Protein 8YHN (pdb70)

Solvent-accessible surface area: 17480 Å² total; per-residue (Å²): 164,48,83,11,150,65,109,68,19,14,60,72,4,29,77,25,5,44,96,20,25,97,81,22,100,20,40,105,30,136,100,69,80,16,43,12,0,0,37,20,72,12,0,10,54,15,10,152,33,101,98,9,1,54,25,17,104,93,118,40,83,26,123,121,10,70,98,127,49,56,70,86,135,38,96,40,8,54,42,11,29,55,73,4,10,66,26,22,11,58,106,78,7,82,67,4,51,41,1,0,51,107,16,13,35,115,73,31,13,108,73,12,83,92,54,0,60,54,24,2,15,85,18,0,62,154,5,50,92,83,38,12,31,46,0,16,57,62,4,2,57,38,6,1,22,16,0,6,2,69,12,20,31,18,75,139,94,36,37,84,47,7,46,72,31,6,61,58,2,40,13,18,128,94,115,70,92,108,40,9,65,41,0,27,42,4,2,67,93,10,16,78,66,14,101,47,25,15,58,110,46,64,93,120,100,42,156,22,4,11,12,22,2,69,66,10,122,53,111,76,48,57,23,70,79,38,12,17,2,3,1,14,5,33,18,5,27,60,21,18,77,22,10,4,5,14,13,0,3,4,5,38,5,0,29,155,29,93,94,27,10,60,39,0,67,92,64,71,88,32,6,85,46,0,8,35,1,7,13,1,46,16,2,5,52,2,32,49,68,11,39,0,4,46,107,6,112,8,89,62,56,61,0,57,133,21,16,28,0,0,0,8,0,0,0,0,0,9,5,80,96,46,1,77,102,10,116,46,11,52,1,84,22,140,87,31,74,25,12,9,25,24,7,30,75,20,96,46,40,20,0,76,9,15,77,36,5,14,26,19,6,12,43,9,1,4,106,81,1,68,97,4,28,60,95,50,94,27,57,56,77,93,42,46,64,38,12,2,2,99,13,1,49,5,36,70

Nearest PDB structures (foldseek):
  3ejb-assembly4_H  TM=9.447E-01  e=6.466E-29  Bacillus subtilis
  5vws-assembly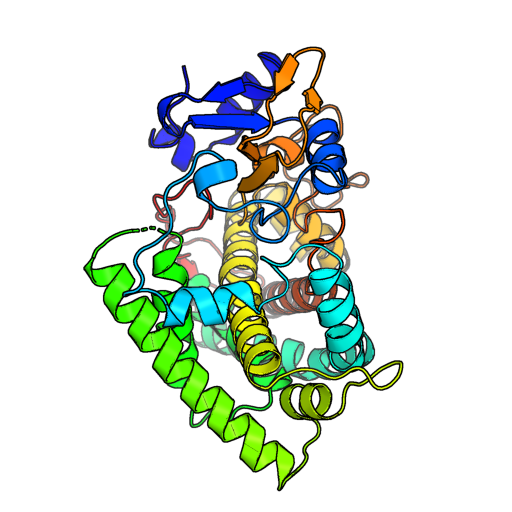1_A  TM=9.503E-01  e=2.070E-23  Thermobispora bispora DSM 43833
  5z9j-assembly1_A  TM=8.826E-01  e=1.158E-23  Streptomyces himastatinicus ATCC 53653
  8euk-assembly1_A  TM=8.694E-01  e=1.475E-22  Pseudomonas sp.
  1cpt-assembly1_A  TM=8.653E-01  e=2.455E-21  Pseudomonas sp.

Organism: Streptomyces avermitilis (strain ATCC 31267 / DSM 46492 / JCM 5070 / NBRC 14893 / NCIMB 12804 / NRRL 8165 / MA-4680) (NCBI:txid227882)

Structure (mmCIF, N/CA/C/O backbone):
data_8YHN
#
_entry.id   8YHN
#
_cell.length_a   59.128
_cell.length_b   66.440
_cell.length_c   111.756
_cell.angle_alpha   90.000
_cell.angle_beta   90.000
_cell.angle_gamma   90.000
#
_symmetry.space_group_name_H-M   'P 21 21 21'
#
loop_
_entity.id
_entity.type
_entity.pdbx_description
1 polymer 'Cytochrome P450'
2 non-polymer 'PROTOPORPHYRIN IX CONTAINING FE'
3 non-polymer GLYCEROL
4 water water
#
loop_
_atom_site.group_PDB
_atom_site.id
_atom_site.type_symbol
_atom_site.label_atom_id
_atom_site.label_alt_id
_atom_site.label_comp_id
_atom_site.label_asym_id
_atom_site.label_entity_id
_atom_site.label_seq_id
_atom_site.pdbx_PDB_ins_code
_atom_site.Cartn_x
_atom_site.Cartn_y
_atom_site.Cartn_z
_atom_site.occupancy
_atom_site.B_iso_or_equiv
_atom_site.auth_seq_id
_atom_site.auth_comp_id
_atom_site.auth_asym_id
_atom_site.auth_atom_id
_atom_site.pdbx_PDB_model_num
ATOM 1 N N . ALA A 1 8 ? 20.515 -10.097 -46.035 1.000 52.340 8 ALA A N 1
ATOM 2 C CA . ALA A 1 8 ? 21.998 -10.115 -45.800 1.000 52.996 8 ALA A CA 1
ATOM 3 C C . ALA A 1 8 ? 22.304 -9.707 -44.356 1.000 53.174 8 ALA A C 1
ATOM 4 O O . ALA A 1 8 ? 23.128 -8.796 -44.164 1.000 63.195 8 ALA A O 1
ATOM 6 N N . PHE A 1 9 ? 21.685 -10.351 -43.368 1.000 46.358 9 PHE A N 1
ATOM 7 C CA . PHE A 1 9 ? 21.765 -9.909 -41.953 1.000 43.629 9 PHE A CA 1
ATOM 8 C C . PHE A 1 9 ? 22.216 -11.078 -41.082 1.000 39.361 9 PHE A C 1
ATOM 9 O O . PHE A 1 9 ? 21.699 -12.196 -41.243 1.000 43.512 9 PHE A O 1
ATOM 17 N N . ASP A 1 10 ? 23.182 -10.828 -40.204 1.000 36.928 10 ASP A N 1
ATOM 18 C CA . ASP A 1 10 ? 23.670 -11.834 -39.234 1.000 35.310 10 ASP A CA 1
ATOM 19 C C . ASP A 1 10 ? 23.746 -11.158 -37.875 1.000 32.932 10 ASP A C 1
ATOM 20 O O . ASP A 1 10 ? 24.720 -10.481 -37.568 1.000 31.343 10 ASP A O 1
ATOM 25 N N . PRO A 1 11 ? 22.732 -11.352 -37.003 1.000 35.616 11 PRO A N 1
ATOM 26 C CA . PRO A 1 11 ? 22.717 -10.719 -35.683 1.000 34.640 11 PRO A CA 1
ATOM 27 C C . PRO A 1 11 ? 23.821 -11.252 -34.764 1.000 32.389 11 PRO A C 1
ATOM 28 O O . PRO A 1 11 ? 24.073 -10.635 -33.745 1.000 30.920 11 PRO A O 1
ATOM 32 N N . TRP A 1 12 ? 24.466 -12.359 -35.136 1.000 32.123 12 TRP A N 1
ATOM 33 C CA . TRP A 1 12 ? 25.653 -12.858 -34.389 1.000 32.834 12 TRP A CA 1
ATOM 34 C C . TRP A 1 12 ? 26.954 -12.143 -34.805 1.000 32.674 12 TRP A C 1
ATOM 35 O O . TRP A 1 12 ? 27.946 -12.328 -34.098 1.000 37.220 12 TRP A O 1
ATOM 46 N N . ASP A 1 13 ? 26.979 -11.362 -35.887 1.000 34.414 13 ASP A N 1
ATOM 47 C CA . ASP A 1 13 ? 28.232 -10.726 -36.396 1.000 37.343 13 ASP A CA 1
ATOM 48 C C . ASP A 1 13 ? 28.787 -9.841 -35.276 1.000 43.509 13 ASP A C 1
ATOM 49 O O . ASP A 1 13 ? 28.054 -9.021 -34.703 1.000 37.746 13 ASP A O 1
ATOM 54 N N . PRO A 1 14 ? 30.084 -9.984 -34.902 1.000 44.948 14 PRO A N 1
ATOM 55 C CA . PRO A 1 14 ? 30.640 -9.234 -33.770 1.000 42.395 14 PRO A CA 1
ATOM 56 C C . PRO A 1 14 ? 30.552 -7.706 -33.937 1.000 34.331 14 PRO A C 1
ATOM 57 O O . PRO A 1 14 ? 30.463 -7.047 -32.941 1.000 41.753 14 PRO A O 1
ATOM 61 N N . ALA A 1 15 ? 30.573 -7.179 -35.163 1.000 32.574 15 ALA A N 1
ATOM 62 C CA . ALA A 1 15 ? 30.332 -5.742 -35.457 1.000 34.074 15 ALA A CA 1
ATOM 63 C C . ALA A 1 15 ? 28.891 -5.359 -35.059 1.000 33.457 15 ALA A C 1
ATOM 64 O O . ALA A 1 15 ? 28.717 -4.285 -34.464 1.000 36.299 15 ALA A O 1
ATOM 66 N N . PHE A 1 16 ? 27.894 -6.208 -35.337 1.000 34.503 16 PHE A N 1
ATOM 67 C CA . PHE A 1 16 ? 26.473 -5.939 -34.983 1.000 32.370 16 PHE A CA 1
ATOM 68 C C . PHE A 1 16 ? 26.344 -5.932 -33.457 1.000 32.387 16 PHE A C 1
ATOM 69 O O . PHE A 1 16 ? 25.779 -4.970 -32.891 1.000 29.389 16 PHE A O 1
ATOM 77 N N . LEU A 1 17 ? 26.942 -6.916 -32.791 1.000 33.411 17 LEU A N 1
ATOM 78 C CA . LEU A 1 17 ? 26.937 -6.982 -31.304 1.000 33.145 17 LEU A CA 1
ATOM 79 C C . LEU A 1 17 ? 27.606 -5.735 -30.723 1.000 30.849 17 LEU A C 1
ATOM 80 O O . LEU A 1 17 ? 27.127 -5.226 -29.694 1.000 29.380 17 LEU A O 1
ATOM 85 N N . ALA A 1 18 ? 28.660 -5.229 -31.355 1.000 29.800 18 ALA A N 1
ATOM 86 C CA . ALA A 1 18 ? 29.386 -4.033 -30.874 1.000 29.571 18 ALA A CA 1
ATOM 87 C C . ALA A 1 18 ? 28.496 -2.802 -31.077 1.000 28.129 18 ALA A C 1
ATOM 88 O O . ALA A 1 18 ? 28.401 -1.967 -30.151 1.000 27.660 18 ALA A O 1
ATOM 90 N N . ASP A 1 19 ? 27.902 -2.673 -32.260 1.000 28.612 19 ASP A N 1
ATOM 91 C CA . ASP A 1 19 ? 27.116 -1.470 -32.648 1.000 30.243 19 ASP A CA 1
ATOM 92 C C . ASP A 1 19 ? 26.078 -1.864 -33.684 1.000 27.595 19 ASP A C 1
ATOM 93 O O . ASP A 1 19 ? 26.379 -1.885 -34.865 1.000 27.588 19 ASP A O 1
ATOM 98 N N . PRO A 1 20 ? 24.834 -2.179 -33.263 1.000 25.309 20 PRO A N 1
ATOM 99 C CA . PRO A 1 20 ? 23.808 -2.669 -34.174 1.000 24.473 20 PRO A CA 1
ATOM 100 C C . PRO A 1 20 ? 23.114 -1.567 -34.979 1.000 25.596 20 PRO A C 1
ATOM 101 O O . PRO A 1 20 ? 22.395 -1.916 -35.891 1.000 27.333 20 PRO A O 1
ATOM 105 N N . TYR A 1 21 ? 23.301 -0.291 -34.614 1.000 25.785 21 TYR A N 1
ATOM 106 C CA . TYR A 1 21 ? 22.472 0.841 -35.112 1.000 25.592 21 TYR A CA 1
ATOM 107 C C . TYR A 1 21 ? 22.700 1.124 -36.607 1.000 26.798 21 TYR A C 1
ATOM 108 O O . TYR A 1 21 ? 21.756 1.460 -37.321 1.000 26.833 21 TYR A O 1
ATOM 117 N N . PRO A 1 22 ? 23.913 0.987 -37.194 1.000 29.587 22 PRO A N 1
ATOM 118 C CA . PRO A 1 22 ? 24.048 1.101 -38.655 1.000 29.725 22 PRO A CA 1
ATOM 119 C C . PRO A 1 22 ? 23.240 0.035 -39.415 1.000 29.122 22 PRO A C 1
ATOM 120 O O . PRO A 1 22 ? 22.605 0.328 -40.371 1.000 30.247 22 PRO A O 1
ATOM 124 N N . ALA A 1 23 ? 23.278 -1.207 -38.959 1.000 28.588 23 ALA A N 1
ATOM 125 C CA . ALA A 1 23 ? 22.481 -2.296 -39.557 1.000 27.950 23 ALA A CA 1
ATOM 126 C C . ALA A 1 23 ? 20.978 -1.971 -39.432 1.000 28.075 23 ALA A C 1
ATOM 127 O O . ALA A 1 23 ? 20.244 -2.162 -40.419 1.000 30.589 23 ALA A O 1
ATOM 129 N N . TYR A 1 24 ? 20.529 -1.454 -38.285 1.000 26.525 24 TYR A N 1
ATOM 130 C CA . TYR A 1 24 ? 19.126 -1.011 -38.104 1.000 25.300 24 TYR A CA 1
ATOM 131 C C . TYR A 1 24 ? 18.791 0.013 -39.190 1.000 25.406 24 TYR A C 1
ATOM 132 O O . TYR A 1 24 ? 17.694 -0.063 -39.740 1.000 24.448 24 TYR A O 1
ATOM 141 N N . ALA A 1 25 ? 19.695 0.965 -39.457 1.000 25.338 25 ALA A N 1
ATOM 142 C CA . ALA A 1 25 ? 19.521 2.000 -40.505 1.000 27.157 25 ALA A CA 1
ATOM 143 C C . ALA A 1 25 ? 19.220 1.320 -41.851 1.000 28.756 25 ALA A C 1
ATOM 144 O O . ALA A 1 25 ? 18.228 1.692 -42.504 1.000 33.467 25 ALA A O 1
ATOM 146 N N . ASP A 1 26 ? 20.035 0.336 -42.227 1.000 30.886 26 ASP A N 1
ATOM 147 C CA . ASP A 1 26 ? 19.903 -0.466 -43.475 1.000 33.326 26 ASP A CA 1
ATOM 148 C C . ASP A 1 26 ? 18.553 -1.169 -43.495 1.000 32.424 26 ASP A C 1
ATOM 149 O O . ASP A 1 26 ? 17.829 -1.037 -44.519 1.000 33.389 26 ASP A O 1
ATOM 154 N N . LEU A 1 27 ? 18.188 -1.838 -42.399 1.000 30.044 27 LEU A N 1
ATOM 155 C CA . LEU A 1 27 ? 16.883 -2.554 -42.338 1.000 31.818 27 LEU A CA 1
ATOM 156 C C . LEU A 1 27 ? 15.766 -1.560 -42.604 1.000 29.623 27 LEU A C 1
ATOM 157 O O . LEU A 1 27 ? 14.894 -1.848 -43.462 1.000 32.099 27 LEU A O 1
ATOM 162 N N . ARG A 1 28 ? 15.776 -0.432 -41.899 1.000 27.782 28 ARG A N 1
ATOM 163 C CA . ARG A 1 28 ? 14.687 0.560 -42.039 1.000 27.229 28 ARG A CA 1
ATOM 164 C C . ARG A 1 28 ? 14.594 1.002 -43.511 1.000 33.689 28 ARG A C 1
ATOM 165 O O . ARG A 1 28 ? 13.457 1.049 -44.034 1.000 32.431 28 ARG A O 1
ATOM 173 N N . ALA A 1 29 ? 15.736 1.301 -44.152 1.000 36.797 29 ALA A N 1
ATOM 174 C CA . ALA A 1 29 ? 15.823 1.768 -45.561 1.000 38.053 29 ALA A CA 1
ATOM 175 C C . ALA A 1 29 ? 15.297 0.689 -46.522 1.000 39.195 29 ALA A C 1
ATOM 176 O O . ALA A 1 29 ? 14.665 1.056 -47.514 1.000 43.438 29 ALA A O 1
ATOM 178 N N . LYS A 1 30 ? 15.528 -0.586 -46.225 1.000 38.225 30 LYS A N 1
ATOM 179 C CA . LYS A 1 30 ? 15.188 -1.724 -47.116 1.000 39.166 30 LYS A CA 1
ATOM 180 C C . LYS A 1 30 ? 13.688 -2.032 -47.051 1.000 39.325 30 LYS A C 1
ATOM 181 O O . LYS A 1 30 ? 13.218 -2.725 -47.969 1.000 38.357 30 LYS A O 1
ATOM 183 N N . GLY A 1 31 ? 12.945 -1.546 -46.050 1.000 37.479 31 GLY A N 1
ATOM 184 C CA . GLY A 1 31 ? 11.503 -1.869 -45.939 1.000 38.908 31 GLY A CA 1
ATOM 185 C C . GLY A 1 31 ? 10.946 -1.776 -44.525 1.000 38.011 31 GLY A C 1
ATOM 186 O O . GLY A 1 31 ? 11.680 -1.329 -43.623 1.000 38.692 31 GLY A O 1
ATOM 187 N N . ARG A 1 32 ? 9.677 -2.174 -44.350 1.000 36.165 32 ARG A N 1
ATOM 188 C CA . ARG A 1 32 ? 8.922 -2.069 -43.072 1.000 33.270 32 ARG A CA 1
ATOM 189 C C . ARG A 1 32 ? 8.709 -3.442 -42.423 1.000 30.836 32 ARG A C 1
ATOM 190 O O . ARG A 1 32 ? 8.504 -3.479 -41.209 1.000 29.788 32 ARG A O 1
ATOM 198 N N . VAL A 1 33 ? 8.759 -4.539 -43.174 1.000 31.148 33 VAL A N 1
ATOM 199 C CA . VAL A 1 33 ? 8.782 -5.903 -42.584 1.000 32.672 33 VAL A CA 1
ATOM 200 C C . VAL A 1 33 ? 9.702 -6.767 -43.455 1.000 36.352 33 VAL A C 1
ATOM 201 O O . VAL A 1 33 ? 9.621 -6.683 -44.695 1.000 36.879 33 VAL A O 1
ATOM 205 N N . HIS A 1 34 ? 10.586 -7.534 -42.819 1.000 36.273 34 HIS A N 1
ATOM 206 C CA . HIS A 1 34 ? 11.556 -8.431 -43.488 1.000 33.800 34 HIS A CA 1
ATOM 207 C C . HIS A 1 34 ? 11.436 -9.814 -42.849 1.000 35.591 34 HIS A C 1
ATOM 208 O O . HIS A 1 34 ? 11.611 -9.896 -41.628 1.000 38.159 34 HIS A O 1
ATOM 215 N N . TYR A 1 35 ? 11.128 -10.855 -43.633 1.000 38.376 35 TYR A N 1
ATOM 216 C CA . TYR A 1 35 ? 11.192 -12.276 -43.191 1.000 39.866 35 TYR A CA 1
ATOM 217 C C . TYR A 1 35 ? 12.657 -12.675 -42.974 1.000 33.623 35 TYR A C 1
ATOM 218 O O . TYR A 1 35 ? 13.436 -12.412 -43.838 1.000 33.930 35 TYR A O 1
ATOM 227 N N . TYR A 1 36 ? 12.999 -13.292 -41.851 1.000 34.643 36 TYR A N 1
ATOM 228 C CA . TYR A 1 36 ? 14.375 -13.737 -41.529 1.000 35.765 36 TYR A CA 1
ATOM 229 C C . TYR A 1 36 ? 14.373 -15.266 -41.374 1.000 37.032 36 TYR A C 1
ATOM 230 O O . TYR A 1 36 ? 13.954 -15.763 -40.303 1.000 34.439 36 TYR A O 1
ATOM 239 N N . GLU A 1 37 ? 14.837 -15.988 -42.403 1.000 40.699 37 GLU A N 1
ATOM 240 C CA . GLU A 1 37 ? 14.724 -17.473 -42.481 1.000 44.707 37 GLU A CA 1
ATOM 241 C C . GLU A 1 37 ? 15.342 -18.103 -41.243 1.000 41.547 37 GLU A C 1
ATOM 242 O O . GLU A 1 37 ? 14.698 -18.921 -40.599 1.000 46.018 37 GLU A O 1
ATOM 248 N N . PRO A 1 38 ? 16.596 -17.767 -40.860 1.000 43.897 38 PRO A N 1
ATOM 249 C CA . PRO A 1 38 ? 17.253 -18.445 -39.743 1.000 45.503 38 PRO A CA 1
ATOM 250 C C . PRO A 1 38 ? 16.407 -18.605 -38.466 1.000 49.564 38 PRO A C 1
ATOM 251 O O . PRO A 1 38 ? 16.453 -19.681 -37.904 1.000 52.388 38 PRO A O 1
ATOM 255 N N . THR A 1 39 ? 15.674 -17.572 -38.028 1.000 50.611 39 THR A N 1
ATOM 256 C CA . THR A 1 39 ? 14.792 -17.624 -36.821 1.000 46.842 39 THR A CA 1
ATOM 257 C C . THR A 1 39 ? 13.323 -17.792 -37.224 1.000 41.865 39 THR A C 1
ATOM 258 O O . THR A 1 39 ? 12.487 -17.807 -36.328 1.000 40.911 39 THR A O 1
ATOM 262 N N . ASN A 1 40 ? 13.027 -17.883 -38.520 1.000 39.650 40 ASN A N 1
ATOM 263 C CA . ASN A 1 40 ? 11.638 -17.944 -39.041 1.000 39.182 40 ASN A CA 1
ATOM 264 C C . ASN A 1 40 ? 10.851 -16.811 -38.372 1.000 37.516 40 ASN A C 1
ATOM 265 O O . ASN A 1 40 ? 9.841 -17.077 -37.712 1.000 38.315 40 ASN A O 1
ATOM 270 N N . GLN A 1 41 ? 11.333 -15.579 -38.495 1.000 35.444 41 GLN A N 1
ATOM 271 C CA . GLN A 1 41 ? 10.670 -14.413 -37.857 1.000 37.010 41 GLN A CA 1
ATOM 272 C C . GLN A 1 41 ? 10.547 -13.269 -38.861 1.000 34.291 41 GLN A C 1
ATOM 273 O O . GLN A 1 41 ? 11.377 -13.187 -39.766 1.000 29.643 41 GLN A O 1
ATOM 279 N N . TRP A 1 42 ? 9.525 -12.427 -38.701 1.000 34.100 42 TRP A N 1
ATOM 280 C CA . TRP A 1 42 ? 9.338 -11.188 -39.502 1.000 32.361 42 TRP A CA 1
ATOM 281 C C . TRP A 1 42 ? 9.844 -9.965 -38.721 1.000 29.392 42 TRP A C 1
ATOM 282 O O . TRP A 1 42 ? 9.264 -9.625 -37.690 1.000 33.489 42 TRP A O 1
ATOM 293 N N . LEU A 1 43 ? 10.878 -9.306 -39.222 1.000 28.956 43 LEU A N 1
ATOM 294 C CA . LEU A 1 43 ? 11.586 -8.215 -38.509 1.000 29.230 43 LEU A CA 1
ATOM 295 C C . LEU A 1 43 ? 10.874 -6.898 -38.812 1.000 26.912 43 LEU A C 1
ATOM 296 O O . LEU A 1 43 ? 10.698 -6.634 -40.008 1.000 27.276 43 LEU A O 1
ATOM 301 N N . VAL A 1 44 ? 10.483 -6.137 -37.770 1.000 24.430 44 VAL A N 1
ATOM 302 C CA . VAL A 1 44 ? 9.850 -4.792 -37.914 1.000 25.084 44 VAL A CA 1
ATOM 303 C C . VAL A 1 44 ? 10.736 -3.728 -37.261 1.000 24.205 44 VAL A C 1
ATOM 304 O O . VAL A 1 44 ? 10.873 -3.649 -36.041 1.000 20.510 44 VAL A O 1
ATOM 308 N N . PRO A 1 45 ? 11.399 -2.886 -38.077 1.000 25.076 45 PRO A N 1
ATOM 309 C CA . PRO A 1 45 ? 12.331 -1.892 -37.549 1.000 25.472 45 PRO A CA 1
ATOM 310 C C . PRO A 1 45 ? 11.896 -0.424 -37.399 1.000 26.325 45 PRO A C 1
ATOM 311 O O . PRO A 1 45 ? 12.701 0.328 -36.834 1.000 26.576 45 PRO A O 1
ATOM 315 N N . HIS A 1 46 ? 10.733 -0.012 -37.916 1.000 23.335 46 HIS A N 1
ATOM 316 C CA . HIS A 1 46 ? 10.276 1.407 -37.881 1.000 24.633 46 HIS A CA 1
ATOM 317 C C . HIS A 1 46 ? 9.458 1.627 -36.607 1.000 24.392 46 HIS A C 1
ATOM 318 O O . HIS A 1 46 ? 8.658 0.739 -36.277 1.000 23.214 46 HIS A O 1
ATOM 325 N N . HIS A 1 47 ? 9.623 2.787 -35.960 1.000 22.153 47 HIS A N 1
ATOM 326 C CA . HIS A 1 47 ? 8.919 3.185 -34.712 1.000 22.457 47 HIS A CA 1
ATOM 327 C C . HIS A 1 47 ? 7.378 3.149 -34.898 1.000 24.532 47 HIS A C 1
ATOM 328 O O . HIS A 1 47 ? 6.679 2.600 -34.014 1.000 22.993 47 HIS A O 1
ATOM 335 N N . ALA A 1 48 ? 6.849 3.698 -35.994 1.000 23.724 48 ALA A N 1
ATOM 336 C CA . ALA A 1 48 ? 5.390 3.777 -36.265 1.000 25.772 48 ALA A CA 1
ATOM 337 C C . ALA A 1 48 ? 4.803 2.360 -36.332 1.000 23.343 48 ALA A C 1
ATOM 338 O O . ALA A 1 48 ? 3.753 2.128 -35.765 1.000 25.562 48 ALA A O 1
ATOM 340 N N . ASP A 1 49 ? 5.493 1.436 -36.999 1.000 26.336 49 ASP A N 1
ATOM 341 C CA . ASP A 1 49 ? 5.054 0.022 -37.161 1.000 25.934 49 ASP A CA 1
ATOM 342 C C . ASP A 1 49 ? 5.124 -0.692 -35.808 1.000 26.089 49 ASP A C 1
ATOM 343 O O . ASP A 1 49 ? 4.116 -1.307 -35.404 1.000 23.519 49 ASP A O 1
ATOM 348 N N . VAL A 1 50 ? 6.254 -0.581 -35.103 1.000 24.400 50 VAL A N 1
ATOM 349 C CA . VAL A 1 50 ? 6.414 -1.229 -33.776 1.000 23.977 50 VAL A CA 1
ATOM 350 C C . VAL A 1 50 ? 5.298 -0.728 -32.847 1.000 24.544 50 VAL A C 1
ATOM 351 O O . VAL A 1 50 ? 4.630 -1.566 -32.204 1.000 23.446 50 VAL A O 1
ATOM 355 N N . SER A 1 51 ? 5.096 0.583 -32.769 1.000 24.610 51 SER A N 1
ATOM 356 C CA . SER A 1 51 ? 4.054 1.215 -31.911 1.000 27.028 51 SER A CA 1
ATOM 357 C C . SER A 1 51 ? 2.690 0.616 -32.240 1.000 24.092 51 SER A C 1
ATOM 358 O O . SER A 1 51 ? 2.003 0.188 -31.303 1.000 25.640 51 SER A O 1
ATOM 361 N N . ALA A 1 52 ? 2.337 0.582 -33.518 1.000 26.657 52 ALA A N 1
ATOM 362 C CA . ALA A 1 52 ? 1.016 0.099 -34.010 1.000 30.120 52 ALA A CA 1
ATOM 363 C C . ALA A 1 52 ? 0.842 -1.380 -33.638 1.000 30.877 52 ALA A C 1
ATOM 364 O O . ALA A 1 52 ? -0.149 -1.708 -32.958 1.000 32.289 52 ALA A O 1
ATOM 366 N N . LEU A 1 53 ? 1.817 -2.229 -33.976 1.000 30.548 53 LEU A N 1
ATOM 367 C CA . LEU A 1 53 ? 1.739 -3.704 -33.753 1.000 27.595 53 LEU A CA 1
ATOM 368 C C . LEU A 1 53 ? 1.621 -4.042 -32.260 1.000 25.291 53 LEU A C 1
ATOM 369 O O . LEU A 1 53 ? 0.817 -4.923 -31.916 1.000 28.915 53 LEU A O 1
ATOM 374 N N . LEU A 1 54 ? 2.343 -3.357 -31.378 1.000 22.298 54 LEU A N 1
ATOM 375 C CA . LEU A 1 54 ? 2.194 -3.563 -29.904 1.000 21.780 54 LEU A CA 1
ATOM 376 C C . LEU A 1 54 ? 0.757 -3.244 -29.438 1.000 21.320 54 LEU A C 1
ATOM 377 O O . LEU A 1 54 ? 0.359 -3.703 -28.342 1.000 21.252 54 LEU A O 1
ATOM 382 N N . ARG A 1 55 ? -0.018 -2.493 -30.208 1.000 23.236 55 ARG A N 1
ATOM 383 C CA . ARG A 1 55 ? -1.410 -2.118 -29.809 1.000 23.410 55 ARG A CA 1
ATOM 384 C C . ARG A 1 55 ? -2.443 -2.911 -30.609 1.000 25.571 55 ARG A C 1
ATOM 385 O O . ARG A 1 55 ? -3.651 -2.769 -30.330 1.000 27.407 55 ARG A O 1
ATOM 393 N N . ASP A 1 56 ? -2.006 -3.715 -31.569 1.000 27.058 56 ASP A N 1
ATOM 394 C CA . ASP A 1 56 ? -2.910 -4.545 -32.402 1.000 26.676 56 ASP A CA 1
ATOM 395 C C . ASP A 1 56 ? -3.439 -5.747 -31.600 1.000 31.146 56 ASP A C 1
ATOM 396 O O . ASP A 1 56 ? -2.617 -6.553 -31.118 1.000 29.553 56 ASP A O 1
ATOM 401 N N . ARG A 1 57 ? -4.775 -5.886 -31.522 1.000 30.291 57 ARG A N 1
ATOM 402 C CA . ARG A 1 57 ? -5.507 -6.994 -30.849 1.000 30.331 57 ARG A CA 1
ATOM 403 C C . ARG A 1 57 ? -5.285 -8.327 -31.601 1.000 27.821 57 ARG A C 1
ATOM 404 O O . ARG A 1 57 ? -5.512 -9.354 -31.023 1.000 27.755 57 ARG A O 1
ATOM 406 N N . ARG A 1 58 ? -4.826 -8.321 -32.845 1.000 26.260 58 ARG A N 1
ATOM 407 C CA . ARG A 1 58 ? -4.543 -9.559 -33.619 1.000 26.929 58 ARG A CA 1
ATOM 408 C C . ARG A 1 58 ? -3.179 -10.179 -33.286 1.000 27.104 58 ARG A C 1
ATOM 409 O O . ARG A 1 58 ? -2.875 -11.209 -33.910 1.000 25.218 58 ARG A O 1
ATOM 417 N N . LEU A 1 59 ? -2.392 -9.580 -32.384 1.000 27.259 59 LEU A N 1
ATOM 418 C CA . LEU A 1 59 ? -1.057 -10.089 -31.943 1.000 28.924 59 LEU A CA 1
ATOM 419 C C . LEU A 1 59 ? -1.086 -10.286 -30.433 1.000 25.265 59 LEU A C 1
ATOM 420 O O . LEU A 1 59 ? -1.870 -9.614 -29.769 1.000 27.048 59 LEU A O 1
ATOM 425 N N . GLY A 1 60 ? -0.258 -11.193 -29.942 1.000 22.953 60 GLY A N 1
ATOM 426 C CA . GLY A 1 60 ? -0.155 -11.511 -28.515 1.000 22.341 60 GLY A CA 1
ATOM 427 C C . GLY A 1 60 ? 1.172 -12.150 -28.165 1.000 21.828 60 GLY A C 1
ATOM 428 O O . GLY A 1 60 ? 1.870 -12.677 -29.063 1.000 20.227 60 GLY A O 1
ATOM 429 N N . ARG A 1 61 ? 1.496 -12.103 -26.875 1.000 22.897 61 ARG A N 1
ATOM 430 C CA . ARG A 1 61 ? 2.657 -12.817 -26.295 1.000 23.014 61 ARG A CA 1
ATOM 431 C C . ARG A 1 61 ? 2.270 -14.273 -26.022 1.000 23.637 61 ARG A C 1
ATOM 432 O O . ARG A 1 61 ? 3.155 -15.040 -25.620 1.000 23.803 61 ARG A O 1
ATOM 440 N N . ALA A 1 62 ? 1.006 -14.648 -26.228 1.000 22.934 62 ALA A N 1
ATOM 441 C CA . ALA A 1 62 ? 0.577 -16.064 -26.173 1.000 22.412 62 ALA A CA 1
ATOM 442 C C . ALA A 1 62 ? -0.511 -16.341 -27.214 1.000 24.246 62 ALA A C 1
ATOM 443 O O . ALA A 1 62 ? -1.170 -15.394 -27.715 1.000 22.624 62 ALA A O 1
ATOM 445 N N . TYR A 1 63 ? -0.693 -17.621 -27.544 1.000 25.368 63 TYR A N 1
ATOM 446 C CA . TYR A 1 63 ? -1.710 -18.080 -28.517 1.000 23.071 63 TYR A CA 1
ATOM 447 C C . TYR A 1 63 ? -2.625 -19.163 -27.940 1.000 23.170 63 TYR A C 1
ATOM 448 O O . TYR A 1 63 ? -3.681 -19.325 -28.580 1.000 20.868 63 TYR A O 1
ATOM 457 N N . GLN A 1 64 ? -2.267 -19.830 -26.831 1.000 21.974 64 GLN A N 1
ATOM 458 C CA . GLN A 1 64 ? -2.977 -21.029 -26.300 1.000 25.389 64 GLN A CA 1
ATOM 459 C C . GLN A 1 64 ? -4.378 -20.698 -25.782 1.000 26.240 64 GLN A C 1
ATOM 460 O O . GLN A 1 64 ? -5.192 -21.646 -25.659 1.000 26.935 64 GLN A O 1
ATOM 466 N N . HIS A 1 65 ? -4.663 -19.427 -25.500 1.000 24.405 65 HIS A N 1
ATOM 467 C CA . HIS A 1 65 ? -6.011 -18.978 -25.083 1.000 25.585 65 HIS A CA 1
ATOM 468 C C . HIS A 1 65 ? -6.947 -19.095 -26.295 1.000 23.617 65 HIS A C 1
ATOM 469 O O . HIS A 1 65 ? -8.161 -19.121 -26.089 1.000 24.003 65 HIS A O 1
ATOM 476 N N . ARG A 1 66 ? -6.398 -19.130 -27.510 1.000 23.261 66 ARG A N 1
ATOM 477 C CA . ARG A 1 66 ? -7.174 -19.149 -28.770 1.000 23.983 66 ARG A CA 1
ATOM 478 C C . ARG A 1 66 ? -6.977 -20.453 -29.549 1.000 24.530 66 ARG A C 1
ATOM 479 O O . ARG A 1 66 ? -7.941 -20.899 -30.199 1.000 22.342 66 ARG A O 1
ATOM 487 N N . TYR A 1 67 ? -5.788 -21.044 -29.513 1.000 24.378 67 TYR A N 1
ATOM 488 C CA . TYR A 1 67 ? -5.442 -22.213 -30.365 1.000 23.590 67 TYR A CA 1
ATOM 489 C C . TYR A 1 67 ? -4.609 -23.220 -29.574 1.000 24.067 67 TYR A C 1
ATOM 490 O O . TYR A 1 67 ? -3.733 -22.802 -28.780 1.000 21.951 67 TYR A O 1
ATOM 499 N N . THR A 1 68 ? -4.876 -24.515 -29.786 1.000 21.881 68 THR A N 1
ATOM 500 C CA . THR A 1 68 ? -3.927 -25.591 -29.427 1.000 24.641 68 THR A CA 1
ATOM 501 C C . THR A 1 68 ? -2.613 -25.323 -30.176 1.000 22.256 68 THR A C 1
ATOM 502 O O . THR A 1 68 ? -2.665 -24.758 -31.305 1.000 22.654 68 THR A O 1
ATOM 506 N N . HIS A 1 69 ? -1.494 -25.755 -29.595 1.000 23.400 69 HIS A N 1
ATOM 507 C CA . HIS A 1 69 ? -0.161 -25.724 -30.248 1.000 23.419 69 HIS A CA 1
ATOM 508 C C . HIS A 1 69 ? -0.320 -26.262 -31.649 1.000 24.621 69 HIS A C 1
ATOM 509 O O . HIS A 1 69 ? 0.114 -25.604 -32.586 1.000 26.580 69 HIS A O 1
ATOM 516 N N . GLU A 1 70 ? -0.957 -27.427 -31.759 1.000 25.469 70 GLU A N 1
ATOM 517 C CA . GLU A 1 70 ? -1.051 -28.184 -33.029 1.000 24.614 70 GLU A CA 1
ATOM 518 C C . GLU A 1 70 ? -1.908 -27.391 -34.016 1.000 26.140 70 GLU A C 1
ATOM 519 O O . GLU A 1 70 ? -1.465 -27.218 -35.178 1.000 27.965 70 GLU A O 1
ATOM 525 N N . ASP A 1 71 ? -3.075 -26.888 -33.602 1.000 24.734 71 ASP A N 1
ATOM 526 C CA . ASP A 1 71 ? -3.894 -26.039 -34.513 1.000 23.992 71 ASP A CA 1
ATOM 527 C C . ASP A 1 71 ? -3.127 -24.758 -34.875 1.000 26.951 71 ASP A C 1
ATOM 528 O O . ASP A 1 71 ? -3.389 -24.192 -35.954 1.000 26.941 71 ASP A O 1
ATOM 533 N N . PHE A 1 72 ? -2.210 -24.294 -34.027 1.000 27.477 72 PHE A N 1
ATOM 534 C CA . PHE A 1 72 ? -1.379 -23.109 -34.348 1.000 30.890 72 PHE A CA 1
ATOM 535 C C . PHE A 1 72 ? -0.139 -23.498 -35.159 1.000 31.590 72 PHE A C 1
ATOM 536 O O . PHE A 1 72 ? 0.644 -22.603 -35.437 1.000 39.240 72 PHE A O 1
ATOM 544 N N . GLY A 1 73 ? 0.054 -24.772 -35.503 1.000 32.849 73 GLY A N 1
ATOM 545 C CA . GLY A 1 73 ? 1.182 -25.222 -36.338 1.000 31.900 73 GLY A CA 1
ATOM 546 C C . GLY A 1 73 ? 2.475 -25.264 -35.549 1.000 34.862 73 GLY A C 1
ATOM 547 O O . GLY A 1 73 ? 3.542 -25.006 -36.128 1.000 39.086 73 GLY A O 1
ATOM 548 N N . ARG A 1 74 ? 2.405 -25.578 -34.262 1.000 35.939 74 ARG A N 1
ATOM 549 C CA . ARG A 1 74 ? 3.603 -25.620 -33.398 1.000 38.124 74 ARG A CA 1
ATOM 550 C C . ARG A 1 74 ? 3.602 -26.912 -32.585 1.000 41.591 74 ARG A C 1
ATOM 551 O O . ARG A 1 74 ? 2.553 -27.619 -32.533 1.000 37.339 74 ARG A O 1
ATOM 559 N N . THR A 1 75 ? 4.737 -27.168 -31.942 1.000 40.250 75 THR A N 1
ATOM 560 C CA . THR A 1 75 ? 5.031 -28.378 -31.142 1.000 40.901 75 THR A CA 1
ATOM 561 C C . THR A 1 75 ? 4.982 -27.980 -29.675 1.000 39.387 75 THR A C 1
ATOM 562 O O . THR A 1 75 ? 5.559 -26.954 -29.339 1.000 42.448 75 THR A O 1
ATOM 566 N N . ALA A 1 76 ? 4.293 -28.749 -28.840 1.000 42.278 76 ALA A N 1
ATOM 567 C CA . ALA A 1 76 ? 4.121 -28.446 -27.401 1.000 41.962 76 ALA A CA 1
ATOM 568 C C . ALA A 1 76 ? 5.475 -28.566 -26.704 1.000 43.053 76 ALA A C 1
ATOM 569 O O . ALA A 1 76 ? 6.309 -29.357 -27.117 1.000 42.028 76 ALA A O 1
ATOM 571 N N . PRO A 1 77 ? 5.739 -27.799 -25.626 1.000 45.061 77 PRO A N 1
ATOM 572 C CA . PRO A 1 77 ? 7.012 -27.902 -24.918 1.000 48.130 77 PRO A CA 1
ATOM 573 C C . PRO A 1 77 ? 7.091 -29.149 -24.040 1.000 51.862 77 PRO A C 1
ATOM 574 O O . PRO A 1 77 ? 6.063 -29.649 -23.588 1.000 52.643 77 PRO A O 1
ATOM 578 N N . PRO A 1 78 ? 8.314 -29.654 -23.747 1.000 54.547 78 PRO A N 1
ATOM 579 C CA . PRO A 1 78 ? 8.506 -30.778 -22.833 1.000 55.721 78 PRO A CA 1
ATOM 580 C C . PRO A 1 78 ? 7.709 -30.625 -21.527 1.000 58.308 78 PRO A C 1
ATOM 581 O O . PRO A 1 78 ? 7.747 -29.551 -20.959 1.000 61.301 78 PRO A O 1
ATOM 585 N N . ALA A 1 79 ? 7.027 -31.690 -21.085 1.000 56.291 79 ALA A N 1
ATOM 586 C CA . ALA A 1 79 ? 6.290 -31.753 -19.799 1.000 57.602 79 ALA A CA 1
ATOM 587 C C . ALA A 1 79 ? 7.281 -31.786 -18.625 1.000 59.983 79 ALA A C 1
ATOM 588 O O . ALA A 1 79 ? 6.856 -31.479 -17.492 1.000 55.059 79 ALA A O 1
ATOM 590 N N . GLU A 1 80 ? 8.555 -32.110 -18.881 1.000 60.545 80 GLU A N 1
ATOM 591 C CA . GLU A 1 80 ? 9.642 -32.061 -17.861 1.000 62.296 80 GLU A CA 1
ATOM 592 C C . GLU A 1 80 ? 9.853 -30.606 -17.426 1.000 62.468 80 GLU A C 1
ATOM 593 O O . GLU A 1 80 ? 10.448 -30.399 -16.363 1.000 63.233 80 GLU A O 1
ATOM 599 N N . HIS A 1 81 ? 9.387 -29.634 -18.214 1.000 61.366 81 HIS A N 1
ATOM 600 C CA . HIS A 1 81 ? 9.558 -28.188 -17.918 1.000 62.342 81 HIS A CA 1
ATOM 601 C C . HIS A 1 81 ? 8.261 -27.631 -17.346 1.000 60.006 81 HIS A C 1
ATOM 602 O O . HIS A 1 81 ? 8.157 -26.395 -17.251 1.000 68.479 81 HIS A O 1
ATOM 609 N N . GLU A 1 82 ? 7.328 -28.499 -16.945 1.000 54.773 82 GLU A N 1
ATOM 610 C CA . GLU A 1 82 ? 5.987 -28.066 -16.468 1.000 56.178 82 GLU A CA 1
ATOM 611 C C . GLU A 1 82 ? 6.148 -26.993 -15.388 1.000 57.335 82 GLU A C 1
ATOM 612 O O . GLU A 1 82 ? 5.480 -25.968 -15.458 1.000 59.388 82 GLU A O 1
ATOM 618 N N . PRO A 1 83 ? 7.018 -27.167 -14.362 1.000 59.595 83 PRO A N 1
ATOM 619 C CA . PRO A 1 83 ? 7.090 -26.210 -13.258 1.000 56.688 83 PRO A CA 1
ATOM 620 C C . PRO A 1 83 ? 7.483 -24.805 -13.730 1.000 52.339 83 PRO A C 1
ATOM 621 O O . PRO A 1 83 ? 6.886 -23.876 -13.256 1.000 55.345 83 PRO A O 1
ATOM 625 N N . PHE A 1 84 ? 8.442 -24.686 -14.651 1.000 50.904 84 PHE A N 1
ATOM 626 C CA . PHE A 1 84 ? 8.786 -23.384 -15.284 1.000 50.966 84 PHE A CA 1
ATOM 627 C C . PHE A 1 84 ? 7.545 -22.834 -16.005 1.000 51.935 84 PHE A C 1
ATOM 628 O O . PHE A 1 84 ? 7.126 -21.712 -15.682 1.000 52.722 84 PHE A O 1
ATOM 636 N N . HIS A 1 85 ? 6.963 -23.606 -16.930 1.000 50.057 85 HIS A N 1
ATOM 637 C CA . HIS A 1 85 ? 5.862 -23.157 -17.828 1.000 51.402 85 HIS A CA 1
ATOM 638 C C . HIS A 1 85 ? 4.648 -22.735 -16.994 1.000 48.988 85 HIS A C 1
ATOM 639 O O . HIS A 1 85 ? 4.025 -21.706 -17.335 1.000 48.437 85 HIS A O 1
ATOM 646 N N . THR A 1 86 ? 4.373 -23.438 -15.898 1.000 49.248 86 THR A N 1
ATOM 647 C CA . THR A 1 86 ? 3.279 -23.109 -14.946 1.000 50.563 86 THR A CA 1
ATOM 648 C C . THR A 1 86 ? 3.535 -21.741 -14.310 1.000 50.592 86 THR A C 1
ATOM 649 O O . THR A 1 86 ? 2.607 -20.905 -14.334 1.000 54.079 86 THR A O 1
ATOM 653 N N . LEU A 1 87 ? 4.736 -21.538 -13.756 1.000 46.652 87 LEU A N 1
ATOM 654 C CA . LEU A 1 87 ? 5.150 -20.266 -13.099 1.000 46.598 87 LEU A CA 1
ATOM 655 C C . LEU A 1 87 ? 5.085 -19.136 -14.134 1.000 43.302 87 LEU A C 1
ATOM 656 O O . LEU A 1 87 ? 4.511 -18.099 -13.824 1.000 48.615 87 LEU A O 1
ATOM 661 N N . ASN A 1 88 ? 5.587 -19.385 -15.341 1.000 46.783 88 ASN A N 1
ATOM 662 C CA . ASN A 1 88 ? 5.630 -18.405 -16.455 1.000 46.384 88 ASN A CA 1
ATOM 663 C C . ASN A 1 88 ? 4.204 -18.027 -16.861 1.000 47.355 88 ASN A C 1
ATOM 664 O O . ASN A 1 88 ? 3.915 -16.818 -16.925 1.000 47.488 88 ASN A O 1
ATOM 669 N N . ASP A 1 89 ? 3.341 -19.020 -17.101 1.000 49.195 89 ASP A N 1
ATOM 670 C CA . ASP A 1 89 ? 2.034 -18.807 -17.769 1.000 48.947 89 ASP A CA 1
ATOM 671 C C . ASP A 1 89 ? 1.011 -18.226 -16.794 1.000 48.057 89 ASP A C 1
ATOM 672 O O . ASP A 1 89 ? -0.086 -17.922 -17.260 1.000 50.247 89 ASP A O 1
ATOM 677 N N . HIS A 1 90 ? 1.327 -18.027 -15.515 1.000 48.119 90 HIS A N 1
ATOM 678 C CA . HIS A 1 90 ? 0.384 -17.325 -14.591 1.000 49.201 90 HIS A CA 1
ATOM 679 C C . HIS A 1 90 ? 0.868 -15.888 -14.313 1.000 47.553 90 HIS A C 1
ATOM 680 O O . HIS A 1 90 ? 0.179 -15.173 -13.566 1.000 53.218 90 HIS A O 1
ATOM 687 N N . GLY A 1 91 ? 1.982 -15.464 -14.916 1.000 43.288 91 GLY A N 1
ATOM 688 C CA . GLY A 1 91 ? 2.463 -14.066 -14.869 1.000 42.642 91 GLY A CA 1
ATOM 689 C C . GLY A 1 91 ? 1.870 -13.250 -16.008 1.000 38.349 91 GLY A C 1
ATOM 690 O O . GLY A 1 91 ? 1.717 -13.805 -17.126 1.000 35.858 91 GLY A O 1
ATOM 691 N N . MET A 1 92 ? 1.541 -11.982 -15.757 1.000 34.074 92 MET A N 1
ATOM 692 C CA . MET A 1 92 ? 0.779 -11.159 -16.726 1.000 32.619 92 MET A CA 1
ATOM 693 C C . MET A 1 92 ? 1.582 -10.891 -18.022 1.000 30.459 92 MET A C 1
ATOM 694 O O . MET A 1 92 ? 0.935 -10.636 -19.046 1.000 29.078 92 MET A O 1
ATOM 699 N N . LEU A 1 93 ? 2.923 -10.974 -18.023 1.000 27.411 93 LEU A N 1
ATOM 700 C CA . LEU A 1 93 ? 3.744 -10.736 -19.243 1.000 27.512 93 LEU A CA 1
ATOM 701 C C . LEU A 1 93 ? 3.328 -11.703 -20.356 1.000 27.637 93 LEU A C 1
ATOM 702 O O . LEU A 1 93 ? 3.339 -11.278 -21.522 1.000 26.820 93 LEU A O 1
ATOM 707 N N . ASP A 1 94 ? 2.987 -12.955 -20.025 1.000 28.330 94 ASP A N 1
ATOM 708 C CA . ASP A 1 94 ? 2.666 -13.979 -21.049 1.000 29.377 94 ASP A CA 1
ATOM 709 C C . ASP A 1 94 ? 1.169 -14.297 -21.032 1.000 33.096 94 ASP A C 1
ATOM 710 O O . ASP A 1 94 ? 0.764 -15.305 -21.663 1.000 29.840 94 ASP A O 1
ATOM 715 N N . LEU A 1 95 ? 0.361 -13.417 -20.439 1.000 33.171 95 LEU A N 1
ATOM 716 C CA . LEU A 1 95 ? -1.119 -13.537 -20.494 1.000 33.442 95 LEU A CA 1
ATOM 717 C C . LEU A 1 95 ? -1.686 -12.602 -21.566 1.000 31.485 95 LEU A C 1
ATOM 718 O O . LEU A 1 95 ? -1.125 -11.528 -21.823 1.000 31.080 95 LEU A O 1
ATOM 723 N N . GLU A 1 96 ? -2.802 -13.001 -22.163 1.000 28.466 96 GLU A N 1
ATOM 724 C CA . GLU A 1 96 ? -3.573 -12.184 -23.114 1.000 28.143 96 GLU A CA 1
ATOM 725 C C . GLU A 1 96 ? -4.956 -11.993 -22.511 1.000 26.453 96 GLU A C 1
ATOM 726 O O . GLU A 1 96 ? -5.328 -12.677 -21.567 1.000 26.657 96 GLU A O 1
ATOM 732 N N . PRO A 1 97 ? -5.733 -11.001 -22.965 1.000 27.579 97 PRO A N 1
ATOM 733 C CA . PRO A 1 97 ? -7.074 -10.798 -22.417 1.000 30.532 97 PRO A CA 1
ATOM 734 C C . PRO A 1 97 ? -7.966 -12.016 -22.696 1.000 33.311 97 PRO A C 1
ATOM 735 O O . PRO A 1 97 ? -7.726 -12.792 -23.629 1.000 32.195 97 PRO A O 1
ATOM 739 N N . PRO A 1 98 ? -9.014 -12.260 -21.885 1.000 38.115 98 PRO A N 1
ATOM 740 C CA . PRO A 1 98 ? -9.302 -11.469 -20.688 1.000 36.016 98 PRO A CA 1
ATOM 741 C C . PRO A 1 98 ? -8.490 -11.766 -19.419 1.000 35.437 98 PRO A C 1
ATOM 742 O O . PRO A 1 98 ? -8.606 -10.982 -18.479 1.000 33.198 98 PRO A O 1
ATOM 746 N N . ASP A 1 99 ? -7.720 -12.856 -19.392 1.000 31.761 99 ASP A N 1
ATOM 747 C CA . ASP A 1 99 ? -6.879 -13.213 -18.221 1.000 35.019 99 ASP A CA 1
ATOM 748 C C . ASP A 1 99 ? -5.913 -12.072 -17.877 1.000 35.636 99 ASP A C 1
ATOM 749 O O . ASP A 1 99 ? -5.799 -11.784 -16.667 1.000 34.928 99 ASP A O 1
ATOM 754 N N . HIS A 1 100 ? -5.274 -11.437 -18.880 1.000 32.613 100 HIS A N 1
ATOM 755 C CA . HIS A 1 100 ? -4.286 -10.335 -18.663 1.000 31.066 100 HIS A CA 1
ATOM 756 C C . HIS A 1 100 ? -4.973 -9.190 -17.891 1.000 30.400 100 HIS A C 1
ATOM 757 O O . HIS A 1 100 ? -4.451 -8.784 -16.803 1.000 27.602 100 HIS A O 1
ATOM 764 N N . THR A 1 101 ? -6.103 -8.736 -18.436 1.000 29.229 101 THR A N 1
ATOM 765 C CA . THR A 1 101 ? -6.984 -7.677 -17.890 1.000 34.500 101 THR A CA 1
ATOM 766 C C . THR A 1 101 ? -7.242 -7.939 -16.400 1.000 38.742 101 THR A C 1
ATOM 767 O O . THR A 1 101 ? -7.017 -7.024 -15.599 1.000 40.009 101 THR A O 1
ATOM 771 N N . ARG A 1 102 ? -7.625 -9.164 -16.043 1.000 39.739 102 ARG A N 1
ATOM 772 C CA . ARG A 1 102 ? -8.039 -9.527 -14.673 1.000 39.324 102 ARG A CA 1
ATOM 773 C C . ARG A 1 102 ? -6.819 -9.443 -13.757 1.000 38.696 102 ARG A C 1
ATOM 774 O O . ARG A 1 102 ? -6.938 -8.799 -12.701 1.000 39.095 102 ARG A O 1
ATOM 782 N N . ILE A 1 103 ? -5.710 -10.097 -14.117 1.000 34.969 103 ILE A N 1
ATOM 783 C CA . ILE A 1 103 ? -4.522 -10.194 -13.216 1.000 37.401 103 ILE A CA 1
ATOM 784 C C . ILE A 1 103 ? -3.920 -8.792 -13.079 1.000 37.714 103 ILE A C 1
ATOM 785 O O . ILE A 1 103 ? -3.452 -8.480 -11.963 1.000 40.565 103 ILE A O 1
ATOM 790 N N . ARG A 1 104 ? -3.976 -7.969 -14.130 1.000 33.685 104 ARG A N 1
ATOM 791 C CA . ARG A 1 104 ? -3.335 -6.626 -14.098 1.000 34.408 104 ARG A CA 1
ATOM 792 C C . ARG A 1 104 ? -4.229 -5.669 -13.294 1.000 34.036 104 ARG A C 1
ATOM 793 O O . ARG A 1 104 ? -3.682 -4.929 -12.451 1.000 35.281 104 ARG A O 1
ATOM 801 N N . ARG A 1 105 ? -5.545 -5.689 -13.512 1.000 37.901 105 ARG A N 1
ATOM 802 C CA . ARG A 1 105 ? -6.502 -4.883 -12.703 1.000 39.927 105 ARG A CA 1
ATOM 803 C C . ARG A 1 105 ? -6.296 -5.247 -11.229 1.000 41.914 105 ARG A C 1
ATOM 804 O O . ARG A 1 105 ? -6.116 -4.320 -10.419 1.000 48.153 105 ARG A O 1
ATOM 806 N N . LEU A 1 106 ? -6.216 -6.541 -10.909 1.000 41.648 106 LEU A N 1
ATOM 807 C CA . LEU A 1 106 ? -6.041 -7.028 -9.513 1.000 45.424 106 LEU A CA 1
ATOM 808 C C . LEU A 1 106 ? -4.679 -6.579 -8.977 1.000 49.495 106 LEU A C 1
ATOM 809 O O . LEU A 1 106 ? -4.621 -6.023 -7.850 1.000 49.818 106 LEU A O 1
ATOM 814 N N . VAL A 1 107 ? -3.607 -6.846 -9.720 1.000 42.008 107 VAL A N 1
ATOM 815 C CA . VAL A 1 107 ? -2.239 -6.535 -9.221 1.000 42.114 107 VAL A CA 1
ATOM 816 C C . VAL A 1 107 ? -2.163 -5.027 -8.951 1.000 42.079 107 VAL A C 1
ATOM 817 O O . VAL A 1 107 ? -1.507 -4.623 -7.970 1.000 43.514 107 VAL A O 1
ATOM 821 N N . SER A 1 108 ? -2.814 -4.219 -9.779 1.000 42.470 108 SER A N 1
ATOM 822 C CA . SER A 1 108 ? -2.630 -2.751 -9.736 1.000 47.189 108 SER A CA 1
ATOM 823 C C . SER A 1 108 ? -3.392 -2.176 -8.530 1.000 53.249 108 SER A C 1
ATOM 824 O O . SER A 1 108 ? -3.290 -0.961 -8.301 1.000 55.529 108 SER A O 1
ATOM 827 N N . LYS A 1 109 ? -4.092 -3.015 -7.756 1.000 53.684 109 LYS A N 1
ATOM 828 C CA . LYS A 1 109 ? -4.786 -2.604 -6.504 1.000 51.417 109 LYS A CA 1
ATOM 829 C C . LYS A 1 109 ? -3.794 -2.638 -5.343 1.000 50.369 109 LYS A C 1
ATOM 830 O O . LYS A 1 109 ? -3.906 -1.785 -4.456 1.000 55.165 109 LYS A O 1
ATOM 836 N N . ALA A 1 110 ? -2.879 -3.608 -5.340 1.000 49.712 110 ALA A N 1
ATOM 837 C CA . ALA A 1 110 ? -1.777 -3.715 -4.359 1.000 52.242 110 ALA A CA 1
ATOM 838 C C . ALA A 1 110 ? -0.602 -2.824 -4.791 1.000 52.834 110 ALA A C 1
ATOM 839 O O . ALA A 1 110 ? -0.074 -2.098 -3.929 1.000 51.984 110 ALA A O 1
ATOM 841 N N . PHE A 1 111 ? -0.187 -2.917 -6.061 1.000 52.249 111 PHE A N 1
ATOM 842 C CA . PHE A 1 111 ? 0.966 -2.172 -6.648 1.000 48.208 111 PHE A CA 1
ATOM 843 C C . PHE A 1 111 ? 0.447 -0.862 -7.235 1.000 42.799 111 PHE A C 1
ATOM 844 O O . PHE A 1 111 ? -0.063 -0.897 -8.353 1.000 42.587 111 PHE A O 1
ATOM 852 N N . THR A 1 112 ? 0.566 0.250 -6.501 1.000 41.086 112 THR A N 1
ATOM 853 C CA . THR A 1 112 ? -0.096 1.540 -6.837 1.000 42.196 112 THR A CA 1
ATOM 854 C C . THR A 1 112 ? 0.924 2.682 -6.826 1.000 42.375 112 THR A C 1
ATOM 855 O O . THR A 1 112 ? 2.041 2.539 -6.329 1.000 39.905 112 THR A O 1
ATOM 859 N N . PRO A 1 113 ? 0.544 3.867 -7.345 1.000 44.135 113 PRO A N 1
ATOM 860 C CA . PRO A 1 113 ? 1.384 5.061 -7.238 1.000 47.309 113 PRO A CA 1
ATOM 861 C C . PRO A 1 113 ? 1.829 5.365 -5.797 1.000 52.382 113 PRO A C 1
ATOM 862 O O . PRO A 1 113 ? 2.978 5.744 -5.609 1.000 51.492 113 PRO A O 1
ATOM 866 N N . ARG A 1 114 ? 0.962 5.129 -4.808 1.000 51.190 114 ARG A N 1
ATOM 867 C CA . ARG A 1 114 ? 1.306 5.317 -3.370 1.000 52.987 114 ARG A CA 1
ATOM 868 C C . ARG A 1 114 ? 2.447 4.364 -2.991 1.000 51.729 114 ARG A C 1
ATOM 869 O O . ARG A 1 114 ? 3.373 4.791 -2.253 1.000 52.053 114 ARG A O 1
ATOM 871 N N . THR A 1 115 ? 2.389 3.122 -3.474 1.000 52.000 115 THR A N 1
ATOM 872 C CA . THR A 1 115 ? 3.424 2.076 -3.245 1.000 48.240 115 THR A CA 1
ATOM 873 C C . THR A 1 115 ? 4.779 2.588 -3.747 1.000 46.732 115 THR A C 1
ATOM 874 O O . THR A 1 115 ? 5.779 2.416 -3.024 1.000 49.913 115 THR A O 1
ATOM 878 N N . VAL A 1 116 ? 4.794 3.192 -4.940 1.000 44.699 116 VAL A N 1
ATOM 879 C CA . VAL A 1 116 ? 6.016 3.729 -5.610 1.000 50.662 116 VAL A CA 1
ATOM 880 C C . VAL A 1 116 ? 6.542 4.876 -4.735 1.000 48.628 116 VAL A C 1
ATOM 881 O O . VAL A 1 116 ? 7.684 4.764 -4.240 1.000 47.886 116 VAL A O 1
ATOM 885 N N . GLU A 1 117 ? 5.696 5.873 -4.463 1.000 48.925 117 GLU A N 1
ATOM 886 C CA . GLU A 1 117 ? 6.036 7.042 -3.602 1.000 60.992 117 GLU A CA 1
ATOM 887 C C . GLU A 1 117 ? 6.696 6.576 -2.301 1.000 57.120 117 GLU A C 1
ATOM 888 O O . GLU A 1 117 ? 7.708 7.176 -1.932 1.000 66.667 117 GLU A O 1
ATOM 894 N N . GLN A 1 118 ? 6.152 5.538 -1.655 1.000 54.300 118 GLN A N 1
ATOM 895 C CA . GLN A 1 118 ? 6.638 5.008 -0.353 1.000 53.575 118 GLN A CA 1
ATOM 896 C C . GLN A 1 118 ? 8.071 4.467 -0.490 1.000 57.756 118 GLN A C 1
ATOM 897 O O . GLN A 1 118 ? 8.775 4.425 0.540 1.000 59.119 118 GLN A O 1
ATOM 899 N N . LEU A 1 119 ? 8.518 4.081 -1.692 1.000 56.838 119 LEU A N 1
ATOM 900 C CA . LEU A 1 119 ? 9.862 3.449 -1.878 1.000 56.026 119 LEU A CA 1
ATOM 901 C C . LEU A 1 119 ? 10.958 4.504 -2.119 1.000 46.771 119 LEU A C 1
ATOM 902 O O . LEU A 1 119 ? 12.127 4.191 -1.864 1.000 45.961 119 LEU A O 1
ATOM 907 N N . LYS A 1 120 ? 10.591 5.710 -2.557 1.000 49.265 120 LYS A N 1
ATOM 908 C CA . LYS A 1 120 ? 11.535 6.831 -2.852 1.000 48.939 120 LYS A CA 1
ATOM 909 C C . LYS A 1 120 ? 12.584 6.971 -1.749 1.000 50.453 120 LYS A C 1
ATOM 910 O O . LYS A 1 120 ? 13.781 6.918 -2.032 1.000 50.012 120 LYS A O 1
ATOM 916 N N . PRO A 1 121 ? 12.194 7.133 -0.462 1.000 53.265 121 PRO A N 1
ATOM 917 C CA . PRO A 1 121 ? 13.176 7.275 0.614 1.000 49.966 121 PRO A CA 1
ATOM 918 C C . PRO A 1 121 ? 14.134 6.079 0.689 1.000 44.912 121 PRO A C 1
ATOM 919 O O . PRO A 1 121 ? 15.311 6.290 0.835 1.000 45.104 121 PRO A O 1
ATOM 923 N N . TYR A 1 122 ? 13.643 4.857 0.524 1.000 41.836 122 TYR A N 1
ATOM 924 C CA . TYR A 1 122 ? 14.524 3.659 0.559 1.000 42.020 122 TYR A CA 1
ATOM 925 C C . TYR A 1 122 ? 15.418 3.626 -0.698 1.000 41.597 122 TYR A C 1
ATOM 926 O O . TYR A 1 122 ? 16.589 3.164 -0.630 1.000 38.999 122 TYR A O 1
ATOM 935 N N . VAL A 1 123 ? 14.897 4.082 -1.842 1.000 40.021 123 VAL A N 1
ATOM 936 C CA . VAL A 1 123 ? 15.661 4.066 -3.130 1.000 40.278 123 VAL A CA 1
ATOM 937 C C . VAL A 1 123 ? 16.823 5.063 -3.004 1.000 39.185 123 VAL A C 1
ATOM 938 O O . VAL A 1 123 ? 17.996 4.655 -3.167 1.000 35.524 123 VAL A O 1
ATOM 942 N N . ALA A 1 124 ? 16.498 6.308 -2.657 1.000 38.514 124 ALA A N 1
ATOM 943 C CA . ALA A 1 124 ? 17.469 7.394 -2.413 1.000 40.635 124 ALA A CA 1
ATOM 944 C C . ALA A 1 124 ? 18.488 6.947 -1.356 1.000 43.468 124 ALA A C 1
ATOM 945 O O . ALA A 1 124 ? 19.705 7.057 -1.644 1.000 47.505 124 ALA A O 1
ATOM 947 N N . LYS A 1 125 ? 18.036 6.409 -0.213 1.000 46.600 125 LYS A N 1
ATOM 948 C CA . LYS A 1 125 ? 18.941 5.938 0.877 1.000 46.581 125 LYS A CA 1
ATOM 949 C C . LYS A 1 125 ? 19.916 4.931 0.268 1.000 46.865 125 LYS A C 1
ATOM 950 O O . LYS A 1 125 ? 21.152 5.160 0.324 1.000 46.246 125 LYS A O 1
ATOM 952 N N . LEU A 1 126 ? 19.383 3.864 -0.324 1.000 44.204 126 LEU A N 1
ATOM 953 C CA . LEU A 1 126 ? 20.222 2.738 -0.820 1.000 45.997 126 LEU A CA 1
ATOM 954 C C . LEU A 1 126 ? 21.237 3.242 -1.859 1.000 44.088 126 LEU A C 1
ATOM 955 O O . LEU A 1 126 ? 22.449 2.957 -1.712 1.000 43.644 126 LEU A O 1
ATOM 960 N N . ALA A 1 127 ? 20.763 3.948 -2.883 1.000 43.074 127 ALA A N 1
ATOM 961 C CA . ALA A 1 127 ? 21.618 4.605 -3.902 1.000 41.747 127 ALA A CA 1
ATOM 962 C C . ALA A 1 127 ? 22.792 5.318 -3.213 1.000 37.985 127 ALA A C 1
ATOM 963 O O . ALA A 1 127 ? 23.958 5.028 -3.573 1.000 38.389 127 ALA A O 1
ATOM 965 N N . GLY A 1 128 ? 22.495 6.204 -2.252 1.000 35.349 128 GLY A N 1
ATOM 966 C CA . GLY A 1 128 ? 23.504 7.030 -1.555 1.000 36.954 128 GLY A CA 1
ATOM 967 C C . GLY A 1 128 ? 24.589 6.162 -0.951 1.000 39.227 128 GLY A C 1
ATOM 968 O O . GLY A 1 128 ? 25.779 6.428 -1.203 1.000 37.117 128 GLY A O 1
ATOM 969 N N . GLU A 1 129 ? 24.170 5.100 -0.259 1.000 41.463 129 GLU A N 1
ATOM 970 C CA . GLU A 1 129 ? 25.063 4.171 0.463 1.000 43.825 129 GLU A CA 1
ATOM 971 C C . GLU A 1 129 ? 25.978 3.487 -0.546 1.000 45.130 129 GLU A C 1
ATOM 972 O O . GLU A 1 129 ? 27.203 3.458 -0.319 1.000 46.464 129 GLU A O 1
ATOM 978 N N . LEU A 1 130 ? 25.395 2.962 -1.622 1.000 42.601 130 LEU A N 1
ATOM 979 C CA . LEU A 1 130 ? 26.146 2.224 -2.665 1.000 42.836 130 LEU A CA 1
ATOM 980 C C . LEU A 1 130 ? 27.257 3.117 -3.209 1.000 40.751 130 LEU A C 1
ATOM 981 O O . LEU A 1 130 ? 28.401 2.645 -3.291 1.000 49.052 130 LEU A O 1
ATOM 986 N N . VAL A 1 131 ? 26.943 4.360 -3.563 1.000 42.167 131 VAL A N 1
ATOM 987 C CA . VAL A 1 131 ? 27.931 5.258 -4.227 1.000 43.272 131 VAL A CA 1
ATOM 988 C C . VAL A 1 131 ? 29.004 5.637 -3.201 1.000 42.617 131 VAL A C 1
ATOM 989 O O . VAL A 1 131 ? 30.181 5.668 -3.572 1.000 40.191 131 VAL A O 1
ATOM 993 N N . ASP A 1 132 ? 28.608 5.883 -1.952 1.000 46.288 132 ASP A N 1
ATOM 994 C CA . ASP A 1 132 ? 29.542 6.170 -0.827 1.000 47.648 132 ASP A CA 1
ATOM 995 C C . ASP A 1 132 ? 30.611 5.075 -0.747 1.000 48.461 132 ASP A C 1
ATOM 996 O O . ASP A 1 132 ? 31.805 5.416 -0.710 1.000 50.015 132 ASP A O 1
ATOM 1001 N N . ARG A 1 133 ? 30.202 3.809 -0.798 1.000 48.771 133 ARG A N 1
ATOM 1002 C CA . ARG A 1 133 ? 31.139 2.663 -0.688 1.000 49.394 133 ARG A CA 1
ATOM 1003 C C . ARG A 1 133 ? 32.113 2.696 -1.862 1.000 46.778 133 ARG A C 1
ATOM 1004 O O . ARG A 1 133 ? 33.328 2.524 -1.630 1.000 46.791 133 ARG A O 1
ATOM 1012 N N . LEU A 1 134 ? 31.606 2.924 -3.077 1.000 48.823 134 LEU A N 1
ATOM 1013 C CA . LEU A 1 134 ? 32.464 2.981 -4.287 1.000 47.612 134 LEU A CA 1
ATOM 1014 C C . LEU A 1 134 ? 33.427 4.157 -4.139 1.000 42.425 134 LEU A C 1
ATOM 1015 O O . LEU A 1 134 ? 34.615 4.006 -4.487 1.000 42.785 134 LEU A O 1
ATOM 1020 N N . VAL A 1 135 ? 32.926 5.293 -3.662 1.000 43.704 135 VAL A N 1
ATOM 1021 C CA . VAL A 1 135 ? 33.767 6.511 -3.467 1.000 49.737 135 VAL A CA 1
ATOM 1022 C C . VAL A 1 135 ? 34.873 6.155 -2.467 1.000 49.936 135 VAL A C 1
ATOM 1023 O O . VAL A 1 135 ? 36.046 6.357 -2.818 1.000 47.329 135 VAL A O 1
ATOM 1027 N N . ALA A 1 136 ? 34.500 5.584 -1.313 1.000 48.082 136 ALA A N 1
ATOM 1028 C CA . ALA A 1 136 ? 35.421 5.172 -0.224 1.000 48.569 136 ALA A CA 1
ATOM 1029 C C . ALA A 1 136 ? 36.537 4.305 -0.801 1.000 48.356 136 ALA A C 1
ATOM 1030 O O . ALA A 1 136 ? 37.687 4.521 -0.413 1.000 57.980 136 ALA A O 1
ATOM 1032 N N . ALA A 1 137 ? 36.227 3.393 -1.722 1.000 50.667 137 ALA A N 1
ATOM 1033 C CA . ALA A 1 137 ? 37.222 2.496 -2.357 1.000 47.412 137 ALA A CA 1
ATOM 1034 C C . ALA A 1 137 ? 37.949 3.215 -3.499 1.000 47.455 137 ALA A C 1
ATOM 1035 O O . ALA A 1 137 ? 38.836 2.603 -4.108 1.000 49.833 137 ALA A O 1
ATOM 1037 N N . GLY A 1 138 ? 37.563 4.453 -3.808 1.000 51.897 138 GLY A N 1
ATOM 1038 C CA . GLY A 1 138 ? 38.171 5.259 -4.885 1.000 50.600 138 GLY A CA 1
ATOM 1039 C C . GLY A 1 138 ? 37.971 4.644 -6.260 1.000 52.682 138 GLY A C 1
ATOM 1040 O O . GLY A 1 138 ? 38.751 4.977 -7.179 1.000 51.727 138 GLY A O 1
ATOM 1041 N N . GLY A 1 139 ? 36.957 3.790 -6.419 1.000 51.539 139 GLY A N 1
ATOM 1042 C CA . GLY A 1 139 ? 36.593 3.215 -7.725 1.000 53.396 139 GLY A CA 1
ATOM 1043 C C . GLY A 1 139 ? 36.020 1.824 -7.581 1.000 53.840 139 GLY A C 1
ATOM 1044 O O . GLY A 1 139 ? 35.732 1.407 -6.436 1.000 58.265 139 GLY A O 1
ATOM 1045 N N . GLY A 1 140 ? 35.836 1.135 -8.706 1.000 50.595 140 GLY A N 1
ATOM 1046 C CA . GLY A 1 140 ? 35.347 -0.254 -8.732 1.000 50.700 140 GLY A CA 1
ATOM 1047 C C . GLY A 1 140 ? 34.557 -0.557 -9.987 1.000 47.643 140 GLY A C 1
ATOM 1048 O O . GLY A 1 140 ? 34.771 0.116 -11.006 1.000 49.058 140 GLY A O 1
ATOM 1049 N N . ASP A 1 141 ? 33.713 -1.581 -9.927 1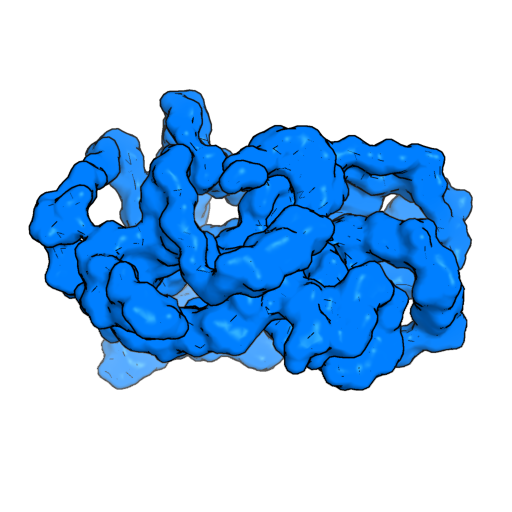.000 49.883 141 ASP A N 1
ATOM 1050 C CA . ASP A 1 141 ? 32.878 -2.023 -11.071 1.000 48.101 141 ASP A CA 1
ATOM 1051 C C . ASP A 1 141 ? 31.484 -1.443 -10.863 1.000 41.985 141 ASP A C 1
ATOM 1052 O O . ASP A 1 141 ? 30.806 -1.883 -9.925 1.000 38.355 141 ASP A O 1
ATOM 1057 N N . LEU A 1 142 ? 31.090 -0.488 -11.712 1.000 39.146 142 LEU A N 1
ATOM 1058 C CA . LEU A 1 142 ? 29.782 0.210 -11.609 1.000 37.278 142 LEU A CA 1
ATOM 1059 C C . LEU A 1 142 ? 28.669 -0.840 -11.640 1.000 34.083 142 LEU A C 1
ATOM 1060 O O . LEU A 1 142 ? 27.667 -0.659 -10.943 1.000 37.518 142 LEU A O 1
ATOM 1065 N N . LEU A 1 143 ? 28.849 -1.899 -12.428 1.000 36.633 143 LEU A N 1
ATOM 1066 C CA . LEU A 1 143 ? 27.821 -2.959 -12.602 1.000 40.226 143 LEU A CA 1
ATOM 1067 C C . LEU A 1 143 ? 27.679 -3.721 -11.283 1.000 40.557 143 LEU A C 1
ATOM 1068 O O . LEU A 1 143 ? 26.603 -3.639 -10.661 1.000 37.975 143 LEU A O 1
ATOM 1073 N N . ALA A 1 144 ? 28.767 -4.370 -10.850 1.000 42.239 144 ALA A N 1
ATOM 1074 C CA . ALA A 1 144 ? 28.812 -5.245 -9.656 1.000 41.637 144 ALA A CA 1
ATOM 1075 C C . ALA A 1 144 ? 28.512 -4.421 -8.400 1.000 40.332 144 ALA A C 1
ATOM 1076 O O . ALA A 1 144 ? 27.732 -4.896 -7.584 1.000 40.683 144 ALA A O 1
ATOM 1078 N N . ASP A 1 145 ? 29.061 -3.211 -8.276 1.000 40.792 145 ASP A N 1
ATOM 1079 C CA . ASP A 1 145 ? 29.065 -2.464 -6.989 1.000 42.075 145 ASP A CA 1
ATOM 1080 C C . ASP A 1 145 ? 27.855 -1.529 -6.872 1.000 42.860 145 ASP A C 1
ATOM 1081 O O . ASP A 1 145 ? 27.450 -1.263 -5.728 1.000 44.771 145 ASP A O 1
ATOM 1086 N N . VAL A 1 146 ? 27.292 -1.019 -7.972 1.000 42.562 146 VAL A N 1
ATOM 1087 C CA . VAL A 1 146 ? 26.248 0.045 -7.877 1.000 40.055 146 VAL A CA 1
ATOM 1088 C C . VAL A 1 146 ? 24.980 -0.373 -8.622 1.000 38.158 146 VAL A C 1
ATOM 1089 O O . VAL A 1 146 ? 23.910 -0.375 -7.994 1.000 43.018 146 VAL A O 1
ATOM 1093 N N . ALA A 1 147 ? 25.082 -0.686 -9.912 1.000 36.009 147 ALA A N 1
ATOM 1094 C CA . ALA A 1 147 ? 23.911 -0.980 -10.772 1.000 38.852 147 ALA A CA 1
ATOM 1095 C C . ALA A 1 147 ? 23.162 -2.219 -10.258 1.000 39.725 147 ALA A C 1
ATOM 1096 O O . ALA A 1 147 ? 21.935 -2.096 -10.072 1.000 34.673 147 ALA A O 1
ATOM 1098 N N . GLU A 1 148 ? 23.872 -3.343 -10.052 1.000 42.177 148 GLU A N 1
ATOM 1099 C CA . GLU A 1 148 ? 23.290 -4.688 -9.769 1.000 47.076 148 GLU A CA 1
ATOM 1100 C C . GLU A 1 148 ? 22.544 -4.724 -8.437 1.000 49.260 148 GLU A C 1
ATOM 1101 O O . GLU A 1 148 ? 21.436 -5.248 -8.372 1.000 50.545 148 GLU A O 1
ATOM 1107 N N . PRO A 1 149 ? 23.132 -4.237 -7.321 1.000 48.686 149 PRO A N 1
ATOM 1108 C CA . PRO A 1 149 ? 22.489 -4.363 -6.014 1.000 45.366 149 PRO A CA 1
ATOM 1109 C C . PRO A 1 149 ? 21.146 -3.639 -5.863 1.000 44.400 149 PRO A C 1
ATOM 1110 O O . PRO A 1 149 ? 20.302 -4.145 -5.156 1.000 43.678 149 PRO A O 1
ATOM 1114 N N . LEU A 1 150 ? 20.959 -2.483 -6.498 1.000 40.970 150 LEU A N 1
ATOM 1115 C CA . LEU A 1 150 ? 19.804 -1.608 -6.175 1.000 39.589 150 LEU A CA 1
ATOM 1116 C C . LEU A 1 150 ? 18.481 -2.240 -6.619 1.000 39.912 150 LEU A C 1
ATOM 1117 O O . LEU A 1 150 ? 17.507 -2.271 -5.862 1.000 38.962 150 LEU A O 1
ATOM 1122 N N . PRO A 1 151 ? 18.337 -2.686 -7.884 1.000 38.920 151 PRO A N 1
ATOM 1123 C CA . PRO A 1 151 ? 17.032 -3.137 -8.376 1.000 38.756 151 PRO A CA 1
ATOM 1124 C C . PRO A 1 151 ? 16.435 -4.302 -7.570 1.000 37.443 151 PRO A C 1
ATOM 1125 O O . PRO A 1 151 ? 15.294 -4.216 -7.154 1.000 42.550 151 PRO A O 1
ATOM 1129 N N . VAL A 1 152 ? 17.210 -5.364 -7.377 1.000 38.010 152 VAL A N 1
ATOM 1130 C CA . VAL A 1 152 ? 16.791 -6.550 -6.576 1.000 42.812 152 VAL A CA 1
ATOM 1131 C C . VAL A 1 152 ? 16.347 -6.076 -5.183 1.000 43.993 152 VAL A C 1
ATOM 1132 O O . VAL A 1 152 ? 15.231 -6.436 -4.749 1.000 44.740 152 VAL A O 1
ATOM 1136 N N . ALA A 1 153 ? 17.142 -5.232 -4.531 1.000 42.400 153 ALA A N 1
ATOM 1137 C CA . ALA A 1 153 ? 16.893 -4.798 -3.143 1.000 40.302 153 ALA A CA 1
ATOM 1138 C C . ALA A 1 153 ? 15.555 -4.067 -3.085 1.000 41.585 153 ALA A C 1
ATOM 1139 O O . ALA A 1 153 ? 14.776 -4.313 -2.136 1.000 42.709 153 ALA A O 1
ATOM 1141 N N . VAL A 1 154 ? 15.288 -3.203 -4.064 1.000 37.231 154 VAL A N 1
ATOM 1142 C CA . VAL A 1 154 ? 14.050 -2.371 -4.069 1.000 37.367 154 VAL A CA 1
ATOM 1143 C C . VAL A 1 154 ? 12.828 -3.293 -4.167 1.000 36.911 154 VAL A C 1
ATOM 1144 O O . VAL A 1 154 ? 11.838 -3.038 -3.472 1.000 37.230 154 VAL A O 1
ATOM 1148 N N . ILE A 1 155 ? 12.880 -4.308 -5.027 1.000 39.987 155 ILE A N 1
ATOM 1149 C CA . ILE A 1 155 ? 11.727 -5.228 -5.234 1.000 44.229 155 ILE A CA 1
ATOM 1150 C C . ILE A 1 155 ? 11.589 -6.100 -3.978 1.000 42.536 155 ILE A C 1
ATOM 1151 O O . ILE A 1 155 ? 10.466 -6.190 -3.474 1.000 38.556 155 ILE A O 1
ATOM 1156 N N . ALA A 1 156 ? 12.700 -6.629 -3.452 1.000 46.735 156 ALA A N 1
ATOM 1157 C CA . ALA A 1 156 ? 12.756 -7.325 -2.141 1.000 50.034 156 ALA A CA 1
ATOM 1158 C C . ALA A 1 156 ? 12.035 -6.477 -1.087 1.000 52.681 156 ALA A C 1
ATOM 1159 O O . ALA A 1 156 ? 11.079 -6.974 -0.468 1.000 52.733 156 ALA A O 1
ATOM 1161 N N . GLU A 1 157 ? 12.444 -5.217 -0.936 1.000 53.094 157 GLU A N 1
ATOM 1162 C CA . GLU A 1 157 ? 11.832 -4.281 0.043 1.000 55.507 157 GLU A CA 1
ATOM 1163 C C . GLU A 1 157 ? 10.322 -4.176 -0.206 1.000 53.988 157 GLU A C 1
ATOM 1164 O O . GLU A 1 157 ? 9.567 -4.207 0.762 1.000 59.726 157 GLU A O 1
ATOM 1170 N N . MET A 1 158 ? 9.890 -4.028 -1.455 1.000 51.784 158 MET A N 1
ATOM 1171 C CA . MET A 1 158 ? 8.452 -3.836 -1.795 1.000 49.320 158 MET A CA 1
ATOM 1172 C C . MET A 1 158 ? 7.672 -5.115 -1.455 1.000 46.959 158 MET A C 1
ATOM 1173 O O . MET A 1 158 ? 6.512 -5.025 -1.037 1.000 44.062 158 MET A O 1
ATOM 1178 N N . LEU A 1 159 ? 8.314 -6.262 -1.642 1.000 47.783 159 LEU A N 1
ATOM 1179 C CA . LEU A 1 159 ? 7.724 -7.601 -1.414 1.000 54.635 159 LEU A CA 1
ATOM 1180 C C . LEU A 1 159 ? 7.746 -7.926 0.086 1.000 61.811 159 LEU A C 1
ATOM 1181 O O . LEU A 1 159 ? 6.822 -8.623 0.540 1.000 61.331 159 LEU A O 1
ATOM 1186 N N . GLY A 1 160 ? 8.761 -7.436 0.807 1.000 65.630 160 GLY A N 1
ATOM 1187 C CA . GLY A 1 160 ? 8.869 -7.481 2.276 1.000 66.667 160 GLY A CA 1
ATOM 1188 C C . GLY A 1 160 ? 9.722 -8.651 2.721 1.000 70.008 160 GLY A C 1
ATOM 1189 O O . GLY A 1 160 ? 9.329 -9.330 3.668 1.000 74.265 160 GLY A O 1
ATOM 1190 N N . ILE A 1 161 ? 10.869 -8.873 2.084 1.000 70.636 161 ILE A N 1
ATOM 1191 C CA . ILE A 1 161 ? 11.710 -10.077 2.352 1.000 74.110 161 ILE A CA 1
ATOM 1192 C C . ILE A 1 161 ? 12.943 -9.636 3.142 1.000 76.827 161 ILE A C 1
ATOM 1193 O O . ILE A 1 161 ? 13.561 -8.619 2.814 1.000 79.454 161 ILE A O 1
ATOM 1198 N N . PRO A 1 162 ? 13.307 -10.378 4.221 1.000 72.315 162 PRO A N 1
ATOM 1199 C CA . PRO A 1 162 ? 14.458 -10.035 5.046 1.000 71.571 162 PRO A CA 1
ATOM 1200 C C . PRO A 1 162 ? 15.780 -10.095 4.272 1.000 72.352 162 PRO A C 1
ATOM 1201 O O . PRO A 1 162 ? 16.016 -11.061 3.555 1.000 80.406 162 PRO A O 1
ATOM 1205 N N . GLU A 1 163 ? 16.647 -9.118 4.525 1.000 69.904 163 GLU A N 1
ATOM 1206 C CA . GLU A 1 163 ? 18.054 -9.120 4.052 1.000 71.634 163 GLU A CA 1
ATOM 1207 C C . GLU A 1 163 ? 18.668 -10.484 4.404 1.000 73.649 163 GLU A C 1
ATOM 1208 O O . GLU A 1 163 ? 19.588 -10.917 3.678 1.000 72.831 163 GLU A O 1
ATOM 1214 N N . SER A 1 164 ? 18.155 -11.126 5.467 1.000 75.792 164 SER A N 1
ATOM 1215 C CA . SER A 1 164 ? 18.521 -12.486 5.952 1.000 76.146 164 SER A CA 1
ATOM 1216 C C . SER A 1 164 ? 18.422 -13.503 4.812 1.000 74.817 164 SER A C 1
ATOM 1217 O O . SER A 1 164 ? 19.426 -14.191 4.564 1.000 75.755 164 SER A O 1
ATOM 1219 N N . ASP A 1 165 ? 17.270 -13.572 4.135 1.000 74.731 165 ASP A N 1
ATOM 1220 C CA . ASP A 1 165 ? 16.963 -14.622 3.128 1.000 74.864 165 ASP A CA 1
ATOM 1221 C C . ASP A 1 165 ? 17.029 -14.054 1.690 1.000 75.113 165 ASP A C 1
ATOM 1222 O O . ASP A 1 165 ? 16.535 -14.751 0.773 1.000 72.078 165 ASP A O 1
ATOM 1224 N N . ARG A 1 166 ? 17.658 -12.880 1.481 1.000 69.462 166 ARG A N 1
ATOM 1225 C CA . ARG A 1 166 ? 17.688 -12.147 0.178 1.000 63.079 166 ARG A CA 1
ATOM 1226 C C . ARG A 1 166 ? 18.853 -12.617 -0.700 1.000 67.220 166 ARG A C 1
ATOM 1227 O O . ARG A 1 166 ? 18.906 -12.174 -1.867 1.000 66.718 166 ARG A O 1
ATOM 1235 N N . ALA A 1 167 ? 19.733 -13.485 -0.183 1.000 64.531 167 ALA A N 1
ATOM 1236 C CA . ALA A 1 167 ? 20.957 -13.963 -0.874 1.000 65.765 167 ALA A CA 1
ATOM 1237 C C . ALA A 1 167 ? 20.622 -14.801 -2.112 1.000 66.001 167 ALA A C 1
ATOM 1238 O O . ALA A 1 167 ? 21.253 -14.620 -3.157 1.000 62.669 167 ALA A O 1
ATOM 1240 N N . PRO A 1 168 ? 19.643 -15.741 -2.060 1.000 63.398 168 PRO A N 1
ATOM 1241 C CA . PRO A 1 168 ? 19.431 -16.694 -3.160 1.000 64.452 168 PRO A CA 1
ATOM 1242 C C . PRO A 1 168 ? 18.624 -16.145 -4.348 1.000 65.985 168 PRO A C 1
ATOM 1243 O O . PRO A 1 168 ? 18.517 -16.831 -5.344 1.000 62.733 168 PRO A O 1
ATOM 1247 N N . LEU A 1 169 ? 18.066 -14.938 -4.192 1.000 66.134 169 LEU A N 1
ATOM 1248 C CA . LEU A 1 169 ? 17.155 -14.285 -5.168 1.000 60.396 169 LEU A CA 1
ATOM 1249 C C . LEU A 1 169 ? 17.863 -14.107 -6.513 1.000 59.629 169 LEU A C 1
ATOM 1250 O O . LEU A 1 169 ? 17.297 -14.562 -7.527 1.000 58.310 169 LEU A O 1
ATOM 1255 N N . ARG A 1 170 ? 19.040 -13.474 -6.537 1.000 57.352 170 ARG A N 1
ATOM 1256 C CA . ARG A 1 170 ? 19.763 -13.218 -7.812 1.000 59.474 170 ARG A CA 1
ATOM 1257 C C . ARG A 1 170 ? 19.935 -14.572 -8.496 1.000 62.472 170 ARG A C 1
ATOM 1258 O O . ARG A 1 170 ? 19.326 -14.817 -9.536 1.000 63.587 170 ARG A O 1
ATOM 1260 N N . PRO A 1 171 ? 20.670 -15.528 -7.875 1.000 69.048 171 PRO A N 1
ATOM 1261 C CA . PRO A 1 171 ? 20.945 -16.819 -8.506 1.000 68.201 171 PRO A CA 1
ATOM 1262 C C . PRO A 1 171 ? 19.658 -17.509 -8.982 1.000 65.782 171 PRO A C 1
ATOM 1263 O O . PRO A 1 171 ? 19.694 -18.110 -10.031 1.000 63.033 171 PRO A O 1
ATOM 1267 N N . TRP A 1 172 ? 18.569 -17.391 -8.215 1.000 57.636 172 TRP A N 1
ATOM 1268 C CA . TRP A 1 172 ? 17.224 -17.864 -8.632 1.000 64.341 172 TRP A CA 1
ATOM 1269 C C . TRP A 1 172 ? 16.820 -17.156 -9.930 1.000 63.375 172 TRP A C 1
ATOM 1270 O O . TRP A 1 172 ? 16.601 -17.858 -10.936 1.000 65.922 172 TRP A O 1
ATOM 1281 N N . SER A 1 173 ? 16.738 -15.824 -9.910 1.000 62.828 173 SER A N 1
ATOM 1282 C CA . SER A 1 173 ? 16.260 -15.010 -11.057 1.000 57.194 173 SER A CA 1
ATOM 1283 C C . SER A 1 173 ? 17.128 -15.356 -12.270 1.000 57.003 173 SER A C 1
ATOM 1284 O O . SER A 1 173 ? 16.566 -15.586 -13.356 1.000 56.155 173 SER A O 1
ATOM 1287 N N . ALA A 1 174 ? 18.440 -15.481 -12.055 1.000 52.475 174 ALA A N 1
ATOM 1288 C CA . ALA A 1 174 ? 19.440 -15.867 -13.082 1.000 55.435 174 ALA A CA 1
ATOM 1289 C C . ALA A 1 174 ? 19.044 -17.177 -13.791 1.000 55.491 174 ALA A C 1
ATOM 1290 O O . ALA A 1 174 ? 18.980 -17.186 -15.030 1.000 67.242 174 ALA A O 1
ATOM 1292 N N . ASP A 1 175 ? 18.799 -18.255 -13.050 1.000 56.378 175 ASP A N 1
ATOM 1293 C CA . ASP A 1 175 ? 18.641 -19.615 -13.633 1.000 56.177 175 ASP A CA 1
ATOM 1294 C C . ASP A 1 175 ? 17.285 -19.696 -14.334 1.000 54.059 175 ASP A C 1
ATOM 1295 O O . ASP A 1 175 ? 17.242 -20.193 -15.470 1.000 59.122 175 ASP A O 1
ATOM 1300 N N . ILE A 1 176 ? 16.232 -19.167 -13.709 1.000 49.638 176 ILE A N 1
ATOM 1301 C CA . ILE A 1 176 ? 14.879 -19.062 -14.334 1.000 47.476 176 ILE A CA 1
ATOM 1302 C C . ILE A 1 176 ? 15.019 -18.354 -15.690 1.000 50.218 176 ILE A C 1
ATOM 1303 O O . ILE A 1 176 ? 14.468 -18.870 -16.682 1.000 47.122 176 ILE A O 1
ATOM 1308 N N . CYS A 1 177 ? 15.741 -17.230 -15.747 1.000 50.354 177 CYS A N 1
ATOM 1309 C CA . CYS A 1 177 ? 15.847 -16.386 -16.972 1.000 47.407 177 CYS A CA 1
ATOM 1310 C C . CYS A 1 177 ? 16.691 -17.135 -18.007 1.000 51.662 177 CYS A C 1
ATOM 1311 O O . CYS A 1 177 ? 16.472 -16.933 -19.221 1.000 53.380 177 CYS A O 1
ATOM 1314 N N . GLY A 1 178 ? 17.585 -18.015 -17.538 1.000 54.412 178 GLY A N 1
ATOM 1315 C CA . GLY A 1 178 ? 18.402 -18.899 -18.390 1.000 56.126 178 GLY A CA 1
ATOM 1316 C C . GLY A 1 178 ? 17.550 -19.633 -19.414 1.000 59.508 178 GLY A C 1
ATOM 1317 O O . GLY A 1 178 ? 18.050 -19.894 -20.541 1.000 55.139 178 GLY A O 1
ATOM 1318 N N . MET A 1 179 ? 16.308 -19.956 -19.043 1.000 61.997 179 MET A N 1
ATOM 1319 C CA . MET A 1 179 ? 15.359 -20.713 -19.898 1.000 65.787 179 MET A CA 1
ATOM 1320 C C . MET A 1 179 ? 15.078 -19.922 -21.185 1.000 67.058 179 MET A C 1
ATOM 1321 O O . MET A 1 179 ? 14.913 -20.567 -22.237 1.000 66.937 179 MET A O 1
ATOM 1326 N N . TYR A 1 180 ? 15.037 -18.588 -21.118 1.000 65.405 180 TYR A N 1
ATOM 1327 C CA . TYR A 1 180 ? 14.718 -17.721 -22.283 1.000 66.488 180 TYR A CA 1
ATOM 1328 C C . TYR A 1 180 ? 15.994 -17.493 -23.108 1.000 74.212 180 TYR A C 1
ATOM 1329 O O . TYR A 1 180 ? 15.861 -17.188 -24.307 1.000 78.765 180 TYR A O 1
ATOM 1338 N N . GLU A 1 181 ? 17.182 -17.664 -22.505 1.000 75.839 181 GLU A N 1
ATOM 1339 C CA . GLU A 1 181 ? 18.512 -17.453 -23.155 1.000 76.343 181 GLU A CA 1
ATOM 1340 C C . GLU A 1 181 ? 18.884 -18.658 -24.038 1.000 77.271 181 GLU A C 1
ATOM 1341 O O . GLU A 1 181 ? 18.056 -19.050 -24.895 1.000 76.673 181 GLU A O 1
ATOM 1343 N N . PRO A 1 184 ? 18.265 -23.264 -25.702 1.000 100.453 184 PRO A N 1
ATOM 1344 C CA . PRO A 1 184 ? 18.250 -23.458 -24.241 1.000 100.393 184 PRO A CA 1
ATOM 1345 C C . PRO A 1 184 ? 18.949 -24.752 -23.826 1.000 101.485 184 PRO A C 1
ATOM 1346 O O . PRO A 1 184 ? 18.415 -25.832 -24.051 1.000 105.605 184 PRO A O 1
ATOM 1350 N N . PRO A 1 185 ? 20.160 -24.687 -23.225 1.000 104.790 185 PRO A N 1
ATOM 1351 C CA . PRO A 1 185 ? 20.898 -25.885 -22.805 1.000 105.061 185 PRO A CA 1
ATOM 1352 C C . PRO A 1 185 ? 20.126 -26.808 -21.847 1.000 106.736 185 PRO A C 1
ATOM 1353 O O . PRO A 1 185 ? 19.416 -26.295 -20.995 1.000 111.379 185 PRO A O 1
ATOM 1357 N N . LYS A 1 186 ? 20.285 -28.130 -22.005 1.000 95.847 186 LYS A N 1
ATOM 1358 C CA . LYS A 1 186 ? 19.686 -29.162 -21.110 1.000 84.805 186 LYS A CA 1
ATOM 1359 C C . LYS A 1 186 ? 19.997 -28.782 -19.655 1.000 84.031 186 LYS A C 1
ATOM 1360 O O . LYS A 1 186 ? 19.101 -28.915 -18.792 1.000 81.786 186 LYS A O 1
ATOM 1362 N N . ASP A 1 187 ? 21.209 -28.277 -19.405 1.000 81.404 187 ASP A N 1
ATOM 1363 C CA . ASP A 1 187 ? 21.663 -27.848 -18.054 1.000 79.821 187 ASP A CA 1
ATOM 1364 C C . ASP A 1 187 ? 20.870 -26.599 -17.622 1.000 75.831 187 ASP A C 1
ATOM 1365 O O . ASP A 1 187 ? 20.335 -26.605 -16.495 1.000 72.069 187 ASP A O 1
ATOM 1370 N N . VAL A 1 188 ? 20.780 -25.576 -18.479 1.000 71.370 188 VAL A N 1
ATOM 1371 C CA . VAL A 1 188 ? 19.975 -24.340 -18.228 1.000 73.234 188 VAL A CA 1
ATOM 1372 C C . VAL A 1 188 ? 18.577 -24.765 -17.773 1.000 70.699 188 VAL A C 1
ATOM 1373 O O . VAL A 1 188 ? 18.132 -24.281 -16.716 1.000 71.805 188 VAL A O 1
ATOM 1377 N N . ALA A 1 189 ? 17.933 -25.643 -18.549 1.000 65.872 189 ALA A N 1
ATOM 1378 C CA . ALA A 1 189 ? 16.549 -26.123 -18.327 1.000 68.919 189 ALA A CA 1
ATOM 1379 C C . ALA A 1 189 ? 16.428 -26.720 -16.923 1.000 70.847 189 ALA A C 1
ATOM 1380 O O . ALA A 1 189 ? 15.431 -26.396 -16.241 1.000 68.655 189 ALA A O 1
ATOM 1382 N N . ALA A 1 190 ? 17.421 -27.520 -16.508 1.000 70.104 190 ALA A N 1
ATOM 1383 C CA . ALA A 1 190 ? 17.449 -28.250 -15.218 1.000 68.767 190 ALA A CA 1
ATOM 1384 C C . ALA A 1 190 ? 17.356 -27.251 -14.059 1.000 70.824 190 ALA A C 1
ATOM 1385 O O . ALA A 1 190 ? 16.354 -27.314 -13.323 1.000 77.288 190 ALA A O 1
ATOM 1387 N N . LYS A 1 191 ? 18.342 -26.354 -13.929 1.000 71.545 191 LYS A N 1
ATOM 1388 C CA . LYS A 1 191 ? 18.425 -25.338 -12.841 1.000 71.305 191 LYS A CA 1
ATOM 1389 C C . LYS A 1 191 ? 17.174 -24.448 -12.872 1.000 70.037 191 LYS A C 1
ATOM 1390 O O . LYS A 1 191 ? 16.692 -24.046 -11.784 1.000 66.548 191 LYS A O 1
ATOM 1392 N N . ALA A 1 192 ? 16.680 -24.140 -14.077 1.000 64.197 192 ALA A N 1
ATOM 1393 C CA . ALA A 1 192 ? 15.564 -23.193 -14.291 1.000 60.229 192 ALA A CA 1
ATOM 1394 C C . ALA A 1 192 ? 14.321 -23.777 -13.626 1.000 57.378 192 ALA A C 1
ATOM 1395 O O . ALA A 1 192 ? 13.705 -23.069 -12.815 1.000 60.843 192 ALA A O 1
ATOM 1397 N N . VAL A 1 193 ? 14.008 -25.041 -13.911 1.000 55.322 193 VAL A N 1
ATOM 1398 C CA . VAL A 1 193 ? 12.877 -25.754 -13.243 1.000 61.046 193 VAL A CA 1
ATOM 1399 C C . VAL A 1 193 ? 13.175 -25.818 -11.740 1.000 57.711 193 VAL A C 1
ATOM 1400 O O . VAL A 1 193 ? 12.243 -25.568 -10.951 1.000 53.132 193 VAL A O 1
ATOM 1404 N N . ARG A 1 194 ? 14.428 -26.110 -11.372 1.000 58.431 194 ARG A N 1
ATOM 1405 C CA . ARG A 1 194 ? 14.859 -26.265 -9.957 1.000 56.102 194 ARG A CA 1
ATOM 1406 C C . ARG A 1 194 ? 14.549 -24.956 -9.237 1.000 54.490 194 ARG A C 1
ATOM 1407 O O . ARG A 1 194 ? 13.761 -24.991 -8.266 1.000 56.597 194 ARG A O 1
ATOM 1409 N N . ALA A 1 195 ? 15.073 -23.846 -9.764 1.000 52.342 195 ALA A N 1
ATOM 1410 C CA . ALA A 1 195 ? 14.900 -22.492 -9.189 1.000 52.116 195 ALA A CA 1
ATOM 1411 C C . ALA A 1 195 ? 13.409 -22.156 -9.172 1.000 50.045 195 ALA A C 1
ATOM 1412 O O . ALA A 1 195 ? 12.903 -21.637 -8.146 1.000 49.057 195 ALA A O 1
ATOM 1414 N N . SER A 1 196 ? 12.707 -22.498 -10.252 1.000 47.530 196 SER A N 1
ATOM 1415 C CA . SER A 1 196 ? 11.258 -22.212 -10.388 1.000 52.432 196 SER A CA 1
ATOM 1416 C C . SER A 1 196 ? 10.538 -22.849 -9.195 1.000 58.282 196 SER A C 1
ATOM 1417 O O . SER A 1 196 ? 9.629 -22.199 -8.614 1.000 55.049 196 SER A O 1
ATOM 1420 N N . VAL A 1 197 ? 10.971 -24.055 -8.812 1.000 57.838 197 VAL A N 1
ATOM 1421 C CA . VAL A 1 197 ? 10.368 -24.809 -7.679 1.000 62.438 197 VAL A CA 1
ATOM 1422 C C . VAL A 1 197 ? 10.802 -24.122 -6.382 1.000 59.415 197 VAL A C 1
ATOM 1423 O O . VAL A 1 197 ? 9.914 -23.692 -5.595 1.000 55.868 197 VAL A O 1
ATOM 1427 N N . GLU A 1 198 ? 12.117 -24.019 -6.179 1.000 58.307 198 GLU A N 1
ATOM 1428 C CA . GLU A 1 198 ? 12.703 -23.479 -4.924 1.000 63.432 198 GLU A CA 1
ATOM 1429 C C . GLU A 1 198 ? 12.046 -22.127 -4.628 1.000 63.599 198 GLU A C 1
ATOM 1430 O O . GLU A 1 198 ? 11.362 -22.014 -3.589 1.000 62.843 198 GLU A O 1
ATOM 1436 N N . PHE A 1 199 ? 12.210 -21.168 -5.547 1.000 66.713 199 PHE A N 1
ATOM 1437 C CA . PHE A 1 199 ? 11.721 -19.772 -5.412 1.000 63.333 199 PHE A CA 1
ATOM 1438 C C . PHE A 1 199 ? 10.226 -19.800 -5.098 1.000 57.522 199 PHE A C 1
ATOM 1439 O O . PHE A 1 199 ? 9.771 -19.082 -4.193 1.000 52.479 199 PHE A O 1
ATOM 1447 N N . SER A 1 200 ? 9.477 -20.626 -5.824 1.000 61.946 200 SER A N 1
ATOM 1448 C CA . SER A 1 200 ? 8.000 -20.689 -5.703 1.000 64.833 200 SER A CA 1
ATOM 1449 C C . SER A 1 200 ? 7.619 -21.250 -4.323 1.000 65.521 200 SER A C 1
ATOM 1450 O O . SER A 1 200 ? 6.624 -20.780 -3.728 1.000 57.327 200 SER A O 1
ATOM 1453 N N . ASP A 1 201 ? 8.392 -22.202 -3.806 1.000 62.767 201 ASP A N 1
ATOM 1454 C CA . ASP A 1 201 ? 8.168 -22.710 -2.428 1.000 71.121 201 ASP A CA 1
ATOM 1455 C C . ASP A 1 201 ? 8.440 -21.578 -1.430 1.000 74.109 201 ASP A C 1
ATOM 1456 O O . ASP A 1 201 ? 7.517 -21.291 -0.636 1.000 71.252 201 ASP A O 1
ATOM 1461 N N . TYR A 1 202 ? 9.589 -20.896 -1.508 1.000 70.021 202 TYR A N 1
ATOM 1462 C CA . TYR A 1 202 ? 9.858 -19.719 -0.637 1.000 68.165 202 TYR A CA 1
ATOM 1463 C C . TYR A 1 202 ? 8.640 -18.793 -0.661 1.000 67.718 202 TYR A C 1
ATOM 1464 O O . TYR A 1 202 ? 8.089 -18.502 0.417 1.000 68.720 202 TYR A O 1
ATOM 1473 N N . LEU A 1 203 ? 8.238 -18.356 -1.859 1.000 64.657 203 LEU A N 1
ATOM 1474 C CA . LEU A 1 203 ? 7.039 -17.505 -2.058 1.000 61.673 203 LEU A CA 1
ATOM 1475 C C . LEU A 1 203 ? 5.866 -18.156 -1.320 1.000 60.609 203 LEU A C 1
ATOM 1476 O O . LEU A 1 203 ? 5.344 -17.527 -0.372 1.000 69.749 203 LEU A O 1
ATOM 1478 N N . ARG A 1 204 ? 5.512 -19.384 -1.714 1.000 60.438 204 ARG A N 1
ATOM 1479 C CA . ARG A 1 204 ? 4.395 -20.177 -1.127 1.000 64.698 204 ARG A CA 1
ATOM 1480 C C . ARG A 1 204 ? 4.396 -19.980 0.397 1.000 65.718 204 ARG A C 1
ATOM 1481 O O . ARG A 1 204 ? 3.351 -19.556 0.935 1.000 72.336 204 ARG A O 1
ATOM 1489 N N . GLU A 1 205 ? 5.540 -20.232 1.047 1.000 63.556 205 GLU A N 1
ATOM 1490 C CA . GLU A 1 205 ? 5.763 -20.036 2.507 1.000 64.403 205 GLU A CA 1
ATOM 1491 C C . GLU A 1 205 ? 5.361 -18.609 2.903 1.000 67.216 205 GLU A C 1
ATOM 1492 O O . GLU A 1 205 ? 4.353 -18.469 3.609 1.000 69.357 205 GLU A O 1
ATOM 1494 N N . LEU A 1 206 ? 6.089 -17.589 2.427 1.000 71.751 206 LEU A N 1
ATOM 1495 C CA . LEU A 1 206 ? 5.858 -16.161 2.791 1.000 64.844 206 LEU A CA 1
ATOM 1496 C C . LEU A 1 206 ? 4.379 -15.816 2.588 1.000 62.628 206 LEU A C 1
ATOM 1497 O O . LEU A 1 206 ? 3.855 -15.042 3.395 1.000 58.721 206 LEU A O 1
ATOM 1499 N N . ILE A 1 207 ? 3.729 -16.382 1.564 1.000 61.517 207 ILE A N 1
ATOM 1500 C CA . ILE A 1 207 ? 2.287 -16.134 1.253 1.000 71.492 207 ILE A CA 1
ATOM 1501 C C . ILE A 1 207 ? 1.420 -16.511 2.467 1.000 76.520 207 ILE A C 1
ATOM 1502 O O . ILE A 1 207 ? 0.419 -15.810 2.715 1.000 81.855 207 ILE A O 1
ATOM 1504 N N . ALA A 1 208 ? 1.765 -17.576 3.196 1.000 76.829 208 ALA A N 1
ATOM 1505 C CA . ALA A 1 208 ? 0.942 -18.101 4.317 1.000 83.534 208 ALA A CA 1
ATOM 1506 C C . ALA A 1 208 ? 1.245 -17.317 5.594 1.000 82.109 208 ALA A C 1
ATOM 1507 O O . ALA A 1 208 ? 0.311 -16.742 6.157 1.000 83.133 208 ALA A O 1
ATOM 1509 N N . GLU A 1 209 ? 2.508 -17.280 6.018 1.000 81.654 209 GLU A N 1
ATOM 1510 C CA . GLU A 1 209 ? 2.940 -16.505 7.212 1.000 78.724 209 GLU A CA 1
ATOM 1511 C C . GLU A 1 209 ? 2.535 -15.042 7.028 1.000 77.302 209 GLU A C 1
ATOM 1512 O O . GLU A 1 209 ? 2.676 -14.289 7.992 1.000 82.153 209 GLU A O 1
ATOM 1518 N N . ARG A 1 210 ? 2.049 -14.661 5.845 1.000 78.259 210 ARG A N 1
ATOM 1519 C CA . ARG A 1 210 ? 1.426 -13.331 5.611 1.000 81.283 210 ARG A CA 1
ATOM 1520 C C . ARG A 1 210 ? -0.098 -13.456 5.716 1.000 72.827 210 ARG A C 1
ATOM 1521 O O . ARG A 1 210 ? -0.732 -12.447 6.022 1.000 68.836 210 ARG A O 1
ATOM 1529 N N . ARG A 1 211 ? -0.663 -14.638 5.454 1.000 75.051 211 ARG A N 1
ATOM 1530 C CA . ARG A 1 211 ? -2.132 -14.887 5.527 1.000 75.142 211 ARG A CA 1
ATOM 1531 C C . ARG A 1 211 ? -2.547 -14.921 7.008 1.000 77.265 211 ARG A C 1
ATOM 1532 O O . ARG A 1 211 ? -3.482 -14.179 7.377 1.000 72.337 211 ARG A O 1
ATOM 1534 N N . LYS A 1 212 ? -1.845 -15.716 7.824 1.000 76.794 212 LYS A N 1
ATOM 1535 C CA . LYS A 1 212 ? -2.033 -15.820 9.296 1.000 81.033 212 LYS A CA 1
ATOM 1536 C C . LYS A 1 212 ? -1.376 -14.622 9.998 1.000 91.307 212 LYS A C 1
ATOM 1537 O O . LYS A 1 212 ? -1.634 -14.441 11.201 1.000 93.528 212 LYS A O 1
ATOM 1539 N N . GLU A 1 213 ? -0.541 -13.846 9.298 1.000 90.822 213 GLU A N 1
ATOM 1540 C CA . GLU A 1 213 ? 0.207 -12.702 9.886 1.000 85.887 213 GLU A CA 1
ATOM 1541 C C . GLU A 1 213 ? 0.276 -11.576 8.855 1.000 85.785 213 GLU A C 1
ATOM 1542 O O . GLU A 1 213 ? 1.348 -11.287 8.328 1.000 87.638 213 GLU A O 1
ATOM 1548 N N . PRO A 1 214 ? -0.859 -10.909 8.521 1.000 78.878 214 PRO A N 1
ATOM 1549 C CA . PRO A 1 214 ? -0.857 -9.790 7.574 1.000 76.024 214 PRO A CA 1
ATOM 1550 C C . PRO A 1 214 ? 0.222 -8.743 7.884 1.000 79.135 214 PRO A C 1
ATOM 1551 O O . PRO A 1 214 ? 0.509 -8.551 9.045 1.000 83.486 214 PRO A O 1
ATOM 1555 N N . GLY A 1 215 ? 0.794 -8.132 6.832 1.000 80.723 215 GLY A N 1
ATOM 1556 C CA . GLY A 1 215 ? 1.833 -7.080 6.878 1.000 71.300 215 GLY A CA 1
ATOM 1557 C C . GLY A 1 215 ? 1.460 -5.896 5.998 1.000 72.646 215 GLY A C 1
ATOM 1558 O O . GLY A 1 215 ? 0.288 -5.794 5.605 1.000 74.635 215 GLY A O 1
ATOM 1559 N N . ASP A 1 216 ? 2.412 -5.016 5.693 1.000 68.852 216 ASP A N 1
ATOM 1560 C CA . ASP A 1 216 ? 2.161 -3.791 4.886 1.000 68.273 216 ASP A CA 1
ATOM 1561 C C . ASP A 1 216 ? 2.890 -3.901 3.539 1.000 65.233 216 ASP A C 1
ATOM 1562 O O . ASP A 1 216 ? 2.911 -2.892 2.807 1.000 59.271 216 ASP A O 1
ATOM 1567 N N . ASP A 1 217 ? 3.437 -5.086 3.231 1.000 61.668 217 ASP A N 1
ATOM 1568 C CA . ASP A 1 217 ? 4.203 -5.410 1.997 1.000 61.715 217 ASP A CA 1
ATOM 1569 C C . ASP A 1 217 ? 3.220 -5.589 0.829 1.000 66.196 217 ASP A C 1
ATOM 1570 O O . ASP A 1 217 ? 2.007 -5.360 1.037 1.000 66.329 217 ASP A O 1
ATOM 1575 N N . LEU A 1 218 ? 3.721 -5.974 -0.354 1.000 60.592 218 LEU A N 1
ATOM 1576 C CA . LEU A 1 218 ? 2.895 -6.183 -1.574 1.000 56.610 218 LEU A CA 1
ATOM 1577 C C . LEU A 1 218 ? 2.320 -7.607 -1.552 1.000 51.585 218 LEU A C 1
ATOM 1578 O O . LEU A 1 218 ? 1.161 -7.779 -1.961 1.000 50.791 218 LEU A O 1
ATOM 1583 N N . ILE A 1 219 ? 3.100 -8.591 -1.098 1.000 49.875 219 ILE A N 1
ATOM 1584 C CA . ILE A 1 219 ? 2.626 -9.991 -0.920 1.000 49.617 219 ILE A CA 1
ATOM 1585 C C . ILE A 1 219 ? 1.319 -9.932 -0.117 1.000 53.080 219 ILE A C 1
ATOM 1586 O O . ILE A 1 219 ? 0.327 -10.566 -0.529 1.000 54.289 219 ILE A O 1
ATOM 1588 N N . SER A 1 220 ? 1.284 -9.105 0.926 1.000 53.103 220 SER A N 1
ATOM 1589 C CA . SER A 1 220 ? 0.100 -8.888 1.799 1.000 51.867 220 SER A CA 1
ATOM 1590 C C . SER A 1 220 ? -0.978 -8.085 1.062 1.000 54.697 220 SER A C 1
ATOM 1591 O O . SER A 1 220 ? -2.159 -8.382 1.253 1.000 61.207 220 SER A O 1
ATOM 1594 N N . GLY A 1 221 ? -0.599 -7.113 0.235 1.000 55.068 221 GLY A N 1
ATOM 1595 C CA . GLY A 1 221 ? -1.554 -6.384 -0.621 1.000 54.446 221 GLY A CA 1
ATOM 1596 C C . GLY A 1 221 ? -2.108 -7.266 -1.729 1.000 55.659 221 GLY A C 1
ATOM 1597 O O . GLY A 1 221 ? -3.222 -6.978 -2.213 1.000 56.287 221 GLY A O 1
ATOM 1598 N N . LEU A 1 222 ? -1.347 -8.276 -2.161 1.000 58.263 222 LEU A N 1
ATOM 1599 C CA . LEU A 1 222 ? -1.797 -9.245 -3.202 1.000 62.908 222 LEU A CA 1
ATOM 1600 C C . LEU A 1 222 ? -2.869 -10.134 -2.568 1.000 62.061 222 LEU A C 1
ATOM 1601 O O . LEU A 1 222 ? -3.959 -10.252 -3.153 1.000 62.326 222 LEU A O 1
ATOM 1606 N N . ILE A 1 223 ? -2.578 -10.676 -1.381 1.000 62.763 223 ILE A N 1
ATOM 1607 C CA . ILE A 1 223 ? -3.520 -11.517 -0.577 1.000 60.368 223 ILE A CA 1
ATOM 1608 C C . ILE A 1 223 ? -4.845 -10.769 -0.375 1.000 55.421 223 ILE A C 1
ATOM 1609 O O . ILE A 1 223 ? -5.879 -11.435 -0.344 1.000 65.650 223 ILE A O 1
ATOM 1614 N N . ALA A 1 224 ? -4.822 -9.442 -0.262 1.000 61.119 224 ALA A N 1
ATOM 1615 C CA . ALA A 1 224 ? -6.004 -8.599 0.033 1.000 57.593 224 ALA A CA 1
ATOM 1616 C C . ALA A 1 224 ? -6.732 -8.200 -1.251 1.000 58.268 224 ALA A C 1
ATOM 1617 O O . ALA A 1 224 ? -7.969 -8.168 -1.226 1.000 65.194 224 ALA A O 1
ATOM 1619 N N . ALA A 1 225 ? -5.995 -7.849 -2.309 1.000 61.605 225 ALA A N 1
ATOM 1620 C CA . ALA A 1 225 ? -6.537 -7.386 -3.612 1.000 62.065 225 ALA A CA 1
ATOM 1621 C C . ALA A 1 225 ? -7.766 -8.216 -4.010 1.000 57.842 225 ALA A C 1
ATOM 1622 O O . ALA A 1 225 ? -7.684 -9.449 -3.998 1.000 56.577 225 ALA A O 1
ATOM 1624 N N . HIS A 1 226 ? -8.859 -7.557 -4.375 1.000 57.372 226 HIS A N 1
ATOM 1625 C CA . HIS A 1 226 ? -10.081 -8.213 -4.901 1.000 64.072 226 HIS A CA 1
ATOM 1626 C C . HIS A 1 226 ? -10.906 -7.168 -5.648 1.000 62.907 226 HIS A C 1
ATOM 1627 O O . HIS A 1 226 ? -10.636 -5.984 -5.447 1.000 57.386 226 HIS A O 1
ATOM 1634 N N . ASP A 1 227 ? -11.873 -7.605 -6.458 1.000 72.448 227 ASP A N 1
ATOM 1635 C CA . ASP A 1 227 ? -12.711 -6.726 -7.315 1.000 73.818 227 ASP A CA 1
ATOM 1636 C C . ASP A 1 227 ? -13.871 -7.549 -7.872 1.000 80.386 227 ASP A C 1
ATOM 1637 O O . ASP A 1 227 ? -13.622 -8.683 -8.305 1.000 88.678 227 ASP A O 1
ATOM 1642 N N . GLU A 1 228 ? -15.089 -7.002 -7.856 1.000 80.573 228 GLU A N 1
ATOM 1643 C CA . GLU A 1 228 ? -16.339 -7.718 -8.233 1.000 73.941 228 GLU A CA 1
ATOM 1644 C C . GLU A 1 228 ? -16.364 -9.107 -7.573 1.000 74.491 228 GLU A C 1
ATOM 1645 O O . GLU A 1 228 ? -16.997 -10.012 -8.147 1.000 77.264 228 GLU A O 1
ATOM 1647 N N . GLY A 1 229 ? -15.718 -9.265 -6.407 1.000 74.289 229 GLY A N 1
ATOM 1648 C CA . GLY A 1 229 ? -15.513 -10.560 -5.723 1.000 72.073 229 GLY A CA 1
ATOM 1649 C C . GLY A 1 229 ? -14.507 -11.459 -6.434 1.000 71.470 229 GLY A C 1
ATOM 1650 O O . GLY A 1 229 ? -14.457 -12.655 -6.107 1.000 72.720 229 GLY A O 1
ATOM 1651 N N . ASP A 1 230 ? -13.738 -10.910 -7.383 1.000 68.464 230 ASP A N 1
ATOM 1652 C CA . ASP A 1 230 ? -12.615 -11.586 -8.083 1.000 58.488 230 ASP A CA 1
ATOM 1653 C C . ASP A 1 230 ? -11.387 -11.486 -7.176 1.000 52.159 230 ASP A C 1
ATOM 1654 O O . ASP A 1 230 ? -11.287 -10.500 -6.439 1.000 53.046 230 ASP A O 1
ATOM 1659 N N . ARG A 1 231 ? -10.503 -12.477 -7.228 1.000 51.381 231 ARG A N 1
ATOM 1660 C CA . ARG A 1 231 ? -9.308 -12.588 -6.352 1.000 51.153 231 ARG A CA 1
ATOM 1661 C C . ARG A 1 231 ? -8.197 -13.338 -7.093 1.000 52.430 231 ARG A C 1
ATOM 1662 O O . ARG A 1 231 ? -8.463 -13.896 -8.182 1.000 53.464 231 ARG A O 1
ATOM 1664 N N . LEU A 1 232 ? -6.998 -13.356 -6.515 1.000 49.556 232 LEU A N 1
ATOM 1665 C CA . LEU A 1 232 ? -5.800 -13.961 -7.133 1.000 54.205 232 LEU A CA 1
ATOM 1666 C C . LEU A 1 232 ? -5.592 -15.347 -6.523 1.000 52.806 232 LEU A C 1
ATOM 1667 O O . LEU A 1 232 ? -5.781 -15.509 -5.317 1.000 56.248 232 LEU A O 1
ATOM 1672 N N . THR A 1 233 ? -5.187 -16.305 -7.342 1.000 50.530 233 THR A N 1
ATOM 1673 C CA . THR A 1 233 ? -4.835 -17.670 -6.900 1.000 50.735 233 THR A CA 1
ATOM 1674 C C . THR A 1 233 ? -3.457 -17.594 -6.255 1.000 52.362 233 THR A C 1
ATOM 1675 O O . THR A 1 233 ? -2.776 -16.542 -6.409 1.000 46.909 233 THR A O 1
ATOM 1679 N N . GLU A 1 234 ? -3.069 -18.665 -5.568 1.000 50.464 234 GLU A N 1
ATOM 1680 C CA . GLU A 1 234 ? -1.727 -18.774 -4.962 1.000 53.892 234 GLU A CA 1
ATOM 1681 C C . GLU A 1 234 ? -0.695 -18.678 -6.087 1.000 53.711 234 GLU A C 1
ATOM 1682 O O . GLU A 1 234 ? 0.290 -17.914 -5.918 1.000 50.644 234 GLU A O 1
ATOM 1688 N N . GLN A 1 235 ? -0.905 -19.437 -7.171 1.000 51.457 235 GLN A N 1
ATOM 1689 C CA . GLN A 1 235 ? 0.030 -19.478 -8.332 1.000 55.830 235 GLN A CA 1
ATOM 1690 C C . GLN A 1 235 ? 0.111 -18.083 -8.970 1.000 53.854 235 GLN A C 1
ATOM 1691 O O . GLN A 1 235 ? 1.234 -17.687 -9.351 1.000 56.292 235 GLN A O 1
ATOM 1697 N N . GLU A 1 236 ? -1.020 -17.376 -9.080 1.000 46.984 236 GLU A N 1
ATOM 1698 C CA . GLU A 1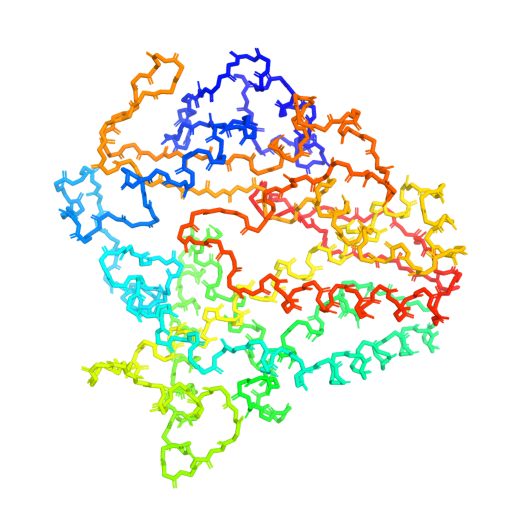 236 ? -1.042 -16.018 -9.678 1.000 53.652 236 GLU A CA 1
ATOM 1699 C C . GLU A 1 236 ? -0.163 -15.088 -8.835 1.000 55.063 236 GLU A C 1
ATOM 1700 O O . GLU A 1 236 ? 0.531 -14.252 -9.425 1.000 54.282 236 GLU A O 1
ATOM 1706 N N . MET A 1 237 ? -0.135 -15.280 -7.519 1.000 55.505 237 MET A N 1
ATOM 1707 C CA . MET A 1 237 ? 0.656 -14.422 -6.605 1.000 54.467 237 MET A CA 1
ATOM 1708 C C . MET A 1 237 ? 2.142 -14.761 -6.716 1.000 51.650 237 MET A C 1
ATOM 1709 O O . MET A 1 237 ? 2.962 -13.808 -6.772 1.000 49.767 237 MET A O 1
ATOM 1714 N N . ILE A 1 238 ? 2.480 -16.051 -6.695 1.000 48.996 238 ILE A N 1
ATOM 1715 C CA . ILE A 1 238 ? 3.890 -16.527 -6.811 1.000 50.269 238 ILE A CA 1
ATOM 1716 C C . ILE A 1 238 ? 4.435 -16.021 -8.149 1.000 50.271 238 ILE A C 1
ATOM 1717 O O . ILE A 1 238 ? 5.565 -15.500 -8.178 1.000 46.595 238 ILE A O 1
ATOM 1722 N N . SER A 1 239 ? 3.646 -16.196 -9.210 1.000 46.459 239 SER A N 1
ATOM 1723 C CA . SER A 1 239 ? 4.024 -15.818 -10.588 1.000 45.751 239 SER A CA 1
ATOM 1724 C C . SER A 1 239 ? 4.241 -14.306 -10.632 1.000 43.040 239 SER A C 1
ATOM 1725 O O . SER A 1 239 ? 5.265 -13.879 -11.162 1.000 43.410 239 SER A O 1
ATOM 1728 N N . THR A 1 240 ? 3.341 -13.541 -10.025 1.000 41.362 240 THR A N 1
ATOM 1729 C CA . THR A 1 240 ? 3.408 -12.062 -10.019 1.000 47.725 240 THR A CA 1
ATOM 1730 C C . THR A 1 240 ? 4.716 -11.632 -9.339 1.000 46.286 240 THR A C 1
ATOM 1731 O O . THR A 1 240 ? 5.438 -10.822 -9.942 1.000 45.041 240 THR A O 1
ATOM 1735 N N . CYS A 1 241 ? 5.040 -12.223 -8.187 1.000 40.826 241 CYS A N 1
ATOM 1736 C CA . CYS A 1 241 ? 6.236 -11.890 -7.383 1.000 40.410 241 CYS A CA 1
ATOM 1737 C C . CYS A 1 241 ? 7.502 -12.249 -8.141 1.000 42.096 241 CYS A C 1
ATOM 1738 O O . CYS A 1 241 ? 8.442 -11.435 -8.123 1.000 44.043 241 CYS A O 1
ATOM 1741 N N . VAL A 1 242 ? 7.538 -13.415 -8.778 1.000 38.452 242 VAL A N 1
ATOM 1742 C CA . VAL A 1 242 ? 8.745 -13.807 -9.547 1.000 39.903 242 VAL A CA 1
ATOM 1743 C C . VAL A 1 242 ? 8.877 -12.846 -10.741 1.000 40.303 242 VAL A C 1
ATOM 1744 O O . VAL A 1 242 ? 10.040 -12.433 -11.049 1.000 37.736 242 VAL A O 1
ATOM 1748 N N . LEU A 1 243 ? 7.752 -12.485 -11.368 1.000 35.701 243 LEU A N 1
ATOM 1749 C CA . LEU A 1 243 ? 7.746 -11.586 -12.559 1.000 36.238 243 LEU A CA 1
ATOM 1750 C C . LEU A 1 243 ? 8.319 -10.233 -12.124 1.000 35.696 243 LEU A C 1
ATOM 1751 O O . LEU A 1 243 ? 9.264 -9.756 -12.765 1.000 32.172 243 LEU A O 1
ATOM 1756 N N . LEU A 1 244 ? 7.816 -9.679 -11.022 1.000 33.987 244 LEU A N 1
ATOM 1757 C CA . LEU A 1 244 ? 8.267 -8.347 -10.558 1.000 37.079 244 LEU A CA 1
ATOM 1758 C C . LEU A 1 244 ? 9.788 -8.382 -10.348 1.000 36.995 244 LEU A C 1
ATOM 1759 O O . LEU A 1 244 ? 10.480 -7.469 -10.835 1.000 31.794 244 LEU A O 1
ATOM 1764 N N . LEU A 1 245 ? 10.335 -9.429 -9.740 1.000 40.461 245 LEU A N 1
ATOM 1765 C CA . LEU A 1 245 ? 11.811 -9.491 -9.551 1.000 40.474 245 LEU A CA 1
ATOM 1766 C C . LEU A 1 245 ? 12.497 -9.620 -10.916 1.000 38.842 245 LEU A C 1
ATOM 1767 O O . LEU A 1 245 ? 13.404 -8.839 -11.199 1.000 37.726 245 LEU A O 1
ATOM 1772 N N . ASN A 1 246 ? 12.092 -10.585 -11.729 1.000 35.694 246 ASN A N 1
ATOM 1773 C CA . ASN A 1 246 ? 12.773 -10.881 -13.010 1.000 35.436 246 ASN A CA 1
ATOM 1774 C C . ASN A 1 246 ? 12.666 -9.673 -13.953 1.000 39.030 246 ASN A C 1
ATOM 1775 O O . ASN A 1 246 ? 13.697 -9.289 -14.558 1.000 40.311 246 ASN A O 1
ATOM 1780 N N . ALA A 1 247 ? 11.489 -9.056 -14.050 1.000 34.429 247 ALA A N 1
ATOM 1781 C CA . ALA A 1 247 ? 11.246 -7.914 -14.961 1.000 33.849 247 ALA A CA 1
ATOM 1782 C C . ALA A 1 247 ? 11.997 -6.666 -14.475 1.000 32.838 247 ALA A C 1
ATOM 1783 O O . ALA A 1 247 ? 12.507 -5.926 -15.308 1.000 32.277 247 ALA A O 1
ATOM 1785 N N . GLY A 1 248 ? 12.050 -6.442 -13.165 1.000 36.581 248 GLY A N 1
ATOM 1786 C CA . GLY A 1 248 ? 12.601 -5.217 -12.566 1.000 37.288 248 GLY A CA 1
ATOM 1787 C C . GLY A 1 248 ? 14.093 -5.289 -12.286 1.000 38.966 248 GLY A C 1
ATOM 1788 O O . GLY A 1 248 ? 14.633 -4.271 -11.782 1.000 45.446 248 GLY A O 1
ATOM 1789 N N . HIS A 1 249 ? 14.778 -6.380 -12.634 1.000 34.698 249 HIS A N 1
ATOM 1790 C CA . HIS A 1 249 ? 16.206 -6.531 -12.266 1.000 36.488 249 HIS A CA 1
ATOM 1791 C C . HIS A 1 249 ? 17.113 -6.180 -13.448 1.000 36.063 249 HIS A C 1
ATOM 1792 O O . HIS A 1 249 ? 17.674 -5.074 -13.446 1.000 33.862 249 HIS A O 1
ATOM 1799 N N . GLU A 1 250 ? 17.285 -7.097 -14.399 1.000 34.402 250 GLU A N 1
ATOM 1800 C CA . GLU A 1 250 ? 18.375 -7.004 -15.399 1.000 37.085 250 GLU A CA 1
ATOM 1801 C C . GLU A 1 250 ? 18.160 -5.746 -16.263 1.000 34.221 250 GLU A C 1
ATOM 1802 O O . GLU A 1 250 ? 19.157 -5.099 -16.615 1.000 30.954 250 GLU A O 1
ATOM 1808 N N . ALA A 1 251 ? 16.912 -5.408 -16.600 1.000 29.596 251 ALA A N 1
ATOM 1809 C CA . ALA A 1 251 ? 16.602 -4.238 -17.449 1.000 28.550 251 ALA A CA 1
ATOM 1810 C C . ALA A 1 251 ? 17.147 -2.995 -16.738 1.000 27.781 251 ALA A C 1
ATOM 1811 O O . ALA A 1 251 ? 17.878 -2.199 -17.365 1.000 27.181 251 ALA A O 1
ATOM 1813 N N . THR A 1 252 ? 16.830 -2.841 -15.458 1.000 26.234 252 THR A N 1
ATOM 1814 C CA . THR A 1 252 ? 17.218 -1.639 -14.679 1.000 27.892 252 THR A CA 1
ATOM 1815 C C . THR A 1 252 ? 18.749 -1.606 -14.577 1.000 30.478 252 THR A C 1
ATOM 1816 O O . THR A 1 252 ? 19.359 -0.527 -14.790 1.000 27.195 252 THR A O 1
ATOM 1820 N N . VAL A 1 253 ? 19.361 -2.758 -14.349 1.000 28.825 253 VAL A N 1
ATOM 1821 C CA . VAL A 1 253 ? 20.834 -2.855 -14.194 1.000 31.361 253 VAL A CA 1
ATOM 1822 C C . VAL A 1 253 ? 21.497 -2.402 -15.494 1.000 32.696 253 VAL A C 1
ATOM 1823 O O . VAL A 1 253 ? 22.442 -1.574 -15.434 1.000 32.364 253 VAL A O 1
ATOM 1827 N N . ASN A 1 254 ? 21.051 -2.939 -16.627 1.000 28.573 254 ASN A N 1
ATOM 1828 C CA . ASN A 1 254 ? 21.712 -2.666 -17.921 1.000 29.606 254 ASN A CA 1
ATOM 1829 C C . ASN A 1 254 ? 21.425 -1.234 -18.381 1.000 26.716 254 ASN A C 1
ATOM 1830 O O . ASN A 1 254 ? 22.285 -0.697 -19.043 1.000 28.727 254 ASN A O 1
ATOM 1835 N N . ALA A 1 255 ? 20.295 -0.621 -18.011 1.000 27.249 255 ALA A N 1
ATOM 1836 C CA . ALA A 1 255 ? 20.008 0.803 -18.334 1.000 28.100 255 ALA A CA 1
ATOM 1837 C C . ALA A 1 255 ? 21.014 1.711 -17.608 1.000 28.183 255 ALA A C 1
ATOM 1838 O O . ALA A 1 255 ? 21.498 2.691 -18.209 1.000 26.465 255 ALA A O 1
ATOM 1840 N N . THR A 1 256 ? 21.330 1.405 -16.355 1.000 29.773 256 THR A N 1
ATOM 1841 C CA . THR A 1 256 ? 22.252 2.246 -15.563 1.000 31.275 256 THR A CA 1
ATOM 1842 C C . THR A 1 256 ? 23.652 2.112 -16.180 1.000 28.515 256 THR A C 1
ATOM 1843 O O . THR A 1 256 ? 24.254 3.144 -16.435 1.000 26.801 256 THR A O 1
ATOM 1847 N N . VAL A 1 257 ? 24.116 0.900 -16.492 1.000 30.495 257 VAL A N 1
ATOM 1848 C CA . VAL A 1 257 ? 25.503 0.692 -17.002 1.000 27.755 257 VAL A CA 1
ATOM 1849 C C . VAL A 1 257 ? 25.593 1.205 -18.449 1.000 29.167 257 VAL A C 1
ATOM 1850 O O . VAL A 1 257 ? 26.567 1.954 -18.766 1.000 26.681 257 VAL A O 1
ATOM 1854 N N . ASN A 1 258 ? 24.602 0.873 -19.286 1.000 28.320 258 ASN A N 1
ATOM 1855 C CA . ASN A 1 258 ? 24.513 1.394 -20.677 1.000 27.458 258 ASN A CA 1
ATOM 1856 C C . ASN A 1 258 ? 24.563 2.926 -20.619 1.000 25.795 258 ASN A C 1
ATOM 1857 O O . ASN A 1 258 ? 25.394 3.508 -21.323 1.000 24.390 258 ASN A O 1
ATOM 1862 N N . GLY A 1 259 ? 23.731 3.554 -19.783 1.000 23.703 259 GLY A N 1
ATOM 1863 C CA . GLY A 1 259 ? 23.740 5.018 -19.627 1.000 24.032 259 GLY A CA 1
ATOM 1864 C C . GLY A 1 259 ? 25.144 5.563 -19.335 1.000 25.203 259 GLY A C 1
ATOM 1865 O O . GLY A 1 259 ? 25.634 6.402 -20.119 1.000 25.987 259 GLY A O 1
ATOM 1866 N N . TRP A 1 260 ? 25.805 5.078 -18.285 1.000 24.040 260 TRP A N 1
ATOM 1867 C CA . TRP A 1 260 ? 27.148 5.584 -17.861 1.000 24.858 260 TRP A CA 1
ATOM 1868 C C . TRP A 1 260 ? 28.208 5.346 -18.945 1.000 24.804 260 TRP A C 1
ATOM 1869 O O . TRP A 1 260 ? 29.007 6.262 -19.218 1.000 26.418 260 TRP A O 1
ATOM 1880 N N . TYR A 1 261 ? 28.173 4.222 -19.648 1.000 26.925 261 TYR A N 1
ATOM 1881 C CA . TYR A 1 261 ? 29.096 4.016 -20.795 1.000 28.233 261 TYR A CA 1
ATOM 1882 C C . TYR A 1 261 ? 28.856 5.082 -21.877 1.000 28.914 261 TYR A C 1
ATOM 1883 O O . TYR A 1 261 ? 29.827 5.785 -22.295 1.000 27.820 261 TYR A O 1
ATOM 1892 N N . ALA A 1 262 ? 27.604 5.293 -22.284 1.000 25.252 262 ALA A N 1
ATOM 1893 C CA . ALA A 1 262 ? 27.257 6.392 -23.223 1.000 25.307 262 ALA A CA 1
ATOM 1894 C C . ALA A 1 262 ? 27.752 7.747 -22.692 1.000 23.613 262 ALA A C 1
ATOM 1895 O O . ALA A 1 262 ? 28.283 8.567 -23.493 1.000 25.971 262 ALA A O 1
ATOM 1897 N N . LEU A 1 263 ? 27.575 8.013 -21.397 1.000 22.199 263 LEU A N 1
ATOM 1898 C CA . LEU A 1 263 ? 27.982 9.314 -20.811 1.000 22.237 263 LEU A CA 1
ATOM 1899 C C . LEU A 1 263 ? 29.507 9.448 -20.924 1.000 24.744 263 LEU A C 1
ATOM 1900 O O . LEU A 1 263 ? 29.988 10.483 -21.431 1.000 24.413 263 LEU A O 1
ATOM 1905 N N . PHE A 1 264 ? 30.242 8.400 -20.570 1.000 27.523 264 PHE A N 1
ATOM 1906 C CA . PHE A 1 264 ? 31.729 8.406 -20.677 1.000 32.007 264 PHE A CA 1
ATOM 1907 C C . PHE A 1 264 ? 32.154 8.609 -22.137 1.000 33.821 264 PHE A C 1
ATOM 1908 O O . PHE A 1 264 ? 33.168 9.249 -22.378 1.000 35.447 264 PHE A O 1
ATOM 1916 N N . ARG A 1 265 ? 31.401 8.099 -23.103 1.000 36.603 265 ARG A N 1
ATOM 1917 C CA . ARG A 1 265 ? 31.800 8.223 -24.527 1.000 36.801 265 ARG A CA 1
ATOM 1918 C C . ARG A 1 265 ? 31.324 9.555 -25.105 1.000 34.826 265 ARG A C 1
ATOM 1919 O O . ARG A 1 265 ? 31.702 9.827 -26.255 1.000 32.071 265 ARG A O 1
ATOM 1927 N N . ASN A 1 266 ? 30.566 10.341 -24.335 1.000 30.152 266 ASN A N 1
ATOM 1928 C CA . ASN A 1 266 ? 30.027 11.654 -24.772 1.000 29.804 266 ASN A CA 1
ATOM 1929 C C . ASN A 1 266 ? 30.330 12.704 -23.708 1.000 30.004 266 ASN A C 1
ATOM 1930 O O . ASN A 1 266 ? 29.428 13.188 -23.026 1.000 28.882 266 ASN A O 1
ATOM 1935 N N . PRO A 1 267 ? 31.609 13.105 -23.551 1.000 31.776 267 PRO A N 1
ATOM 1936 C CA . PRO A 1 267 ? 32.018 13.959 -22.436 1.000 29.063 267 PRO A CA 1
ATOM 1937 C C . PRO A 1 267 ? 31.321 15.325 -22.442 1.000 29.349 267 PRO A C 1
ATOM 1938 O O . PRO A 1 267 ? 31.043 15.847 -21.382 1.000 34.465 267 PRO A O 1
ATOM 1942 N N . ASP A 1 268 ? 30.982 15.860 -23.613 1.000 30.617 268 ASP A N 1
ATOM 1943 C CA . ASP A 1 268 ? 30.167 17.099 -23.709 1.000 28.227 268 ASP A CA 1
ATOM 1944 C C . ASP A 1 268 ? 28.838 16.926 -22.964 1.000 27.745 268 ASP A C 1
ATOM 1945 O O . ASP A 1 268 ? 28.404 17.884 -22.275 1.000 30.358 268 ASP A O 1
ATOM 1950 N N . GLN A 1 269 ? 28.203 15.752 -23.077 1.000 25.550 269 GLN A N 1
ATOM 1951 C CA . GLN A 1 269 ? 26.873 15.491 -22.462 1.000 23.985 269 GLN A CA 1
ATOM 1952 C C . GLN A 1 269 ? 27.071 15.226 -20.968 1.000 22.802 269 GLN A C 1
ATOM 1953 O O . GLN A 1 269 ? 26.295 15.786 -20.190 1.000 22.359 269 GLN A O 1
ATOM 1959 N N . LEU A 1 270 ? 28.098 14.459 -20.579 1.000 22.244 270 LEU A N 1
ATOM 1960 C CA . LEU A 1 270 ? 28.402 14.222 -19.145 1.000 23.751 270 LEU A CA 1
ATOM 1961 C C . LEU A 1 270 ? 28.645 15.565 -18.443 1.000 24.944 270 LEU A C 1
ATOM 1962 O O . LEU A 1 270 ? 28.032 15.820 -17.382 1.000 23.205 270 LEU A O 1
ATOM 1967 N N . ALA A 1 271 ? 29.454 16.445 -19.038 1.000 25.689 271 ALA A N 1
ATOM 1968 C CA . ALA A 1 271 ? 29.765 17.757 -18.432 1.000 24.944 271 ALA A CA 1
ATOM 1969 C C . ALA A 1 271 ? 28.474 18.580 -18.335 1.000 25.206 271 ALA A C 1
ATOM 1970 O O . ALA A 1 271 ? 28.296 19.267 -17.329 1.000 28.248 271 ALA A O 1
ATOM 1972 N N . ALA A 1 272 ? 27.582 18.530 -19.329 1.000 26.378 272 ALA A N 1
ATOM 1973 C CA . ALA A 1 272 ? 26.305 19.275 -19.253 1.000 28.059 272 ALA A CA 1
ATOM 1974 C C . ALA A 1 272 ? 25.489 18.790 -18.044 1.000 27.510 272 ALA A C 1
ATOM 1975 O O . ALA A 1 272 ? 24.896 19.619 -17.306 1.000 28.586 272 ALA A O 1
ATOM 1977 N N . LEU A 1 273 ? 25.498 17.484 -17.811 1.000 27.719 273 LEU A N 1
ATOM 1978 C CA . LEU A 1 273 ? 24.678 16.834 -16.767 1.000 28.488 273 LEU A CA 1
ATOM 1979 C C . LEU A 1 273 ? 25.229 17.259 -15.409 1.000 30.188 273 LEU A C 1
ATOM 1980 O O . LEU A 1 273 ? 24.434 17.667 -14.517 1.000 28.999 273 LEU A O 1
ATOM 1985 N N . ARG A 1 274 ? 26.547 17.117 -15.258 1.000 30.365 274 ARG A N 1
ATOM 1986 C CA . ARG A 1 274 ? 27.279 17.483 -14.026 1.000 31.263 274 ARG A CA 1
ATOM 1987 C C . ARG A 1 274 ? 27.055 18.955 -13.687 1.000 33.130 274 ARG A C 1
ATOM 1988 O O . ARG A 1 274 ? 27.012 19.238 -12.483 1.000 34.151 274 ARG A O 1
ATOM 1996 N N . ALA A 1 275 ? 26.889 19.823 -14.697 1.000 30.834 275 ALA A N 1
ATOM 1997 C CA . ALA A 1 275 ? 26.711 21.285 -14.534 1.000 35.850 275 ALA A CA 1
ATOM 1998 C C . ALA A 1 275 ? 25.250 21.638 -14.203 1.000 39.220 275 ALA A C 1
ATOM 1999 O O . ALA A 1 275 ? 25.018 22.738 -13.673 1.000 38.607 275 ALA A O 1
ATOM 2001 N N . ASP A 1 276 ? 24.280 20.770 -14.515 1.000 40.345 276 ASP A N 1
ATOM 2002 C CA . ASP A 1 276 ? 22.851 21.038 -14.229 1.000 36.334 276 ASP A CA 1
ATOM 2003 C C . ASP A 1 276 ? 22.141 19.721 -13.914 1.000 36.124 276 ASP A C 1
ATOM 2004 O O . ASP A 1 276 ? 21.638 19.060 -14.870 1.000 32.953 276 ASP A O 1
ATOM 2009 N N . HIS A 1 277 ? 22.070 19.393 -12.625 1.000 31.750 277 HIS A N 1
ATOM 2010 C CA . HIS A 1 277 ? 21.443 18.162 -12.085 1.000 34.235 277 HIS A CA 1
ATOM 2011 C C . HIS A 1 277 ? 19.932 18.132 -12.383 1.000 34.549 277 HIS A C 1
ATOM 2012 O O . HIS A 1 277 ? 19.350 17.056 -12.275 1.000 35.824 277 HIS A O 1
ATOM 2019 N N . SER A 1 278 ? 19.320 19.241 -12.795 1.000 33.189 278 SER A N 1
ATOM 2020 C CA . SER A 1 278 ? 17.887 19.285 -13.170 1.000 36.955 278 SER A CA 1
ATOM 2021 C C . SER A 1 278 ? 17.676 18.544 -14.505 1.000 35.646 278 SER A C 1
ATOM 2022 O O . SER A 1 278 ? 16.516 18.353 -14.882 1.000 31.004 278 SER A O 1
ATOM 2025 N N . LEU A 1 279 ? 18.744 18.156 -15.211 1.000 33.278 279 LEU A N 1
ATOM 2026 C CA . LEU A 1 279 ? 18.627 17.381 -16.483 1.000 32.709 279 LEU A CA 1
ATOM 2027 C C . LEU A 1 279 ? 18.375 15.894 -16.209 1.000 27.189 279 LEU A C 1
ATOM 2028 O O . LEU A 1 279 ? 17.971 15.205 -17.140 1.000 29.130 279 LEU A O 1
ATOM 2033 N N . VAL A 1 280 ? 18.621 15.418 -14.993 1.000 28.328 280 VAL A N 1
ATOM 2034 C CA . VAL A 1 280 ? 18.591 13.970 -14.631 1.000 28.233 280 VAL A CA 1
ATOM 2035 C C . VAL A 1 280 ? 17.356 13.300 -15.243 1.000 27.822 280 VAL A C 1
ATOM 2036 O O . VAL A 1 280 ? 17.521 12.330 -15.973 1.000 24.777 280 VAL A O 1
ATOM 2040 N N . PRO A 1 281 ? 16.100 13.762 -15.013 1.000 26.914 281 PRO A N 1
ATOM 2041 C CA . PRO A 1 281 ? 14.938 13.055 -15.555 1.000 28.076 281 PRO A CA 1
ATOM 2042 C C . PRO A 1 281 ? 15.003 12.954 -17.089 1.000 27.773 281 PRO A C 1
ATOM 2043 O O . PRO A 1 281 ? 14.845 11.869 -17.629 1.000 26.114 281 PRO A O 1
ATOM 2047 N N . ALA A 1 282 ? 15.317 14.051 -17.772 1.000 26.382 282 ALA A N 1
ATOM 2048 C CA . ALA A 1 282 ? 15.390 14.060 -19.246 1.000 25.710 282 ALA A CA 1
ATOM 2049 C C . ALA A 1 282 ? 16.558 13.173 -19.695 1.000 24.987 282 ALA A C 1
ATOM 2050 O O . ALA A 1 282 ? 16.427 12.532 -20.754 1.000 26.340 282 ALA A O 1
ATOM 2052 N N . ALA A 1 283 ? 17.637 13.116 -18.912 1.000 25.316 283 ALA A N 1
ATOM 2053 C CA . ALA A 1 283 ? 18.865 12.333 -19.223 1.000 25.848 283 ALA A CA 1
ATOM 2054 C C . ALA A 1 283 ? 18.579 10.832 -19.144 1.000 24.242 283 ALA A C 1
ATOM 2055 O O . ALA A 1 283 ? 19.046 10.066 -20.015 1.000 25.549 283 ALA A O 1
ATOM 2057 N N . VAL A 1 284 ? 17.855 10.414 -18.114 1.000 24.740 284 VAL A N 1
ATOM 2058 C CA . VAL A 1 284 ? 17.453 8.995 -17.938 1.000 24.643 284 VAL A CA 1
ATOM 2059 C C . VAL A 1 284 ? 16.751 8.555 -19.227 1.000 24.033 284 VAL A C 1
ATOM 2060 O O . VAL A 1 284 ? 17.062 7.457 -19.734 1.000 21.634 284 VAL A O 1
ATOM 2064 N N . GLU A 1 285 ? 15.869 9.401 -19.765 1.000 22.879 285 GLU A N 1
ATOM 2065 C CA . GLU A 1 285 ? 15.004 9.035 -20.904 1.000 22.587 285 GLU A CA 1
ATOM 2066 C C . GLU A 1 285 ? 15.859 9.003 -22.167 1.000 21.155 285 GLU A C 1
ATOM 2067 O O . GLU A 1 285 ? 15.621 8.120 -23.018 1.000 15.442 285 GLU A O 1
ATOM 2073 N N . GLU A 1 286 ? 16.783 9.957 -22.332 1.000 22.225 286 GLU A N 1
ATOM 2074 C CA . GLU A 1 286 ? 17.567 10.040 -23.591 1.000 21.429 286 GLU A CA 1
ATOM 2075 C C . GLU A 1 286 ? 18.578 8.893 -23.637 1.000 21.239 286 GLU A C 1
ATOM 2076 O O . GLU A 1 286 ? 18.753 8.314 -24.726 1.000 21.837 286 GLU A O 1
ATOM 2082 N N . LEU A 1 287 ? 19.199 8.542 -22.503 1.000 22.788 287 LEU A N 1
ATOM 2083 C CA . LEU A 1 287 ? 20.176 7.405 -22.444 1.000 23.236 287 LEU A CA 1
ATOM 2084 C C . LEU A 1 287 ? 19.463 6.080 -22.729 1.000 22.652 287 LEU A C 1
ATOM 2085 O O . LEU A 1 287 ? 20.047 5.246 -23.407 1.000 24.650 287 LEU A O 1
ATOM 2090 N N . MET A 1 288 ? 18.213 5.927 -22.290 1.000 21.269 288 MET A N 1
ATOM 2091 C CA . MET A 1 288 ? 17.407 4.737 -22.661 1.000 24.194 288 MET A CA 1
ATOM 2092 C C . MET A 1 288 ? 17.141 4.720 -24.178 1.000 21.986 288 MET A C 1
ATOM 2093 O O . MET A 1 288 ? 17.447 3.704 -24.844 1.000 21.994 288 MET A O 1
ATOM 2098 N N . ARG A 1 289 ? 16.615 5.795 -24.760 1.000 19.816 289 ARG A N 1
ATOM 2099 C CA . ARG A 1 289 ? 16.453 5.838 -26.237 1.000 19.578 289 ARG A CA 1
ATOM 2100 C C . ARG A 1 289 ? 17.796 5.519 -26.935 1.000 20.347 289 ARG A C 1
ATOM 2101 O O . ARG A 1 289 ? 17.802 4.814 -27.921 1.000 18.932 289 ARG A O 1
ATOM 2109 N N . TYR A 1 290 ? 18.894 6.133 -26.502 1.000 19.715 290 TYR A N 1
ATOM 2110 C CA . TYR A 1 290 ? 20.186 6.028 -27.213 1.000 21.179 290 TYR A CA 1
ATOM 2111 C C . TYR A 1 290 ? 20.614 4.558 -27.254 1.000 20.940 290 TYR A C 1
ATOM 2112 O O . TYR A 1 290 ? 21.020 4.101 -28.325 1.000 22.389 290 TYR A O 1
ATOM 2121 N N . ASP A 1 291 ? 20.484 3.841 -26.140 1.000 20.403 291 ASP A N 1
ATOM 2122 C CA . ASP A 1 291 ? 21.024 2.469 -26.019 1.000 21.018 291 ASP A CA 1
ATOM 2123 C C . ASP A 1 291 ? 20.194 1.621 -25.044 1.000 19.774 291 ASP A C 1
ATOM 2124 O O . ASP A 1 291 ? 20.710 1.261 -23.952 1.000 18.441 291 ASP A O 1
ATOM 2129 N N . THR A 1 292 ? 18.976 1.240 -25.437 1.000 19.491 292 THR A N 1
ATOM 2130 C CA . THR A 1 292 ? 18.076 0.512 -24.517 1.000 20.259 292 THR A CA 1
ATOM 2131 C C . THR A 1 292 ? 18.685 -0.862 -24.240 1.000 19.623 292 THR A C 1
ATOM 2132 O O . THR A 1 292 ? 19.178 -1.541 -25.131 1.000 20.205 292 THR A O 1
ATOM 2136 N N . PRO A 1 293 ? 18.604 -1.364 -23.000 1.000 23.779 293 PRO A N 1
ATOM 2137 C CA . PRO A 1 293 ? 18.997 -2.749 -22.725 1.000 25.900 293 PRO A CA 1
ATOM 2138 C C . PRO A 1 293 ? 18.055 -3.789 -23.363 1.000 26.019 293 PRO A C 1
ATOM 2139 O O . PRO A 1 293 ? 18.511 -4.908 -23.619 1.000 28.208 293 PRO A O 1
ATOM 2143 N N . LEU A 1 294 ? 16.806 -3.425 -23.661 1.000 23.129 294 LEU A N 1
ATOM 2144 C CA . LEU A 1 294 ? 15.833 -4.390 -24.241 1.000 22.280 294 LEU A CA 1
ATOM 2145 C C . LEU A 1 294 ? 15.623 -4.071 -25.716 1.000 21.352 294 LEU A C 1
ATOM 2146 O O . LEU A 1 294 ? 14.715 -3.259 -26.050 1.000 18.888 294 LEU A O 1
ATOM 2151 N N . GLN A 1 295 ? 16.361 -4.768 -26.578 1.000 19.940 295 GLN A N 1
ATOM 2152 C CA . GLN A 1 295 ? 16.455 -4.430 -28.021 1.000 22.020 295 GLN A CA 1
ATOM 2153 C C . GLN A 1 295 ? 15.303 -5.094 -28.802 1.000 23.135 295 GLN A C 1
ATOM 2154 O O . GLN A 1 295 ? 15.037 -4.630 -29.906 1.000 23.729 295 GLN A O 1
ATOM 2160 N N . LEU A 1 296 ? 14.649 -6.139 -28.271 1.000 24.480 296 LEU A N 1
ATOM 2161 C CA . LEU A 1 296 ? 13.819 -7.033 -29.106 1.000 25.110 296 LEU A CA 1
ATOM 2162 C C . LEU A 1 296 ? 12.699 -7.678 -28.302 1.000 24.625 296 LEU A C 1
ATOM 2163 O O . LEU A 1 296 ? 12.946 -8.242 -27.191 1.000 24.249 296 LEU A O 1
ATOM 2168 N N . PHE A 1 297 ? 11.507 -7.635 -28.885 1.000 23.310 297 PHE A N 1
ATOM 2169 C CA . PHE A 1 297 ? 10.302 -8.261 -28.302 1.000 22.713 297 PHE A CA 1
ATOM 2170 C C . PHE A 1 297 ? 9.555 -8.922 -29.444 1.000 23.427 297 PHE A C 1
ATOM 2171 O O . PHE A 1 297 ? 9.592 -8.406 -30.583 1.000 23.129 297 PHE A O 1
ATOM 2179 N N . GLU A 1 298 ? 8.867 -10.004 -29.114 1.000 23.465 298 GLU A N 1
ATOM 2180 C CA . GLU A 1 298 ? 8.214 -10.898 -30.095 1.000 26.626 298 GLU A CA 1
ATOM 2181 C C . GLU A 1 298 ? 6.704 -10.909 -29.851 1.000 23.035 298 GLU A C 1
ATOM 2182 O O . GLU A 1 298 ? 6.259 -10.697 -28.734 1.000 21.995 298 GLU A O 1
ATOM 2188 N N . ARG A 1 299 ? 5.956 -11.125 -30.916 1.000 22.204 299 ARG A N 1
ATOM 2189 C CA . ARG A 1 299 ? 4.498 -11.338 -30.864 1.000 21.937 299 ARG A CA 1
ATOM 2190 C C . ARG A 1 299 ? 4.166 -12.470 -31.830 1.000 20.336 299 ARG A C 1
ATOM 2191 O O . ARG A 1 299 ? 4.732 -12.516 -32.922 1.000 20.595 299 ARG A O 1
ATOM 2199 N N . TRP A 1 300 ? 3.246 -13.332 -31.418 1.000 21.226 300 TRP A N 1
ATOM 2200 C CA . TRP A 1 300 ? 2.534 -14.295 -32.286 1.000 22.270 300 TRP A CA 1
ATOM 2201 C C . TRP A 1 300 ? 1.472 -13.549 -33.100 1.000 23.483 300 TRP A C 1
ATOM 2202 O O . TRP A 1 300 ? 0.819 -12.667 -32.543 1.000 27.000 300 TRP A O 1
ATOM 2213 N N . VAL A 1 301 ? 1.284 -13.920 -34.361 1.000 25.766 301 VAL A N 1
ATOM 2214 C CA . VAL A 1 301 ? 0.157 -13.430 -35.203 1.000 25.800 301 VAL A CA 1
ATOM 2215 C C . VAL A 1 301 ? -1.054 -14.356 -35.028 1.000 25.919 301 VAL A C 1
ATOM 2216 O O . VAL A 1 301 ? -1.068 -15.478 -35.584 1.000 25.295 301 VAL A O 1
ATOM 2220 N N . LEU A 1 302 ? -2.054 -13.871 -34.303 1.000 26.007 302 LEU A N 1
ATOM 2221 C CA . LEU A 1 302 ? -3.281 -14.623 -33.929 1.000 27.847 302 LEU A CA 1
ATOM 2222 C C . LEU A 1 302 ? -4.329 -14.509 -35.056 1.000 29.743 302 LEU A C 1
ATOM 2223 O O . LEU A 1 302 ? -5.229 -15.352 -35.125 1.000 30.638 302 LEU A O 1
ATOM 2228 N N . ASP A 1 303 ? -4.220 -13.487 -35.899 1.000 30.061 303 ASP A N 1
ATOM 2229 C CA . ASP A 1 303 ? -5.047 -13.283 -37.117 1.000 32.893 303 ASP A CA 1
ATOM 2230 C C . ASP A 1 303 ? -4.171 -12.642 -38.196 1.000 32.875 303 ASP A C 1
ATOM 2231 O O . ASP A 1 303 ? -3.330 -11.803 -37.846 1.000 31.614 303 ASP A O 1
ATOM 2236 N N . GLU A 1 304 ? -4.331 -13.050 -39.451 1.000 32.438 304 GLU A N 1
ATOM 2237 C CA . GLU A 1 304 ? -3.502 -12.555 -40.576 1.000 35.882 304 GLU A CA 1
ATOM 2238 C C . GLU A 1 304 ? -3.533 -11.017 -40.576 1.000 36.026 304 GLU A C 1
ATOM 2239 O O . GLU A 1 304 ? -4.610 -10.433 -40.359 1.000 33.624 304 GLU A O 1
ATOM 2245 N N . ILE A 1 305 ? -2.371 -10.387 -40.734 1.000 34.464 305 ILE A N 1
ATOM 2246 C CA . ILE A 1 305 ? -2.236 -8.907 -40.799 1.000 35.872 305 ILE A CA 1
ATOM 2247 C C . ILE A 1 305 ? -1.568 -8.557 -42.125 1.000 36.873 305 ILE A C 1
ATOM 2248 O O . ILE A 1 305 ? -1.144 -9.465 -42.859 1.000 39.398 305 ILE A O 1
ATOM 2253 N N . GLU A 1 306 ? -1.533 -7.271 -42.414 1.000 38.489 306 GLU A N 1
ATOM 2254 C CA . GLU A 1 306 ? -0.786 -6.717 -43.553 1.000 42.465 306 GLU A CA 1
ATOM 2255 C C . GLU A 1 306 ? 0.037 -5.549 -43.030 1.000 39.646 306 GLU A C 1
ATOM 2256 O O . GLU A 1 306 ? -0.492 -4.719 -42.283 1.000 35.465 306 GLU A O 1
ATOM 2262 N N . ILE A 1 307 ? 1.311 -5.559 -43.351 1.000 38.960 307 ILE A N 1
ATOM 2263 C CA . ILE A 1 307 ? 2.266 -4.476 -43.014 1.000 39.722 307 ILE A CA 1
ATOM 2264 C C . ILE A 1 307 ? 2.773 -3.965 -44.352 1.000 37.516 307 ILE A C 1
ATOM 2265 O O . ILE A 1 307 ? 3.512 -4.728 -45.001 1.000 39.360 307 ILE A O 1
ATOM 2270 N N . ASP A 1 308 ? 2.345 -2.771 -44.762 1.000 40.722 308 ASP A N 1
ATOM 2271 C CA . ASP A 1 308 ? 2.891 -2.087 -45.964 1.000 43.055 308 ASP A CA 1
ATOM 2272 C C . ASP A 1 308 ? 2.473 -2.926 -47.179 1.000 40.377 308 ASP A C 1
ATOM 2273 O O . ASP A 1 308 ? 3.318 -3.157 -48.035 1.000 38.191 308 ASP A O 1
ATOM 2278 N N . GLY A 1 309 ? 1.247 -3.465 -47.173 1.000 39.905 309 GLY A N 1
ATOM 2279 C CA . GLY A 1 309 ? 0.740 -4.354 -48.230 1.000 40.980 309 GLY A CA 1
ATOM 2280 C C . GLY A 1 309 ? 1.360 -5.747 -48.205 1.000 44.402 309 GLY A C 1
ATOM 2281 O O . GLY A 1 309 ? 0.976 -6.558 -49.055 1.000 43.788 309 GLY A O 1
ATOM 2282 N N . THR A 1 310 ? 2.273 -6.054 -47.280 1.000 42.503 310 THR A N 1
ATOM 2283 C CA . THR A 1 310 ? 2.827 -7.424 -47.132 1.000 41.393 310 THR A CA 1
ATOM 2284 C C . THR A 1 310 ? 1.943 -8.195 -46.145 1.000 41.960 310 THR A C 1
ATOM 2285 O O . THR A 1 310 ? 1.811 -7.750 -44.985 1.000 33.846 310 THR A O 1
ATOM 2289 N N . THR A 1 311 ? 1.396 -9.333 -46.580 1.000 39.467 311 THR A N 1
ATOM 2290 C CA . THR A 1 311 ? 0.576 -10.231 -45.734 1.000 40.604 311 THR A CA 1
ATOM 2291 C C . THR A 1 311 ? 1.489 -11.038 -44.810 1.000 39.236 311 THR A C 1
ATOM 2292 O O . THR A 1 311 ? 2.426 -11.681 -45.309 1.000 38.554 311 THR A O 1
ATOM 2296 N N . VAL A 1 312 ? 1.228 -10.972 -43.504 1.000 37.455 312 VAL A N 1
ATOM 2297 C CA . VAL A 1 312 ? 1.903 -11.819 -42.473 1.000 35.304 312 VAL A CA 1
ATOM 2298 C C . VAL A 1 312 ? 0.845 -12.767 -41.905 1.000 34.659 312 VAL A C 1
ATOM 2299 O O . VAL A 1 312 ? -0.169 -12.330 -41.334 1.000 30.755 312 VAL A O 1
ATOM 2303 N N . PRO A 1 313 ? 1.032 -14.093 -42.112 1.000 31.727 313 PRO A N 1
ATOM 2304 C CA . PRO A 1 313 ? -0.010 -15.080 -41.829 1.000 30.168 313 PRO A CA 1
ATOM 2305 C C . PRO A 1 313 ? -0.185 -15.448 -40.350 1.000 29.356 313 PRO A C 1
ATOM 2306 O O . PRO A 1 313 ? 0.768 -15.358 -39.568 1.000 26.713 313 PRO A O 1
ATOM 2310 N N . ARG A 1 314 ? -1.391 -15.893 -40.004 1.000 28.058 314 ARG A N 1
ATOM 2311 C CA . ARG A 1 314 ? -1.671 -16.450 -38.665 1.000 27.898 314 ARG A CA 1
ATOM 2312 C C . ARG A 1 314 ? -0.656 -17.563 -38.421 1.000 25.495 314 ARG A C 1
ATOM 2313 O O . ARG A 1 314 ? -0.417 -18.332 -39.352 1.000 26.790 314 ARG A O 1
ATOM 2321 N N . GLY A 1 315 ? -0.080 -17.633 -37.226 1.000 23.238 315 GLY A N 1
ATOM 2322 C CA . GLY A 1 315 ? 0.943 -18.641 -36.897 1.000 25.092 315 GLY A CA 1
ATOM 2323 C C . GLY A 1 315 ? 2.349 -18.095 -37.007 1.000 24.815 315 GLY A C 1
ATOM 2324 O O . GLY A 1 315 ? 3.229 -18.664 -36.379 1.000 21.941 315 GLY A O 1
ATOM 2325 N N . ALA A 1 316 ? 2.569 -17.008 -37.756 1.000 27.260 316 ALA A N 1
ATOM 2326 C CA . ALA A 1 316 ? 3.902 -16.360 -37.853 1.000 26.431 316 ALA A CA 1
ATOM 2327 C C . ALA A 1 316 ? 4.279 -15.701 -36.512 1.000 24.655 316 ALA A C 1
ATOM 2328 O O . ALA A 1 316 ? 3.422 -15.487 -35.631 1.000 22.986 316 ALA A O 1
ATOM 2330 N N . GLU A 1 317 ? 5.562 -15.439 -36.328 1.000 27.563 317 GLU A N 1
ATOM 2331 C CA . GLU A 1 317 ? 6.083 -14.677 -35.174 1.000 26.479 317 GLU A CA 1
ATOM 2332 C C . GLU A 1 317 ? 6.750 -13.422 -35.727 1.000 27.312 317 GLU A C 1
ATOM 2333 O O . GLU A 1 317 ? 7.503 -13.531 -36.723 1.000 23.048 317 GLU A O 1
ATOM 2339 N N . ILE A 1 318 ? 6.455 -12.278 -35.103 1.000 27.112 318 ILE A N 1
ATOM 2340 C CA . ILE A 1 318 ? 7.048 -10.960 -35.459 1.000 26.086 318 ILE A CA 1
ATOM 2341 C C . ILE A 1 318 ? 8.113 -10.576 -34.432 1.000 24.254 318 ILE A C 1
ATOM 2342 O O . ILE A 1 318 ? 7.838 -10.692 -33.231 1.000 24.383 318 ILE A O 1
ATOM 2347 N N . ALA A 1 319 ? 9.268 -10.095 -34.895 1.000 22.470 319 ALA A N 1
ATOM 2348 C CA . ALA A 1 319 ? 10.327 -9.529 -34.027 1.000 24.118 319 ALA A CA 1
ATOM 2349 C C . ALA A 1 319 ? 10.309 -8.006 -34.167 1.000 23.726 319 ALA A C 1
ATOM 2350 O O . ALA A 1 319 ? 10.576 -7.493 -35.280 1.000 25.131 319 ALA A O 1
ATOM 2352 N N . MET A 1 320 ? 9.980 -7.321 -33.078 1.000 25.133 320 MET A N 1
ATOM 2353 C CA . MET A 1 320 ? 9.914 -5.840 -33.019 1.000 26.830 320 MET A CA 1
ATOM 2354 C C . MET A 1 320 ? 11.279 -5.351 -32.567 1.000 22.327 320 MET A C 1
ATOM 2355 O O . MET A 1 320 ? 11.640 -5.703 -31.444 1.000 21.400 320 MET A O 1
ATOM 2360 N N . LEU A 1 321 ? 11.990 -4.594 -33.398 1.000 24.819 321 LEU A N 1
ATOM 2361 C CA . LEU A 1 321 ? 13.352 -4.067 -33.058 1.000 21.999 321 LEU A CA 1
ATOM 2362 C C . LEU A 1 321 ? 13.241 -2.724 -32.324 1.000 21.070 321 LEU A C 1
ATOM 2363 O O . LEU A 1 321 ? 13.169 -1.694 -32.966 1.000 21.857 321 LEU A O 1
ATOM 2368 N N . PHE A 1 322 ? 13.152 -2.747 -30.995 1.000 21.411 322 PHE A N 1
ATOM 2369 C CA . PHE A 1 322 ? 12.983 -1.528 -30.157 1.000 20.715 322 PHE A CA 1
ATOM 2370 C C . PHE A 1 322 ? 14.188 -0.596 -30.382 1.000 20.277 322 PHE A C 1
ATOM 2371 O O . PHE A 1 322 ? 14.004 0.613 -30.432 1.000 15.817 322 PHE A O 1
ATOM 2379 N N . GLY A 1 323 ? 15.393 -1.172 -30.484 1.000 20.836 323 GLY A N 1
ATOM 2380 C CA . GLY A 1 323 ? 16.638 -0.422 -30.731 1.000 21.852 323 GLY A CA 1
ATOM 2381 C C . GLY A 1 323 ? 16.538 0.387 -32.016 1.000 21.874 323 GLY A C 1
ATOM 2382 O O . GLY A 1 323 ? 16.866 1.583 -31.996 1.000 20.662 323 GLY A O 1
ATOM 2383 N N . SER A 1 324 ? 16.076 -0.247 -33.086 1.000 21.810 324 SER A N 1
ATOM 2384 C CA . SER A 1 324 ? 15.865 0.406 -34.397 1.000 23.303 324 SER A CA 1
ATOM 2385 C C . SER A 1 324 ? 14.843 1.522 -34.226 1.000 20.973 324 SER A C 1
ATOM 2386 O O . SER A 1 324 ? 15.134 2.643 -34.669 1.000 21.394 324 SER A O 1
ATOM 2389 N N . ALA A 1 325 ? 13.709 1.211 -33.588 1.000 19.085 325 ALA A N 1
ATOM 2390 C CA . ALA A 1 325 ? 12.596 2.160 -33.384 1.000 20.289 325 ALA A CA 1
ATOM 2391 C C . ALA A 1 325 ? 13.109 3.380 -32.611 1.000 21.262 325 ALA A C 1
ATOM 2392 O O . ALA A 1 325 ? 12.738 4.500 -32.979 1.000 21.711 325 ALA A O 1
ATOM 2394 N N . ASN A 1 326 ? 13.961 3.181 -31.606 1.000 19.848 326 ASN A N 1
ATOM 2395 C CA . ASN A 1 326 ? 14.498 4.305 -30.803 1.000 19.743 326 ASN A CA 1
ATOM 2396 C C . ASN A 1 326 ? 15.486 5.152 -31.624 1.000 20.002 326 ASN A C 1
ATOM 2397 O O . ASN A 1 326 ? 15.817 6.243 -31.138 1.000 19.749 326 ASN A O 1
ATOM 2402 N N . HIS A 1 327 ? 15.977 4.682 -32.779 1.000 19.905 327 HIS A N 1
ATOM 2403 C CA . HIS A 1 327 ? 16.885 5.484 -33.652 1.000 22.041 327 HIS A CA 1
ATOM 2404 C C . HIS A 1 327 ? 16.200 5.814 -34.994 1.000 21.542 327 HIS A C 1
ATOM 2405 O O . HIS A 1 327 ? 16.917 6.001 -35.992 1.000 22.460 327 HIS A O 1
ATOM 2412 N N . ASP A 1 328 ? 14.869 5.799 -35.052 1.000 22.137 328 ASP A N 1
ATOM 2413 C CA . ASP A 1 328 ? 14.102 6.090 -36.290 1.000 21.997 328 ASP A CA 1
ATOM 2414 C C . ASP A 1 328 ? 14.164 7.595 -36.547 1.000 24.103 328 ASP A C 1
ATOM 2415 O O . ASP A 1 328 ? 13.670 8.409 -35.750 1.000 23.610 328 ASP A O 1
ATOM 2420 N N . PRO A 1 329 ? 14.806 8.030 -37.657 1.000 27.223 329 PRO A N 1
ATOM 2421 C CA . PRO A 1 329 ? 14.945 9.457 -37.933 1.000 29.861 329 PRO A CA 1
ATOM 2422 C C . PRO A 1 329 ? 13.629 10.149 -38.336 1.000 30.812 329 PRO A C 1
ATOM 2423 O O . PRO A 1 329 ? 13.594 11.361 -38.311 1.000 32.707 329 PRO A O 1
ATOM 2427 N N . GLU A 1 330 ? 12.581 9.392 -38.663 1.000 28.723 330 GLU A N 1
ATOM 2428 C CA . GLU A 1 330 ? 11.246 9.969 -38.951 1.000 28.765 330 GLU A CA 1
ATOM 2429 C C . GLU A 1 330 ? 10.638 10.431 -37.627 1.000 30.919 330 GLU A C 1
ATOM 2430 O O . GLU A 1 330 ? 9.627 11.147 -37.657 1.000 33.914 330 GLU A O 1
ATOM 2432 N N . VAL A 1 331 ? 11.197 10.015 -36.492 1.000 28.579 331 VAL A N 1
ATOM 2433 C CA . VAL A 1 331 ? 10.644 10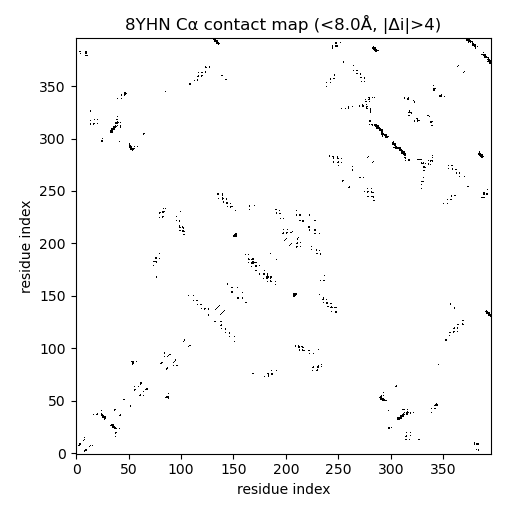.378 -35.157 1.000 25.716 331 VAL A CA 1
ATOM 2434 C C . VAL A 1 331 ? 11.617 11.279 -34.391 1.000 25.307 331 VAL A C 1
ATOM 2435 O O . VAL A 1 331 ? 11.170 12.132 -33.644 1.000 27.985 331 VAL A O 1
ATOM 2439 N N . PHE A 1 332 ? 12.902 11.003 -34.463 1.000 23.239 332 PHE A N 1
ATOM 2440 C CA . PHE A 1 332 ? 13.916 11.712 -33.661 1.000 25.741 332 PHE A CA 1
ATOM 2441 C C . PHE A 1 332 ? 14.877 12.386 -34.645 1.000 25.399 332 PHE A C 1
ATOM 2442 O O . PHE A 1 332 ? 15.272 11.768 -35.651 1.000 29.440 332 PHE A O 1
ATOM 2450 N N . ARG A 1 333 ? 15.213 13.637 -34.395 1.000 27.495 333 ARG A N 1
ATOM 2451 C CA . ARG A 1 333 ? 16.189 14.376 -35.234 1.000 28.128 333 ARG A CA 1
ATOM 2452 C C . ARG A 1 333 ? 17.591 13.927 -34.828 1.000 27.905 333 ARG A C 1
ATOM 2453 O O . ARG A 1 333 ? 17.901 14.040 -33.643 1.000 31.514 333 ARG A O 1
ATOM 2455 N N . ASN A 1 334 ? 18.414 13.443 -35.752 1.000 29.024 334 ASN A N 1
ATOM 2456 C CA . ASN A 1 334 ? 19.831 13.081 -35.453 1.000 34.049 334 ASN A CA 1
ATOM 2457 C C . ASN A 1 334 ? 19.842 12.021 -34.353 1.000 31.122 334 ASN A C 1
ATOM 2458 O O . ASN A 1 334 ? 20.464 12.219 -33.304 1.000 27.315 334 ASN A O 1
ATOM 2463 N N . PRO A 1 335 ? 19.177 10.875 -34.619 1.000 27.150 335 PRO A N 1
ATOM 2464 C CA . PRO A 1 335 ? 18.970 9.819 -33.632 1.000 28.996 335 PRO A CA 1
ATOM 2465 C C . PRO A 1 335 ? 20.273 9.167 -33.152 1.000 28.708 335 PRO A C 1
ATOM 2466 O O . PRO A 1 335 ? 20.309 8.623 -32.049 1.000 26.318 335 PRO A O 1
ATOM 2470 N N . GLU A 1 336 ? 21.312 9.229 -33.983 1.000 31.265 336 GLU A N 1
ATOM 2471 C CA . GLU A 1 336 ? 22.647 8.651 -33.671 1.000 32.568 336 GLU A CA 1
ATOM 2472 C C . GLU A 1 336 ? 23.388 9.553 -32.675 1.000 29.665 336 GLU A C 1
ATOM 2473 O O . GLU A 1 336 ? 24.385 9.086 -32.107 1.0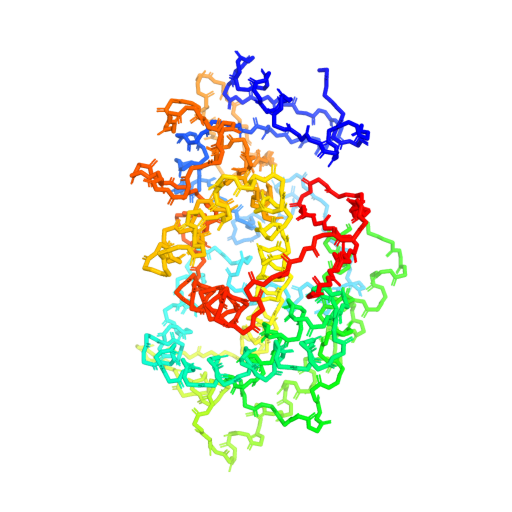00 28.640 336 GLU A O 1
ATOM 2479 N N . LYS A 1 337 ? 22.907 10.771 -32.430 1.000 26.156 337 LYS A N 1
ATOM 2480 C CA . LYS A 1 337 ? 23.586 11.707 -31.500 1.000 26.229 337 LYS A CA 1
ATOM 2481 C C . LYS A 1 337 ? 22.911 11.613 -30.132 1.000 28.207 337 LYS A C 1
ATOM 2482 O O . LYS A 1 337 ? 21.623 11.562 -30.047 1.000 28.218 337 LYS A O 1
ATOM 2484 N N . LEU A 1 338 ? 23.734 11.540 -29.090 1.000 25.536 338 LEU A N 1
ATOM 2485 C CA . LEU A 1 338 ? 23.243 11.601 -27.698 1.000 27.188 338 LEU A CA 1
ATOM 2486 C C . LEU A 1 338 ? 23.038 13.072 -27.353 1.000 26.975 338 LEU A C 1
ATOM 2487 O O . LEU A 1 338 ? 24.006 13.827 -27.454 1.000 24.711 338 LEU A O 1
ATOM 2492 N N . ASP A 1 339 ? 21.808 13.461 -27.021 1.000 26.650 339 ASP A N 1
ATOM 2493 C CA . ASP A 1 339 ? 21.481 14.856 -26.642 1.000 26.295 339 ASP A CA 1
ATOM 2494 C C . ASP A 1 339 ? 20.567 14.828 -25.408 1.000 25.234 339 ASP A C 1
ATOM 2495 O O . ASP A 1 339 ? 19.353 14.709 -25.584 1.000 23.579 339 ASP A O 1
ATOM 2500 N N . LEU A 1 340 ? 21.128 14.960 -24.207 1.000 23.975 340 LEU A N 1
ATOM 2501 C CA . LEU A 1 340 ? 20.355 14.909 -22.933 1.000 27.511 340 LEU A CA 1
ATOM 2502 C C . LEU A 1 340 ? 19.237 15.962 -22.893 1.000 27.852 340 LEU A C 1
ATOM 2503 O O . LEU A 1 340 ? 18.292 15.759 -22.141 1.000 28.813 340 LEU A O 1
ATOM 2508 N N . THR A 1 341 ? 19.333 17.043 -23.663 1.000 30.49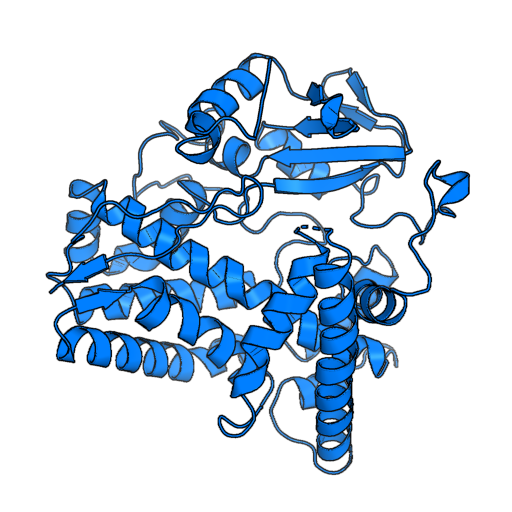8 341 THR A N 1
ATOM 2509 C CA . THR A 1 341 ? 18.307 18.115 -23.711 1.000 32.793 341 THR A CA 1
ATOM 2510 C C . THR A 1 341 ? 17.342 17.853 -24.868 1.000 34.652 341 THR A C 1
ATOM 2511 O O . THR A 1 341 ? 16.546 18.748 -25.150 1.000 35.635 341 THR A O 1
ATOM 2515 N N . ARG A 1 342 ? 17.410 16.690 -25.513 1.000 33.323 342 ARG A N 1
ATOM 2516 C CA . ARG A 1 342 ? 16.441 16.315 -26.572 1.000 34.205 342 ARG A CA 1
ATOM 2517 C C . ARG A 1 342 ? 15.030 16.641 -26.078 1.000 31.772 342 ARG A C 1
ATOM 2518 O O . ARG A 1 342 ? 14.633 16.111 -25.042 1.000 37.331 342 ARG A O 1
ATOM 2526 N N . GLU A 1 343 ? 14.337 17.518 -26.788 1.000 37.476 343 GLU A N 1
ATOM 2527 C CA . GLU A 1 343 ? 12.937 17.942 -26.486 1.000 43.624 343 GLU A CA 1
ATOM 2528 C C . GLU A 1 343 ? 11.973 16.811 -26.854 1.000 36.180 343 GLU A C 1
ATOM 2529 O O . GLU A 1 343 ? 11.117 16.458 -26.009 1.000 37.883 343 GLU A O 1
ATOM 2535 N N . ASP A 1 344 ? 12.130 16.275 -28.067 1.000 31.063 344 ASP A N 1
ATOM 2536 C CA . ASP A 1 344 ? 11.182 15.342 -28.723 1.000 31.286 344 ASP A CA 1
ATOM 2537 C C . ASP A 1 344 ? 11.726 13.914 -28.606 1.000 26.581 344 ASP A C 1
ATOM 2538 O O . ASP A 1 344 ? 12.459 13.472 -29.500 1.000 27.584 344 ASP A O 1
ATOM 2543 N N . ASN A 1 345 ? 11.364 13.219 -27.531 1.000 23.074 345 ASN A N 1
ATOM 2544 C CA . ASN A 1 345 ? 11.901 11.871 -27.197 1.000 22.885 345 ASN A CA 1
ATOM 2545 C C . ASN A 1 345 ? 10.757 10.916 -26.843 1.000 21.255 345 ASN A C 1
ATOM 2546 O O . ASN A 1 345 ? 10.693 10.411 -25.740 1.000 22.413 345 ASN A O 1
ATOM 2551 N N . PRO A 1 346 ? 9.832 10.607 -27.771 1.000 21.537 346 PRO A N 1
ATOM 2552 C CA . PRO A 1 346 ? 8.839 9.551 -27.554 1.000 20.545 346 PRO A CA 1
ATOM 2553 C C . PRO A 1 346 ? 9.407 8.139 -27.785 1.000 21.903 346 PRO A C 1
ATOM 2554 O O . PRO A 1 346 ? 8.954 7.427 -28.651 1.000 20.563 346 PRO A O 1
ATOM 2558 N N . HIS A 1 347 ? 10.424 7.759 -27.020 1.000 22.515 347 HIS A N 1
ATOM 2559 C CA . HIS A 1 347 ? 11.085 6.438 -27.173 1.000 20.260 347 HIS A CA 1
ATOM 2560 C C . HIS A 1 347 ? 10.097 5.361 -26.712 1.000 20.263 347 HIS A C 1
ATOM 2561 O O . HIS A 1 347 ? 9.265 5.644 -25.860 1.000 18.202 347 HIS A O 1
ATOM 2568 N N . ILE A 1 348 ? 10.206 4.163 -27.260 1.000 19.747 348 ILE A N 1
ATOM 2569 C CA . ILE A 1 348 ? 9.234 3.063 -27.025 1.000 19.748 348 ILE A CA 1
ATOM 2570 C C . ILE A 1 348 ? 9.838 2.064 -26.031 1.000 20.223 348 ILE A C 1
ATOM 2571 O O . ILE A 1 348 ? 9.383 0.922 -26.022 1.000 18.758 348 ILE A O 1
ATOM 2576 N N . SER A 1 349 ? 10.822 2.461 -25.212 1.000 19.945 349 SER A N 1
ATOM 2577 C CA . SER A 1 349 ? 11.680 1.496 -24.478 1.000 18.076 349 SER A CA 1
ATOM 2578 C C . SER A 1 349 ? 10.815 0.729 -23.471 1.000 18.075 349 SER A C 1
ATOM 2579 O O . SER A 1 349 ? 11.179 -0.402 -23.142 1.000 17.484 349 SER A O 1
ATOM 2582 N N . PHE A 1 350 ? 9.692 1.304 -23.007 1.000 17.874 350 PHE A N 1
ATOM 2583 C CA . PHE A 1 350 ? 8.787 0.655 -22.027 1.000 18.140 350 PHE A CA 1
ATOM 2584 C C . PHE A 1 350 ? 7.612 0.020 -22.760 1.000 20.046 350 PHE A C 1
ATOM 2585 O O . PHE A 1 350 ? 6.663 -0.389 -22.057 1.000 20.162 350 PHE A O 1
ATOM 2593 N N . SER A 1 351 ? 7.700 -0.089 -24.096 1.000 20.245 351 SER A N 1
ATOM 2594 C CA . SER A 1 351 ? 6.726 -0.786 -24.959 1.000 19.549 351 SER A CA 1
ATOM 2595 C C . SER A 1 351 ? 5.420 0.019 -25.036 1.000 20.066 351 SER A C 1
ATOM 2596 O O . SER A 1 351 ? 5.445 1.185 -24.722 1.000 19.242 351 SER A O 1
ATOM 2599 N N . ALA A 1 352 ? 4.323 -0.617 -25.439 1.000 19.534 352 ALA A N 1
ATOM 2600 C CA . ALA A 1 352 ? 2.998 0.010 -25.683 1.000 23.726 352 ALA A CA 1
ATOM 2601 C C . ALA A 1 352 ? 1.919 -1.079 -25.674 1.000 23.935 352 ALA A C 1
ATOM 2602 O O . ALA A 1 352 ? 2.279 -2.279 -25.521 1.000 24.302 352 ALA A O 1
ATOM 2604 N N . GLY A 1 353 ? 0.659 -0.685 -25.814 1.000 23.711 353 GLY A N 1
ATOM 2605 C CA . GLY A 1 353 ? -0.485 -1.604 -25.726 1.000 24.104 353 GLY A CA 1
ATOM 2606 C C . GLY A 1 353 ? -0.571 -2.247 -24.358 1.000 25.590 353 GLY A C 1
ATOM 2607 O O . GLY A 1 353 ? -0.068 -1.680 -23.405 1.000 24.841 353 GLY A O 1
ATOM 2608 N N . ILE A 1 354 ? -1.174 -3.433 -24.249 1.000 26.427 354 ILE A N 1
ATOM 2609 C CA . ILE A 1 354 ? -1.570 -4.003 -22.919 1.000 26.117 354 ILE A CA 1
ATOM 2610 C C . ILE A 1 354 ? -0.329 -4.404 -22.103 1.000 23.138 354 ILE A C 1
ATOM 2611 O O . ILE A 1 354 ? -0.406 -4.382 -20.878 1.000 24.534 354 ILE A O 1
ATOM 2616 N N . HIS A 1 355 ? 0.813 -4.697 -22.736 1.000 23.221 355 HIS A N 1
ATOM 2617 C CA . HIS A 1 355 ? 2.021 -5.168 -22.018 1.000 21.375 355 HIS A CA 1
ATOM 2618 C C . HIS A 1 355 ? 2.923 -4.000 -21.593 1.000 22.256 355 HIS A C 1
ATOM 2619 O O . HIS A 1 355 ? 4.027 -4.269 -21.069 1.000 23.351 355 HIS A O 1
ATOM 2626 N N . TYR A 1 356 ? 2.513 -2.755 -21.856 1.000 24.818 356 TYR A N 1
ATOM 2627 C CA . TYR A 1 356 ? 3.238 -1.531 -21.428 1.000 22.645 356 TYR A CA 1
ATOM 2628 C C . TYR A 1 356 ? 3.680 -1.725 -19.984 1.000 22.844 356 TYR A C 1
ATOM 2629 O O . TYR A 1 356 ? 2.846 -2.122 -19.150 1.000 21.907 356 TYR A O 1
ATOM 2638 N N . CYS A 1 357 ? 4.969 -1.504 -19.736 1.000 20.567 357 CYS A N 1
ATOM 2639 C CA . CYS A 1 357 ? 5.659 -1.830 -18.480 1.000 23.837 357 CYS A CA 1
ATOM 2640 C C . CYS A 1 357 ? 4.922 -1.202 -17.300 1.000 26.789 357 CYS A C 1
ATOM 2641 O O . CYS A 1 357 ? 4.903 0.028 -17.193 1.000 25.726 357 CYS A O 1
ATOM 2644 N N . ILE A 1 358 ? 4.353 -2.036 -16.434 1.000 28.014 358 ILE A N 1
ATOM 2645 C CA . ILE A 1 358 ? 3.699 -1.574 -15.178 1.000 29.318 358 ILE A CA 1
ATOM 2646 C C . ILE A 1 358 ? 4.768 -1.034 -14.214 1.000 25.392 358 ILE A C 1
ATOM 2647 O O . ILE A 1 358 ? 4.428 -0.265 -13.317 1.000 24.693 358 ILE A O 1
ATOM 2652 N N . GLY A 1 359 ? 6.028 -1.429 -14.388 1.000 26.490 359 GLY A N 1
ATOM 2653 C CA . GLY A 1 359 ? 7.144 -0.952 -13.554 1.000 26.589 359 GLY A CA 1
ATOM 2654 C C . GLY A 1 359 ? 7.735 0.402 -13.943 1.000 26.632 359 GLY A C 1
ATOM 2655 O O . GLY A 1 359 ? 8.655 0.802 -13.223 1.000 26.065 359 GLY A O 1
ATOM 2656 N N . ALA A 1 360 ? 7.281 1.079 -15.006 1.000 26.983 360 ALA A N 1
ATOM 2657 C CA . ALA A 1 360 ? 8.021 2.208 -15.640 1.000 26.747 360 ALA A CA 1
ATOM 2658 C C . ALA A 1 360 ? 8.212 3.367 -14.640 1.000 29.328 360 ALA A C 1
ATOM 2659 O O . ALA A 1 360 ? 9.332 3.888 -14.511 1.000 24.800 360 ALA A O 1
ATOM 2661 N N . PRO A 1 361 ? 7.180 3.785 -13.852 1.000 28.625 361 PRO A N 1
ATOM 2662 C CA . PRO A 1 361 ? 7.373 4.839 -12.850 1.000 29.776 361 PRO A CA 1
ATOM 2663 C C . PRO A 1 361 ? 8.465 4.456 -11.840 1.000 29.295 361 PRO A C 1
ATOM 2664 O O . PRO A 1 361 ? 9.327 5.300 -11.582 1.000 28.904 361 PRO A O 1
ATOM 2668 N N . LEU A 1 362 ? 8.479 3.205 -11.350 1.000 25.583 362 LEU A N 1
ATOM 2669 C CA . LEU A 1 362 ? 9.470 2.771 -10.329 1.000 27.450 362 LEU A CA 1
ATOM 2670 C C . LEU A 1 362 ? 10.856 2.689 -10.975 1.000 25.855 362 LEU A C 1
ATOM 2671 O O . LEU A 1 362 ? 11.817 3.135 -10.337 1.000 26.361 362 LEU A O 1
ATOM 2676 N N . ALA A 1 363 ? 10.954 2.138 -12.185 1.000 24.746 363 ALA A N 1
ATOM 2677 C CA . ALA A 1 363 ? 12.212 2.056 -12.955 1.000 26.007 363 ALA A CA 1
ATOM 2678 C C . ALA A 1 363 ? 12.812 3.470 -13.068 1.000 25.224 363 ALA A C 1
ATOM 2679 O O . ALA A 1 363 ? 13.994 3.635 -12.736 1.000 26.703 363 ALA A O 1
ATOM 2681 N N . ARG A 1 364 ? 12.007 4.464 -13.436 1.000 25.724 364 ARG A N 1
ATOM 2682 C CA . ARG A 1 364 ? 12.492 5.856 -13.631 1.000 27.645 364 ARG A CA 1
ATOM 2683 C C . ARG A 1 364 ? 12.978 6.446 -12.300 1.000 30.929 364 ARG A C 1
ATOM 2684 O O . ARG A 1 364 ? 13.995 7.149 -12.320 1.000 31.282 364 ARG A O 1
ATOM 2692 N N . ILE A 1 365 ? 12.321 6.132 -11.180 1.000 32.860 365 ILE A N 1
ATOM 2693 C CA . ILE A 1 365 ? 12.756 6.583 -9.827 1.000 31.499 365 ILE A CA 1
ATOM 2694 C C . ILE A 1 365 ? 14.073 5.902 -9.464 1.000 30.691 365 ILE A C 1
ATOM 2695 O O . ILE A 1 365 ? 14.968 6.589 -8.908 1.000 35.917 365 ILE A O 1
ATOM 2700 N N . GLU A 1 366 ? 14.257 4.629 -9.781 1.000 28.673 366 GLU A N 1
ATOM 2701 C CA . GLU A 1 366 ? 15.550 3.977 -9.428 1.000 30.682 366 GLU A CA 1
ATOM 2702 C C . GLU A 1 366 ? 16.686 4.541 -10.298 1.000 31.848 366 GLU A C 1
ATOM 2703 O O . GLU A 1 366 ? 17.815 4.731 -9.760 1.000 29.831 366 GLU A O 1
ATOM 2709 N N . LEU A 1 367 ? 16.431 4.784 -11.590 1.000 29.253 367 LEU A N 1
ATOM 2710 C CA . LEU A 1 367 ? 17.500 5.248 -12.520 1.000 28.887 367 LEU A CA 1
ATOM 2711 C C . LEU A 1 367 ? 17.903 6.679 -12.145 1.000 28.784 367 LEU A C 1
ATOM 2712 O O . LEU A 1 367 ? 19.096 6.939 -12.160 1.000 29.384 367 LEU A O 1
ATOM 2717 N N . ALA A 1 368 ? 16.943 7.529 -11.758 1.000 30.045 368 ALA A N 1
ATOM 2718 C CA . ALA A 1 368 ? 17.178 8.928 -11.333 1.000 32.374 368 ALA A CA 1
ATOM 2719 C C . ALA A 1 368 ? 17.959 8.950 -10.013 1.000 33.291 368 ALA A C 1
ATOM 2720 O O . ALA A 1 368 ? 18.875 9.770 -9.917 1.000 34.001 368 ALA A O 1
ATOM 2722 N N . ALA A 1 369 ? 17.623 8.076 -9.054 1.000 35.361 369 ALA A N 1
ATOM 2723 C CA . ALA A 1 369 ? 18.232 8.054 -7.705 1.000 32.789 369 ALA A CA 1
ATOM 2724 C C . ALA A 1 369 ? 19.671 7.616 -7.855 1.000 31.693 369 ALA A C 1
ATOM 2725 O O . ALA A 1 369 ? 20.534 8.215 -7.223 1.000 34.848 369 ALA A O 1
ATOM 2727 N N . SER A 1 370 ? 19.917 6.590 -8.658 1.000 31.528 370 SER A N 1
ATOM 2728 C CA . SER A 1 370 ? 21.292 6.097 -8.921 1.000 30.030 370 SER A CA 1
ATOM 2729 C C . SER A 1 370 ? 22.132 7.229 -9.547 1.000 34.156 370 SER A C 1
ATOM 2730 O O . SER A 1 370 ? 23.295 7.456 -9.105 1.000 33.110 370 SER A O 1
ATOM 2733 N N . MET A 1 371 ? 21.565 7.930 -10.531 1.000 29.845 371 MET A N 1
ATOM 2734 C CA . MET A 1 371 ? 22.300 8.930 -11.346 1.000 31.477 371 MET A CA 1
ATOM 2735 C C . MET A 1 371 ? 22.628 10.130 -10.436 1.000 32.636 371 MET A C 1
ATOM 2736 O O . MET A 1 371 ? 23.798 10.557 -10.408 1.000 30.941 371 MET A O 1
ATOM 2741 N N . THR A 1 372 ? 21.634 10.619 -9.694 1.000 32.396 372 THR A N 1
ATOM 2742 C CA . THR A 1 372 ? 21.772 11.790 -8.804 1.000 37.562 372 THR A CA 1
ATOM 2743 C C . THR A 1 372 ? 22.867 11.504 -7.760 1.000 39.235 372 THR A C 1
ATOM 2744 O O . THR A 1 372 ? 23.739 12.364 -7.569 1.000 36.018 372 THR A O 1
ATOM 2748 N N . ALA A 1 373 ? 22.856 10.324 -7.144 1.000 37.447 373 ALA A N 1
ATOM 2749 C CA . ALA A 1 373 ? 23.889 9.917 -6.174 1.000 38.451 373 ALA A CA 1
ATOM 2750 C C . ALA A 1 373 ? 25.275 10.017 -6.830 1.000 38.902 373 ALA A C 1
ATOM 2751 O O . ALA A 1 373 ? 26.183 10.612 -6.247 1.000 37.288 373 ALA A O 1
ATOM 2753 N N . LEU A 1 374 ? 25.429 9.432 -8.008 1.000 38.742 374 LEU A N 1
ATOM 2754 C CA . LEU A 1 374 ? 26.712 9.373 -8.760 1.000 36.472 374 LEU A CA 1
ATOM 2755 C C . LEU A 1 374 ? 27.227 10.793 -9.052 1.000 35.335 374 LEU A C 1
ATOM 2756 O O . LEU A 1 374 ? 28.453 11.013 -8.932 1.000 35.423 374 LEU A O 1
ATOM 2761 N N . LEU A 1 375 ? 26.328 11.704 -9.440 1.000 31.421 375 LEU A N 1
ATOM 2762 C CA . LEU A 1 375 ? 26.643 13.109 -9.823 1.000 35.133 375 LEU A CA 1
ATOM 2763 C C . LEU A 1 375 ? 27.024 13.926 -8.578 1.000 37.435 375 LEU A C 1
ATOM 2764 O O . LEU A 1 375 ? 27.967 14.756 -8.642 1.000 35.823 375 LEU A O 1
ATOM 2769 N N . GLU A 1 376 ? 26.300 13.719 -7.483 1.000 40.189 376 GLU A N 1
ATOM 2770 C CA . GLU A 1 376 ? 26.504 14.488 -6.235 1.000 39.969 376 GLU A CA 1
ATOM 2771 C C . GLU A 1 376 ? 27.787 13.992 -5.564 1.000 41.458 376 GLU A C 1
ATOM 2772 O O . GLU A 1 376 ? 28.589 14.838 -5.170 1.000 45.445 376 GLU A O 1
ATOM 2778 N N . LYS A 1 377 ? 27.996 12.679 -5.498 1.000 44.210 377 LYS A N 1
ATOM 2779 C CA . LYS A 1 377 ? 28.997 12.075 -4.581 1.000 45.645 377 LYS A CA 1
ATOM 2780 C C . LYS A 1 377 ? 30.255 11.701 -5.346 1.000 45.942 377 LYS A C 1
ATOM 2781 O O . LYS A 1 377 ? 31.288 11.597 -4.693 1.000 44.237 377 LYS A O 1
ATOM 2787 N N . ALA A 1 378 ? 30.165 11.441 -6.652 1.000 45.165 378 ALA A N 1
ATOM 2788 C CA . ALA A 1 378 ? 31.327 11.007 -7.453 1.000 41.887 378 ALA A CA 1
ATOM 2789 C C . ALA A 1 378 ? 31.442 11.903 -8.675 1.000 39.133 378 ALA A C 1
ATOM 2790 O O . ALA A 1 378 ? 31.514 11.425 -9.795 1.000 37.532 378 ALA A O 1
ATOM 2792 N N . PRO A 1 379 ? 31.554 13.230 -8.491 1.000 41.434 379 PRO A N 1
ATOM 2793 C CA . PRO A 1 379 ? 31.544 14.156 -9.618 1.000 40.670 379 PRO A CA 1
ATOM 2794 C C . PRO A 1 379 ? 32.792 14.061 -10.499 1.000 34.692 379 PRO A C 1
ATOM 2795 O O . PRO A 1 379 ? 32.727 14.629 -11.552 1.000 36.888 379 PRO A O 1
ATOM 2799 N N . THR A 1 380 ? 33.845 13.354 -10.072 1.000 34.025 380 THR A N 1
ATOM 2800 C CA . THR A 1 380 ? 35.123 13.177 -10.835 1.000 37.217 380 THR A CA 1
ATOM 2801 C C . THR A 1 380 ? 35.171 11.782 -11.460 1.000 34.632 380 THR A C 1
ATOM 2802 O O . THR A 1 380 ? 36.205 11.415 -12.018 1.000 35.188 380 THR A O 1
ATOM 2806 N N . LEU A 1 381 ? 34.091 11.019 -11.384 1.000 36.240 381 LEU A N 1
ATOM 2807 C CA . LEU A 1 381 ? 34.098 9.620 -11.884 1.000 35.666 381 LEU A CA 1
ATOM 2808 C C . LEU A 1 381 ? 34.586 9.575 -13.336 1.000 33.689 381 LEU A C 1
ATOM 2809 O O . LEU A 1 381 ? 34.100 10.379 -14.146 1.000 32.711 381 LEU A O 1
ATOM 2814 N N . GLY A 1 382 ? 35.473 8.629 -13.649 1.000 33.665 382 GLY A N 1
ATOM 2815 C CA . GLY A 1 382 ? 36.033 8.410 -14.994 1.000 33.722 382 GLY A CA 1
ATOM 2816 C C . GLY A 1 382 ? 36.078 6.936 -15.350 1.000 35.046 382 GLY A C 1
ATOM 2817 O O . GLY A 1 382 ? 36.088 6.095 -14.429 1.000 37.716 382 GLY A O 1
ATOM 2818 N N . LEU A 1 383 ? 36.095 6.641 -16.646 1.000 34.619 383 LEU A N 1
ATOM 2819 C CA . LEU A 1 383 ? 36.191 5.274 -17.215 1.000 35.957 383 LEU A CA 1
ATOM 2820 C C . LEU A 1 383 ? 37.658 4.848 -17.191 1.000 39.514 383 LEU A C 1
ATOM 2821 O O . LEU A 1 383 ? 38.483 5.561 -17.804 1.000 36.647 383 LEU A O 1
ATOM 2826 N N . VAL A 1 384 ? 37.964 3.709 -16.580 1.000 40.982 384 VAL A N 1
ATOM 2827 C CA . VAL A 1 384 ? 39.371 3.219 -16.478 1.000 47.339 384 VAL A CA 1
ATOM 2828 C C . VAL A 1 384 ? 39.715 2.389 -17.723 1.000 47.198 384 VAL A C 1
ATOM 2829 O O . VAL A 1 384 ? 40.709 2.715 -18.373 1.000 51.633 384 VAL A O 1
ATOM 2833 N N . ALA A 1 385 ? 38.897 1.401 -18.085 1.000 44.398 385 ALA A N 1
ATOM 2834 C CA . ALA A 1 385 ? 39.151 0.474 -19.221 1.000 45.830 385 ALA A CA 1
ATOM 2835 C C . ALA A 1 385 ? 37.935 0.395 -20.158 1.000 44.040 385 ALA A C 1
ATOM 2836 O O . ALA A 1 385 ? 36.796 0.476 -19.652 1.000 44.289 385 ALA A O 1
ATOM 2838 N N . GLU A 1 386 ? 38.166 0.240 -21.468 1.000 45.362 386 GLU A N 1
ATOM 2839 C CA . GLU A 1 386 ? 37.121 -0.119 -22.462 1.000 45.894 386 GLU A CA 1
ATOM 2840 C C . GLU A 1 386 ? 36.458 -1.390 -21.945 1.000 47.162 386 GLU A C 1
ATOM 2841 O O . GLU A 1 386 ? 37.137 -2.359 -21.618 1.000 42.809 386 GLU A O 1
ATOM 2843 N N . PRO A 1 387 ? 35.114 -1.408 -21.813 1.000 45.740 387 PRO A N 1
ATOM 2844 C CA . PRO A 1 387 ? 34.424 -2.551 -21.219 1.000 39.267 387 PRO A CA 1
ATOM 2845 C C . PRO A 1 387 ? 34.264 -3.694 -22.222 1.000 37.881 387 PRO A C 1
ATOM 2846 O O . PRO A 1 387 ? 34.333 -3.449 -23.400 1.000 36.392 387 PRO A O 1
ATOM 2850 N N . LYS A 1 388 ? 34.025 -4.904 -21.717 1.000 42.787 388 LYS A N 1
ATOM 2851 C CA . LYS A 1 388 ? 33.710 -6.109 -22.528 1.000 40.702 388 LYS A CA 1
ATOM 2852 C C . LYS A 1 388 ? 32.189 -6.168 -22.740 1.000 40.642 388 LYS A C 1
ATOM 2853 O O . LYS A 1 388 ? 31.451 -6.133 -21.743 1.000 41.729 388 LYS A O 1
ATOM 2855 N N . ARG A 1 389 ? 31.757 -6.269 -23.999 1.000 41.881 389 ARG A N 1
ATOM 2856 C CA . ARG A 1 389 ? 30.336 -6.376 -24.416 1.000 43.813 389 ARG A CA 1
ATOM 2857 C C . ARG A 1 389 ? 29.891 -7.831 -24.280 1.000 48.488 389 ARG A C 1
ATOM 2858 O O . ARG A 1 389 ? 30.605 -8.714 -24.773 1.000 53.148 389 ARG A O 1
ATOM 2866 N N . LYS A 1 390 ? 28.751 -8.090 -23.645 1.000 52.018 390 LYS A N 1
ATOM 2867 C CA . LYS A 1 390 ? 28.188 -9.463 -23.554 1.000 47.614 390 LYS A CA 1
ATOM 2868 C C . LYS A 1 390 ? 27.712 -9.869 -24.948 1.000 49.141 390 LYS A C 1
ATOM 2869 O O . LYS A 1 390 ? 27.176 -9.038 -25.673 1.000 46.045 390 LYS A O 1
ATOM 2875 N N . PRO A 1 391 ? 27.970 -11.122 -25.402 1.000 45.885 391 PRO A N 1
ATOM 2876 C CA . PRO A 1 391 ? 27.544 -11.561 -26.735 1.000 44.422 391 PRO A CA 1
ATOM 2877 C C . PRO A 1 391 ? 26.045 -11.921 -26.796 1.000 41.726 391 PRO A C 1
ATOM 2878 O O . PRO A 1 391 ? 25.695 -13.085 -26.729 1.000 36.382 391 PRO A O 1
ATOM 2882 N N . ASN A 1 392 ? 25.190 -10.904 -26.948 1.000 38.638 392 ASN A N 1
ATOM 2883 C CA . ASN A 1 392 ? 23.706 -11.003 -26.848 1.000 35.047 392 ASN A CA 1
ATOM 2884 C C . ASN A 1 392 ? 23.079 -9.843 -27.625 1.000 32.655 392 ASN A C 1
ATOM 2885 O O . ASN A 1 392 ? 23.425 -8.686 -27.337 1.000 32.600 392 ASN A O 1
ATOM 2890 N N . PHE A 1 393 ? 22.156 -10.119 -28.539 1.000 32.292 393 PHE A N 1
ATOM 2891 C CA . PHE A 1 393 ? 21.545 -9.068 -29.387 1.000 32.520 393 PHE A CA 1
ATOM 2892 C C . PHE A 1 393 ? 20.118 -8.797 -28.938 1.000 31.998 393 PHE A C 1
ATOM 2893 O O . PHE A 1 393 ? 19.581 -7.857 -29.532 1.000 32.509 393 PHE A O 1
ATOM 2901 N N . VAL A 1 394 ? 19.533 -9.548 -27.993 1.000 29.989 394 VAL A N 1
ATOM 2902 C CA . VAL A 1 394 ? 18.163 -9.248 -27.478 1.000 31.880 394 VAL A CA 1
ATOM 2903 C C . VAL A 1 394 ? 18.250 -8.475 -26.158 1.000 32.916 394 VAL A C 1
ATOM 2904 O O . VAL A 1 394 ? 17.447 -7.558 -25.971 1.000 32.723 394 VAL A O 1
ATOM 2908 N N . ILE A 1 395 ? 19.193 -8.791 -25.276 1.000 33.431 395 ILE A N 1
ATOM 2909 C CA . ILE A 1 395 ? 19.426 -7.995 -24.033 1.000 34.961 395 ILE A CA 1
ATOM 2910 C C . ILE A 1 395 ? 20.843 -7.421 -24.126 1.000 34.799 395 ILE A C 1
ATOM 2911 O O . ILE A 1 395 ? 21.807 -8.190 -24.092 1.000 37.446 395 ILE A O 1
ATOM 2916 N N . ARG A 1 396 ? 20.952 -6.116 -24.359 1.000 32.991 396 ARG A N 1
ATOM 2917 C CA . ARG A 1 396 ? 22.222 -5.438 -24.716 1.000 29.336 396 ARG A CA 1
ATOM 2918 C C . ARG A 1 396 ? 22.871 -4.941 -23.427 1.000 29.454 396 ARG A C 1
ATOM 2919 O O . ARG A 1 396 ? 22.240 -4.171 -22.686 1.000 23.634 396 ARG A O 1
ATOM 2927 N N . GLY A 1 397 ? 24.078 -5.414 -23.141 1.000 30.295 397 GLY A N 1
ATOM 2928 C CA . GLY A 1 397 ? 24.718 -5.166 -21.841 1.000 34.648 397 GLY A CA 1
ATOM 2929 C C . GLY A 1 397 ? 26.223 -5.335 -21.901 1.000 34.365 397 GLY A C 1
ATOM 2930 O O . GLY A 1 397 ? 26.729 -5.880 -22.901 1.000 32.594 397 GLY A O 1
ATOM 2931 N N . LEU A 1 398 ? 26.911 -4.833 -20.878 1.000 34.683 398 LEU A N 1
ATOM 2932 C CA . LEU A 1 398 ? 28.376 -5.010 -20.732 1.000 36.410 398 LEU A CA 1
ATOM 2933 C C . LEU A 1 398 ? 28.655 -5.996 -19.590 1.000 37.980 398 LEU A C 1
ATOM 2934 O O . LEU A 1 398 ? 27.840 -6.062 -18.645 1.000 36.879 398 LEU A O 1
ATOM 2939 N N . GLU A 1 399 ? 29.779 -6.713 -19.663 1.000 41.090 399 GLU A N 1
ATOM 2940 C CA . GLU A 1 399 ? 30.259 -7.627 -18.584 1.000 46.387 399 GLU A CA 1
ATOM 2941 C C . GLU A 1 399 ? 30.529 -6.827 -17.302 1.000 41.647 399 GLU A C 1
ATOM 2942 O O . GLU A 1 399 ? 30.310 -7.362 -16.217 1.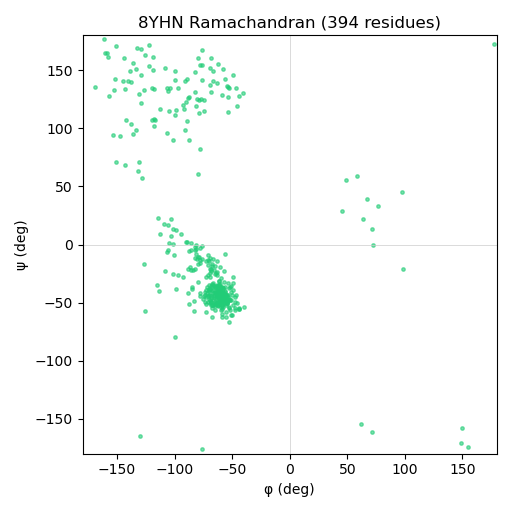000 46.993 399 GLU A O 1
ATOM 2948 N N . GLY A 1 400 ? 30.935 -5.569 -17.424 1.000 37.102 400 GLY A N 1
ATOM 2949 C CA . GLY A 1 400 ? 31.219 -4.694 -16.272 1.000 36.419 400 GLY A CA 1
ATOM 2950 C C . GLY A 1 400 ? 31.718 -3.334 -16.729 1.000 32.465 400 GLY A C 1
ATOM 2951 O O . GLY A 1 400 ? 31.921 -3.134 -17.947 1.000 31.919 400 GLY A O 1
ATOM 2952 N N . LEU A 1 401 ? 31.873 -2.400 -15.797 1.000 32.953 401 LEU A N 1
ATOM 2953 C CA . LEU A 1 401 ? 32.286 -1.010 -16.122 1.000 35.901 401 LEU A CA 1
ATOM 2954 C C . LEU A 1 401 ? 33.326 -0.539 -15.094 1.000 36.240 401 LEU A C 1
ATOM 2955 O O . LEU A 1 401 ? 32.951 -0.208 -13.974 1.000 38.193 401 LEU A O 1
ATOM 2960 N N . SER A 1 402 ? 34.595 -0.511 -15.488 1.000 40.531 402 SER A N 1
ATOM 2961 C CA . SER A 1 402 ? 35.734 -0.163 -14.599 1.000 41.859 402 SER A CA 1
ATOM 2962 C C . SER A 1 402 ? 35.813 1.359 -14.420 1.000 38.550 402 SER A C 1
ATOM 2963 O O . SER A 1 402 ? 36.112 2.066 -15.410 1.000 39.872 402 SER A O 1
ATOM 2966 N N . VAL A 1 403 ? 35.563 1.857 -13.210 1.000 37.758 403 VAL A N 1
ATOM 2967 C CA . VAL A 1 403 ? 35.536 3.324 -12.935 1.000 41.351 403 VAL A CA 1
ATOM 2968 C C . VAL A 1 403 ? 36.487 3.681 -11.792 1.000 40.922 403 VAL A C 1
ATOM 2969 O O . VAL A 1 403 ? 36.865 2.799 -11.022 1.000 41.930 403 VAL A O 1
ATOM 2973 N N . ALA A 1 404 ? 36.820 4.967 -11.691 1.000 42.411 404 ALA A N 1
ATOM 2974 C CA . ALA A 1 404 ? 37.722 5.536 -10.666 1.000 44.209 404 ALA A CA 1
ATOM 2975 C C . ALA A 1 404 ? 37.342 6.997 -10.418 1.000 45.805 404 ALA A C 1
ATOM 2976 O O . ALA A 1 404 ? 36.984 7.694 -11.370 1.000 46.748 404 ALA A O 1
ATOM 2978 N N . VAL A 1 405 ? 37.428 7.432 -9.166 1.000 49.373 405 VAL A N 1
ATOM 2979 C CA . VAL A 1 405 ? 37.239 8.851 -8.770 1.000 54.363 405 VAL A CA 1
ATOM 2980 C C . VAL A 1 405 ? 38.606 9.529 -8.917 1.000 56.222 405 VAL A C 1
ATOM 2981 O O . VAL A 1 405 ? 39.618 8.842 -8.894 1.000 62.422 405 VAL A O 1
#

InterPro domains:
  IPR001128 Cytochrome P450 [PF00067] (188-376)
  IPR002397 Cytochrome P450, B-class [PR00359] (95-106)
  IPR002397 Cytochrome P450, B-class [PR00359] (141-157)
  IPR002397 Cytochrome P4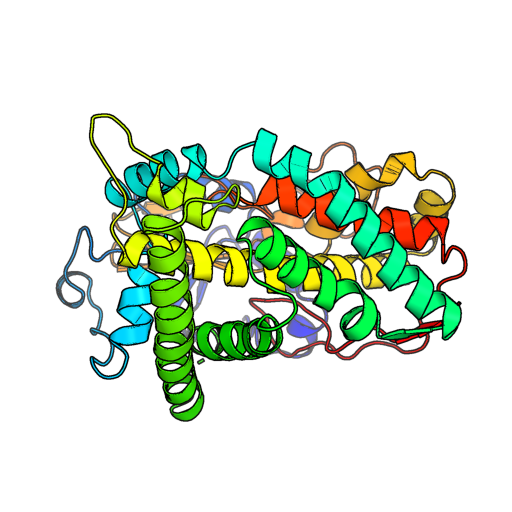50, B-class [PR00359] (158-173)
  IPR002397 Cytochrome P450, B-class [PR00359] (201-223)
  IPR002397 Cytochrome P450, B-class [PR00359] (282-293)
  IPR002397 Cytochrome P450, B-class [PR00359] (299-326)
  IPR002397 Cytochrome P450, B-class [PR00359] (327-342)
  IPR002397 Cytochrome P450, B-class [PR00359] (348-357)
  IPR002397 Cytochrome P450, B-class [PR00359] (357-368)
  IPR017972 Cytochrome P450, conserved site [PS00086] (350-359)
  IPR036396 Cytochrome P450 superfamily [G3DSA:1.10.630.10] (1-405)
  IPR036396 Cytochrome P450 superfamily [SSF48264] (11-404)

Secondary structure (DSSP, 8-state):
---TT-HHHHH--HHHHHHHHHH-S-EEEGGGTEEEE--HHHHHHHHH-TTEES--TTT--TTTTT--PPPGGGHHHHHHHHTSGGG--TTHHHHHHHHHHHHS-HHHHHHHHHHHHHHHHHHHHHHHHTTEEEHIIIIITHHHHHHHHHHHT--GGG-TTHHHHHHHHHHTT---HHHHHHHHHHHHHHHHHHHHHHHHTTTS--SSHHHHHHH--BTTB---HHHHHHHHHHHHHHHHHHHHHHHHHHHHHHHH-HHHHHHHHH-GGGHHHHHHHHHHHS-SB-EEEEEESS-EEETTEEE-TT-EEEEEHHHHTT-TTTSSSTTS--TT-S-----TT--GGGS-TTHHHHHHHHHHHHHHHHHH-TT-EE-SPPPBPS-SSB--BS--EEE-

B-factor: mean 40.99, std 16.25, range [15.44, 111.38]

Foldseek 3Di:
DDDCLPVVCLVPVQVVLVVVVVVDQWDQDVVVRAIEGQALVSQQVQLADLQKALDQVVPDDCVRLVHDDDDCLLVLLCLLQCLALLNDDPPSNVQLCLQLCQLVDPVLLVVLLVVLLVLLLVLLVVCVVVQWDWCLVRHLQPRQLVSLCVQQPHDPVPSVCLVVLLVLLVCVVVDDPVSSVVNSVSSVVLLVVLLVVLVCCVVPPDSHSSNSLQVGADPNHHADSSSSSSHSSCSNNVRGLQLSQLLQLLVVVCQVVVVQLVVCLVPVVLLLLSSLLSCLQPGQAQWDKIARNQWDADPNRIDHHSHMHIYGLNSNSQNCVQAPPSNDRDSVGPRRPRCSQHDHSSRNPCVSSSSSSSSSNVSSCSVPVVVKHFDDDFAWDSDSRGTHTPTTTIGD

Radius of gyration: 21.29 Å; Cα contacts (8 Å, |Δi|>4): 610; chains: 1; bounding box: 56×53×58 Å

Sequence (396 aa):
AFDPWDPAFLADPYPAYADLRAKGRVHYYEPTNQWLVPHHADVSALLRDRRLGRAYQHRYTHEDFGRTAPPAEHEPFHTLNDHGMLDLEPPDHTRIRRLVSKAFTPRTVEQLKPYVAKLAGELVDRLVAAGGGDLLADVAEPLPVAVIAEMLGIPESDRAPLRPWSADICGMYEPPKDVAAKAVRASVEFSDYLRELIAERRKEPGDDLISGLIAAHDEGDRLTEQEMISTCVLLLNAGHEATVNATVNGWYALFRNPDQLAALRADHSLVPAAVEELMRYDTPLQLFERWVLDEIEIDGTTVPRGAEIAMLFGSANHDPEVFRNPEKLDLTREDNPHISFSAGIHYCIGAPLARIELAASMTALLEKAPTLGLVAEPKRKPNFVIRGLEGLSVAV